Protein AF-0000000082828556 (afdb_homodimer)

Sequence (684 aa):
MKILHIANFGFNKQGAHFYCTDRKISAGLIENGHFVYDFSFRDMARMGTIFKTKKLGAKWANKEVLKVVNNIEPDLVLIGHGDLMSPDVLRQIKESYPNTKIAFWYVDPLYLENKLDFVKAFSPYLDAIFCTTGGEYLQKLKQPHLSVAYMPNVGHRNVETLQQFSNSKTDKTFIFCGVVYKEPEREKFLKDLAEALQQGHVNYQYYGCFEQPGVYGKAYYKVLSETKMGLNYSRRNDVTLYSSDRIVQLTGNGLLTFSPRIPGFEKLYTEQEVVYFDDQFDLAKKIQFFDQNPEQAEKIAKEGWEKTRKSFNAKRITQFMVEVTFKQPLSEDYEWSHEVYAMKILHIANFGFNKQGAHFYCTDRKISAGLIENGHFVYDFSFRDMARMGTIFKTKKLGAKWANKEVLKVVNNIEPDLVLIGHGDLMSPDVLRQIKESYPNTKIAFWYVDPLYLENKLDFVKAFSPYLDAIFCTTGGEYLQKLKQPHLSVAYMPNVGHRNVETLQQFSNSKTDKTFIFCGVVYKEPEREKFLKDLAEALQQGHVNYQYYGCFEQPGVYGKAYYKVLSETKMGLNYSRRNDVTLYSSDRIVQLTGNGLLTFSPRIPGFEKLYTEQEVVYFDDQFDLAKKIQFFDQNPEQAEKIAKEGWEKTRKSFNAKRITQFMVEVTFKQPLSEDYEWSHEVYA

pLDDT: mean 94.94, std 6.37, range [53.25, 98.94]

Organism: Acinetobacter baumannii (strain ATCC 19606 / DSM 30007 / JCM 6841 / CCUG 19606 / CIP 70.34 / NBRC 109757 / NCIMB 12457 / NCTC 12156 / 81) (NCBI:txid575584)

Solvent-accessible surface area (backbone atoms only — not comparable to full-atom values): 34681 Å² total; per-residue (Å²): 90,40,30,37,38,36,26,68,68,47,72,88,52,31,39,31,61,69,80,43,58,56,59,34,45,52,50,8,37,40,70,68,51,26,27,69,47,79,38,39,46,64,53,44,10,47,37,69,30,73,80,47,41,67,70,65,4,30,55,51,34,45,52,47,51,53,48,25,41,68,19,51,62,35,49,30,40,38,34,30,77,57,74,71,57,56,50,63,52,49,48,50,46,42,70,76,36,69,81,37,43,29,35,38,38,40,74,67,71,58,85,53,55,88,72,40,57,56,56,60,59,38,48,88,57,31,35,20,39,34,24,28,34,30,59,70,62,40,57,68,68,51,43,91,77,22,31,29,29,45,38,77,57,62,23,38,72,42,64,37,67,50,57,29,48,75,52,84,80,46,86,32,47,34,38,38,76,50,72,48,85,96,33,67,70,53,42,52,44,53,51,53,27,48,52,49,26,53,74,65,70,50,55,65,50,64,24,31,30,94,91,31,65,64,64,49,29,44,56,33,51,50,50,52,64,30,27,45,27,34,54,37,78,51,88,62,51,81,43,32,49,36,63,56,61,52,51,33,57,35,16,25,22,10,19,30,31,34,30,62,73,29,43,70,35,59,62,78,46,43,79,61,26,33,45,69,34,88,47,48,66,53,38,38,53,50,52,53,48,38,69,76,33,54,69,63,36,30,52,29,5,46,42,16,21,49,45,32,62,69,65,32,15,16,42,59,50,39,49,50,51,51,24,59,50,70,71,44,81,75,89,63,89,54,77,55,63,85,46,55,44,108,91,41,30,36,37,35,25,66,68,46,70,87,53,32,39,31,62,68,80,42,57,55,60,34,46,51,50,10,38,40,69,69,50,26,27,71,48,80,39,39,48,63,54,44,10,48,36,69,29,73,78,48,42,68,69,64,4,30,56,50,34,45,52,47,50,52,48,24,41,68,19,51,61,34,49,29,40,38,36,29,77,58,75,71,56,56,51,64,51,48,47,50,46,43,70,78,37,68,79,38,43,29,36,37,39,41,75,68,70,58,84,53,56,88,73,41,58,55,56,59,58,38,48,87,56,31,34,21,39,34,23,27,32,30,59,70,61,40,58,69,67,52,42,90,77,21,31,27,31,46,39,77,56,64,21,37,71,43,64,36,69,50,55,29,49,76,52,85,81,46,86,33,48,35,38,38,78,49,71,48,83,95,33,66,68,53,42,52,44,52,51,52,26,49,52,50,28,53,75,65,71,51,56,66,49,63,23,31,32,96,90,30,65,65,65,49,28,43,55,32,52,50,51,53,66,30,26,45,27,34,54,36,77,51,89,60,51,79,44,33,51,37,62,55,62,51,51,34,58,34,16,26,22,9,18,31,32,34,30,62,71,29,42,70,35,60,62,79,45,44,79,61,26,33,46,71,36,86,47,47,65,55,37,37,53,49,52,54,48,36,70,74,33,54,68,62,35,27,53,29,5,46,41,15,21,48,46,31,60,70,66,31,16,15,43,58,50,39,49,50,51,51,24,58,50,70,70,44,80,74,92,63,89,55,76,54,63,85,45,54,44,104

Structure (mmCIF, N/CA/C/O backbone):
data_AF-0000000082828556-model_v1
#
loop_
_entity.id
_entity.type
_entity.pdbx_description
1 polymer GtrOC2
#
loop_
_atom_site.group_PDB
_atom_site.id
_atom_site.type_symbol
_atom_site.label_atom_id
_atom_site.label_alt_id
_atom_site.label_comp_id
_atom_site.label_asym_id
_atom_site.label_entity_id
_atom_site.label_seq_id
_atom_site.pdbx_PDB_ins_code
_atom_site.Cartn_x
_atom_site.Cartn_y
_atom_site.Cartn_z
_atom_site.occupancy
_atom_site.B_iso_or_equiv
_atom_site.auth_seq_id
_atom_site.auth_comp_id
_atom_site.auth_asym_id
_atom_site.auth_atom_id
_atom_site.pdbx_PDB_model_num
ATOM 1 N N . MET A 1 1 ? 10.797 -1.215 -10.055 1 96.56 1 MET A N 1
ATOM 2 C CA . MET A 1 1 ? 11.781 -1.556 -9.031 1 96.56 1 MET A CA 1
ATOM 3 C C . MET A 1 1 ? 11.102 -2.098 -7.781 1 96.56 1 MET A C 1
ATOM 5 O O . MET A 1 1 ? 9.891 -1.919 -7.598 1 96.56 1 MET A O 1
ATOM 9 N N . LYS A 1 2 ? 11.82 -2.883 -7.035 1 98 2 LYS A N 1
ATOM 10 C CA . LYS A 1 2 ? 11.391 -3.293 -5.703 1 98 2 LYS A CA 1
ATOM 11 C C . LYS A 1 2 ? 11.93 -2.348 -4.633 1 98 2 LYS A C 1
ATOM 13 O O . LYS A 1 2 ? 13.125 -2.062 -4.602 1 98 2 LYS A O 1
ATOM 18 N N . ILE A 1 3 ? 11.047 -1.847 -3.762 1 98.81 3 ILE A N 1
ATOM 19 C CA . ILE A 1 3 ? 11.422 -0.885 -2.734 1 98.81 3 ILE A CA 1
ATOM 20 C C . ILE A 1 3 ? 11.023 -1.414 -1.358 1 98.81 3 ILE A C 1
ATOM 22 O O . ILE A 1 3 ? 9.883 -1.848 -1.16 1 98.81 3 ILE A O 1
ATOM 26 N N . LEU A 1 4 ? 11.992 -1.519 -0.477 1 98.62 4 LEU A N 1
ATOM 27 C CA . LEU A 1 4 ? 11.695 -1.706 0.94 1 98.62 4 LEU A CA 1
ATOM 28 C C . LEU A 1 4 ? 11.523 -0.364 1.642 1 98.62 4 LEU A C 1
ATOM 30 O O . LEU A 1 4 ? 12.477 0.419 1.733 1 98.62 4 LEU A O 1
ATOM 34 N N . HIS A 1 5 ? 10.367 -0.065 2.037 1 98.44 5 HIS A N 1
ATOM 35 C CA . HIS A 1 5 ? 10.078 1.179 2.74 1 98.44 5 HIS A CA 1
ATOM 36 C C . HIS A 1 5 ? 9.969 0.948 4.242 1 98.44 5 HIS A C 1
ATOM 38 O O . HIS A 1 5 ? 8.992 0.358 4.715 1 98.44 5 HIS A O 1
ATOM 44 N N . ILE A 1 6 ? 10.984 1.405 4.961 1 97.75 6 ILE A N 1
ATOM 45 C CA . ILE A 1 6 ? 11.047 1.283 6.414 1 97.75 6 ILE A CA 1
ATOM 46 C C . ILE A 1 6 ? 10.617 2.6 7.059 1 97.75 6 ILE A C 1
ATOM 48 O O . ILE A 1 6 ? 11.297 3.619 6.914 1 97.75 6 ILE A O 1
ATOM 52 N N . ALA A 1 7 ? 9.539 2.604 7.73 1 96.19 7 ALA A N 1
ATOM 53 C CA . ALA A 1 7 ? 9.023 3.824 8.344 1 96.19 7 ALA A CA 1
ATOM 54 C C . ALA A 1 7 ? 8.18 3.506 9.57 1 96.19 7 ALA A C 1
ATOM 56 O O . ALA A 1 7 ? 8.344 2.449 10.188 1 96.19 7 ALA A O 1
ATOM 57 N N . ASN A 1 8 ? 7.535 4.531 10.078 1 91.69 8 ASN A N 1
ATOM 58 C CA . ASN A 1 8 ? 6.629 4.375 11.211 1 91.69 8 ASN A CA 1
ATOM 59 C C . ASN A 1 8 ? 5.168 4.379 10.773 1 91.69 8 ASN A C 1
ATOM 61 O O . ASN A 1 8 ? 4.469 5.379 10.938 1 91.69 8 ASN A O 1
ATOM 65 N N . PHE A 1 9 ? 4.688 3.248 10.375 1 91.81 9 PHE A N 1
ATOM 66 C CA . PHE A 1 9 ? 3.35 3.146 9.805 1 91.81 9 PHE A CA 1
ATOM 67 C C . PHE A 1 9 ? 2.293 3.158 10.906 1 91.81 9 PHE A C 1
ATOM 69 O O . PHE A 1 9 ? 1.1 3.281 10.625 1 91.81 9 PHE A O 1
ATOM 76 N N . GLY A 1 10 ? 2.699 3.135 12.195 1 87.75 10 GLY A N 1
ATOM 77 C CA . GLY A 1 10 ? 1.851 3.396 13.344 1 87.75 10 GLY A CA 1
ATOM 78 C C . GLY A 1 10 ? 0.759 2.359 13.531 1 87.75 10 GLY A C 1
ATOM 79 O O . GLY A 1 10 ? -0.411 2.707 13.711 1 87.75 10 GLY A O 1
ATOM 80 N N . PHE A 1 11 ? 1.095 1.087 13.406 1 84.06 11 PHE A N 1
ATOM 81 C CA . PHE A 1 11 ? 0.109 0.04 13.648 1 84.06 11 PHE A CA 1
ATOM 82 C C . PHE A 1 11 ? -0.41 0.101 15.078 1 84.06 11 PHE A C 1
ATOM 84 O O . PHE A 1 11 ? -1.568 -0.228 15.344 1 84.06 11 PHE A O 1
ATOM 91 N N . ASN A 1 12 ? 0.388 0.654 15.969 1 85.38 12 ASN A N 1
ATOM 92 C CA . ASN A 1 12 ? 0.022 0.752 17.375 1 85.38 12 ASN A CA 1
ATOM 93 C C . ASN A 1 12 ? -0.944 1.907 17.625 1 85.38 12 ASN A C 1
ATOM 95 O O . ASN A 1 12 ? -1.469 2.057 18.734 1 85.38 12 ASN A O 1
ATOM 99 N N . LYS A 1 13 ? -1.22 2.672 16.641 1 91.25 13 LYS A N 1
ATOM 100 C CA . LYS A 1 13 ? -2.16 3.779 16.766 1 91.25 13 LYS A CA 1
ATOM 101 C C . LYS A 1 13 ? -3.506 3.438 16.141 1 91.25 13 LYS A C 1
ATOM 103 O O . LYS A 1 13 ? -4.43 4.254 16.156 1 91.25 13 LYS A O 1
ATOM 108 N N . GLN A 1 14 ? -3.6 2.293 15.578 1 93.75 14 GLN A N 1
ATOM 109 C CA . GLN A 1 14 ? -4.848 1.693 15.117 1 93.75 14 GLN A CA 1
ATOM 110 C C . GLN A 1 14 ? -5.551 2.598 14.109 1 93.75 14 GLN A C 1
ATOM 112 O O . GLN A 1 14 ? -6.77 2.775 14.172 1 93.75 14 GLN A O 1
ATOM 117 N N . GLY A 1 15 ? -4.73 3.242 13.297 1 94.19 15 GLY A N 1
ATOM 118 C CA . GLY A 1 15 ? -5.305 4.027 12.219 1 94.19 15 GLY A CA 1
ATOM 119 C C . GLY A 1 15 ? -5.695 5.43 12.641 1 94.19 15 GLY A C 1
ATOM 120 O O . GLY A 1 15 ? -6.25 6.191 11.844 1 94.19 15 GLY A O 1
ATOM 121 N N . ALA A 1 16 ? -5.348 5.891 13.836 1 95.12 16 ALA A N 1
ATOM 122 C CA . ALA A 1 16 ? -5.715 7.215 14.336 1 95.12 16 ALA A CA 1
ATOM 123 C C . ALA A 1 16 ? -5.023 8.312 13.531 1 95.12 16 ALA A C 1
ATOM 125 O O . ALA A 1 16 ? -5.504 9.445 13.477 1 95.12 16 ALA A O 1
ATOM 126 N N . HIS A 1 17 ? -3.908 7.984 12.891 1 94.25 17 HIS A N 1
ATOM 127 C CA . HIS A 1 17 ? -3.137 8.945 12.109 1 94.25 17 HIS A CA 1
ATOM 128 C C . HIS A 1 17 ? -2.977 8.477 10.664 1 94.25 17 HIS A C 1
ATOM 130 O O . HIS A 1 17 ? -1.897 8.609 10.078 1 94.25 17 HIS A O 1
ATOM 136 N N . PHE A 1 18 ? -4.023 7.934 10.109 1 93.81 18 PHE A N 1
ATOM 137 C CA . PHE A 1 18 ? -3.971 7.309 8.797 1 93.81 18 PHE A CA 1
ATOM 138 C C . PHE A 1 18 ? -3.523 8.305 7.738 1 93.81 18 PHE A C 1
ATOM 140 O O . PHE A 1 18 ? -3.068 7.918 6.66 1 93.81 18 PHE A O 1
ATOM 147 N N . TYR A 1 19 ? -3.596 9.625 8.047 1 94.38 19 TYR A N 1
ATOM 148 C CA . TYR A 1 19 ? -3.277 10.68 7.09 1 94.38 19 TYR A CA 1
ATOM 149 C C . TYR A 1 19 ? -1.808 11.07 7.176 1 94.38 19 TYR A C 1
ATOM 151 O O . TYR A 1 19 ? -1.392 12.07 6.59 1 94.38 19 TYR A O 1
ATOM 159 N N . CYS A 1 20 ? -1.01 10.297 7.84 1 91.19 20 CYS A N 1
ATOM 160 C CA . CYS A 1 20 ? 0.398 10.633 8.008 1 91.19 20 CYS A CA 1
ATOM 161 C C . CYS A 1 20 ? 1.184 10.375 6.73 1 91.19 20 CYS A C 1
ATOM 163 O O . CYS A 1 20 ? 0.678 9.727 5.809 1 91.19 20 CYS A O 1
ATOM 165 N N . THR A 1 21 ? 2.396 10.789 6.695 1 96.81 21 THR A N 1
ATOM 166 C CA . THR A 1 21 ? 3.25 10.883 5.516 1 96.81 21 THR A CA 1
ATOM 167 C C . THR A 1 21 ? 3.678 9.5 5.043 1 96.81 21 THR A C 1
ATOM 169 O O . THR A 1 21 ? 3.752 9.242 3.84 1 96.81 21 THR A O 1
ATOM 172 N N . ASP A 1 22 ? 3.871 8.555 5.906 1 96.62 22 ASP A N 1
ATOM 173 C CA . ASP A 1 22 ? 4.477 7.266 5.594 1 96.62 22 ASP A CA 1
ATOM 174 C C . ASP A 1 22 ? 3.668 6.52 4.535 1 96.62 22 ASP A C 1
ATOM 176 O O . ASP A 1 22 ? 4.203 6.152 3.484 1 96.62 22 ASP A O 1
ATOM 180 N N . ARG A 1 23 ? 2.381 6.395 4.762 1 96.56 23 ARG A N 1
ATOM 181 C CA . ARG A 1 23 ? 1.531 5.633 3.852 1 96.56 23 ARG A CA 1
ATOM 182 C C . ARG A 1 23 ? 1.362 6.359 2.521 1 96.56 23 ARG A C 1
ATOM 184 O O . ARG A 1 23 ? 1.234 5.723 1.473 1 96.56 23 ARG A O 1
ATOM 191 N N . LYS A 1 24 ? 1.392 7.719 2.566 1 98.38 24 LYS A N 1
ATOM 192 C CA . LYS A 1 24 ? 1.285 8.5 1.336 1 98.38 24 LYS A CA 1
ATOM 193 C C . LYS A 1 24 ? 2.498 8.273 0.438 1 98.38 24 LYS A C 1
ATOM 195 O O . LYS A 1 24 ? 2.359 8.148 -0.781 1 98.38 24 LYS A O 1
ATOM 200 N N . ILE A 1 25 ? 3.646 8.203 1.062 1 98.75 25 ILE A N 1
ATOM 201 C CA . ILE A 1 25 ? 4.863 7.949 0.299 1 98.75 25 ILE A CA 1
ATOM 202 C C . ILE A 1 25 ? 4.773 6.578 -0.369 1 98.75 25 ILE A C 1
ATOM 204 O O . ILE A 1 25 ? 5.039 6.445 -1.566 1 98.75 25 ILE A O 1
ATOM 208 N N . SER A 1 26 ? 4.355 5.555 0.366 1 98.56 26 SER A N 1
ATOM 209 C CA . SER A 1 26 ? 4.211 4.219 -0.206 1 98.56 26 SER A CA 1
ATOM 210 C C . SER A 1 26 ? 3.209 4.215 -1.354 1 98.56 26 SER A C 1
ATOM 212 O O . SER A 1 26 ? 3.453 3.602 -2.396 1 98.56 26 SER A O 1
ATOM 214 N N . ALA A 1 27 ? 2.092 4.887 -1.166 1 98.5 27 ALA A N 1
ATOM 215 C CA . ALA A 1 27 ? 1.074 4.953 -2.211 1 98.5 27 ALA A CA 1
ATOM 216 C C . ALA A 1 27 ? 1.624 5.617 -3.471 1 98.5 27 ALA A C 1
ATOM 218 O O . ALA A 1 27 ? 1.376 5.148 -4.586 1 98.5 27 ALA A O 1
ATOM 219 N N . GLY A 1 28 ? 2.361 6.742 -3.279 1 98.75 28 GLY A N 1
ATOM 220 C CA . GLY A 1 28 ? 2.973 7.402 -4.422 1 98.75 28 GLY A CA 1
ATOM 221 C C . GLY A 1 28 ? 3.947 6.516 -5.176 1 98.75 28 GLY A C 1
ATOM 222 O O . GLY A 1 28 ? 3.961 6.508 -6.406 1 98.75 28 GLY A O 1
ATOM 223 N N . LEU A 1 29 ? 4.77 5.754 -4.445 1 98.81 29 LEU A N 1
ATOM 224 C CA . LEU A 1 29 ? 5.723 4.836 -5.059 1 98.81 29 LEU A CA 1
ATOM 225 C C . LEU A 1 29 ? 5.004 3.758 -5.855 1 98.81 29 LEU A C 1
ATOM 227 O O . LEU A 1 29 ? 5.418 3.416 -6.965 1 98.81 29 LEU A O 1
ATOM 231 N N . ILE A 1 30 ? 3.908 3.225 -5.312 1 98.62 30 ILE A N 1
ATOM 232 C CA . ILE A 1 30 ? 3.111 2.209 -5.992 1 98.62 30 ILE A CA 1
ATOM 233 C C . ILE A 1 30 ? 2.514 2.789 -7.27 1 98.62 30 ILE A C 1
ATOM 235 O O . ILE A 1 30 ? 2.566 2.16 -8.328 1 98.62 30 ILE A O 1
ATOM 239 N N . GLU A 1 31 ? 1.987 3.977 -7.199 1 98.19 31 GLU A N 1
ATOM 240 C CA . GLU A 1 31 ? 1.386 4.637 -8.352 1 98.19 31 GLU A CA 1
ATOM 241 C C . GLU A 1 31 ? 2.426 4.906 -9.438 1 98.19 31 GLU A C 1
ATOM 243 O O . GLU A 1 31 ? 2.086 5.012 -10.617 1 98.19 31 GLU A O 1
ATOM 248 N N . ASN A 1 32 ? 3.672 5.055 -9.023 1 98.38 32 ASN A N 1
ATOM 249 C CA . ASN A 1 32 ? 4.758 5.27 -9.969 1 98.38 32 ASN A CA 1
ATOM 250 C C . ASN A 1 32 ? 5.25 3.953 -10.562 1 98.38 32 ASN A C 1
ATOM 252 O O . ASN A 1 32 ? 6.23 3.934 -11.312 1 98.38 32 ASN A O 1
ATOM 256 N N . GLY A 1 33 ? 4.652 2.855 -10.242 1 97.75 33 GLY A N 1
ATOM 257 C CA . GLY A 1 33 ? 4.953 1.592 -10.898 1 97.75 33 GLY A CA 1
ATOM 258 C C . GLY A 1 33 ? 5.938 0.739 -10.117 1 97.75 33 GLY A C 1
ATOM 259 O O . GLY A 1 33 ? 6.512 -0.208 -10.664 1 97.75 33 GLY A O 1
ATOM 260 N N . HIS A 1 34 ? 6.199 1.052 -8.812 1 98.62 34 HIS A N 1
ATOM 261 C CA . HIS A 1 34 ? 7.141 0.28 -8.008 1 98.62 34 HIS A CA 1
ATOM 262 C C . HIS A 1 34 ? 6.41 -0.694 -7.09 1 98.62 34 HIS A C 1
ATOM 264 O O . HIS A 1 34 ? 5.293 -0.418 -6.645 1 98.62 34 HIS A O 1
ATOM 270 N N . PHE A 1 35 ? 6.984 -1.853 -6.895 1 98.19 35 PHE A N 1
ATOM 271 C CA . PHE A 1 35 ? 6.559 -2.705 -5.789 1 98.19 35 PHE A CA 1
ATOM 272 C C . PHE A 1 35 ? 7.102 -2.184 -4.465 1 98.19 35 PHE A C 1
ATOM 274 O O . PHE A 1 35 ? 8.305 -1.952 -4.328 1 98.19 35 PHE A O 1
ATOM 281 N N . VAL A 1 36 ? 6.238 -1.999 -3.475 1 98.5 36 VAL A N 1
ATOM 282 C CA . VAL A 1 36 ? 6.656 -1.448 -2.189 1 98.5 36 VAL A CA 1
ATOM 283 C C . VAL A 1 36 ? 6.367 -2.453 -1.077 1 98.5 36 VAL A C 1
ATOM 285 O O . VAL A 1 36 ? 5.23 -2.908 -0.925 1 98.5 36 VAL A O 1
ATOM 288 N N . TYR A 1 37 ? 7.379 -2.875 -0.394 1 97.81 37 TYR A N 1
ATOM 289 C CA . TYR A 1 37 ? 7.254 -3.656 0.833 1 97.81 37 TYR A CA 1
ATOM 290 C C . TYR A 1 37 ? 7.395 -2.766 2.062 1 97.81 37 TYR A C 1
ATOM 292 O O . TYR A 1 37 ? 8.5 -2.322 2.391 1 97.81 37 TYR A O 1
ATOM 300 N N . ASP A 1 38 ? 6.305 -2.555 2.771 1 96.38 38 ASP A N 1
ATOM 301 C CA . ASP A 1 38 ? 6.297 -1.689 3.947 1 96.38 38 ASP A CA 1
ATOM 302 C C . ASP A 1 38 ? 6.758 -2.447 5.188 1 96.38 38 ASP A C 1
ATOM 304 O O . ASP A 1 38 ? 6.277 -3.549 5.465 1 96.38 38 ASP A O 1
ATOM 308 N N . PHE A 1 39 ? 7.684 -1.889 5.879 1 95.5 39 PHE A N 1
ATOM 309 C CA . PHE A 1 39 ? 8.164 -2.42 7.148 1 95.5 39 PHE A CA 1
ATOM 310 C C . PHE A 1 39 ? 8.062 -1.37 8.25 1 95.5 39 PHE A C 1
ATOM 312 O O . PHE A 1 39 ? 8.758 -0.356 8.219 1 95.5 39 PHE A O 1
ATOM 319 N N . SER A 1 40 ? 7.191 -1.578 9.195 1 92.81 40 SER A N 1
ATOM 320 C CA . SER A 1 40 ? 7.016 -0.653 10.312 1 92.81 40 SER A CA 1
ATOM 321 C C . SER A 1 40 ? 8.008 -0.942 11.43 1 92.81 40 SER A C 1
ATOM 323 O O . SER A 1 40 ? 7.719 -1.721 12.336 1 92.81 40 SER A O 1
ATOM 325 N N . PHE A 1 41 ? 9.055 -0.279 11.461 1 92.94 41 PHE A N 1
ATOM 326 C CA . PHE A 1 41 ? 10.195 -0.637 12.297 1 92.94 41 PHE A CA 1
ATOM 327 C C . PHE A 1 41 ? 9.812 -0.585 13.773 1 92.94 41 PHE A C 1
ATOM 329 O O . PHE A 1 41 ? 10.023 -1.552 14.508 1 92.94 41 PHE A O 1
ATOM 336 N N . ARG A 1 42 ? 9.242 0.561 14.219 1 89.88 42 ARG A N 1
ATOM 337 C CA . ARG A 1 42 ? 8.93 0.729 15.633 1 89.88 42 ARG A CA 1
ATOM 338 C C . ARG A 1 42 ? 7.906 -0.306 16.094 1 89.88 42 ARG A C 1
ATOM 340 O O . ARG A 1 42 ? 8.031 -0.863 17.188 1 89.88 42 ARG A O 1
ATOM 347 N N . ASP A 1 43 ? 6.945 -0.536 15.281 1 88.25 43 ASP A N 1
ATOM 348 C CA . ASP A 1 43 ? 5.934 -1.53 15.625 1 88.25 43 ASP A CA 1
ATOM 349 C C . ASP A 1 43 ? 6.539 -2.93 15.695 1 88.25 43 ASP A C 1
ATOM 351 O O . ASP A 1 43 ? 6.238 -3.701 16.609 1 88.25 43 ASP A O 1
ATOM 355 N N . MET A 1 44 ? 7.371 -3.273 14.703 1 86.81 44 MET A N 1
ATOM 356 C CA . MET A 1 44 ? 8.031 -4.578 14.688 1 86.81 44 MET A CA 1
ATOM 357 C C . MET A 1 44 ? 8.953 -4.734 15.891 1 86.81 44 MET A C 1
ATOM 359 O O . MET A 1 44 ? 9.008 -5.805 16.5 1 86.81 44 MET A O 1
ATOM 363 N N . ALA A 1 45 ? 9.633 -3.623 16.203 1 86.88 45 ALA A N 1
ATOM 364 C CA . ALA A 1 45 ? 10.516 -3.656 17.375 1 86.88 45 ALA A CA 1
ATOM 365 C C . ALA A 1 45 ? 9.719 -3.885 18.656 1 86.88 45 ALA A C 1
ATOM 367 O O . ALA A 1 45 ? 10.172 -4.598 19.562 1 86.88 45 ALA A O 1
ATOM 368 N N . ARG A 1 46 ? 8.609 -3.26 18.781 1 82.44 46 ARG A N 1
ATOM 369 C CA . ARG A 1 46 ? 7.762 -3.375 19.969 1 82.44 46 ARG A CA 1
ATOM 370 C C . ARG A 1 46 ? 7.148 -4.766 20.062 1 82.44 46 ARG A C 1
ATOM 372 O O . ARG A 1 46 ? 7.066 -5.344 21.156 1 82.44 46 ARG A O 1
ATOM 379 N N . MET A 1 47 ? 6.785 -5.352 18.969 1 75.62 47 MET A N 1
ATOM 380 C CA . MET A 1 47 ? 6.027 -6.602 18.938 1 75.62 47 MET A CA 1
ATOM 381 C C . MET A 1 47 ? 6.961 -7.805 18.875 1 75.62 47 MET A C 1
ATOM 383 O O . MET A 1 47 ? 6.559 -8.922 19.203 1 75.62 47 MET A O 1
ATOM 387 N N . GLY A 1 48 ? 8.148 -7.641 18.484 1 65.75 48 GLY A N 1
ATOM 388 C CA . GLY A 1 48 ? 9.039 -8.75 18.188 1 65.75 48 GLY A CA 1
ATOM 389 C C . GLY A 1 48 ? 9.609 -9.398 19.438 1 65.75 48 GLY A C 1
ATOM 390 O O . GLY A 1 48 ? 10.109 -10.523 19.391 1 65.75 48 GLY A O 1
ATOM 391 N N . THR A 1 49 ? 9.57 -8.727 20.531 1 62.41 49 THR A N 1
ATOM 392 C CA . THR A 1 49 ? 10.195 -9.344 21.703 1 62.41 49 THR A CA 1
ATOM 393 C C . THR A 1 49 ? 9.188 -9.516 22.828 1 62.41 49 THR A C 1
ATOM 395 O O . THR A 1 49 ? 8.242 -8.734 22.938 1 62.41 49 THR A O 1
ATOM 398 N N . ILE A 1 50 ? 9.445 -10.539 23.438 1 56.41 50 ILE A N 1
ATOM 399 C CA . ILE A 1 50 ? 8.594 -10.914 24.562 1 56.41 50 ILE A CA 1
ATOM 400 C C . ILE A 1 50 ? 8.664 -9.828 25.641 1 56.41 50 ILE A C 1
ATOM 402 O O . ILE A 1 50 ? 7.641 -9.461 26.219 1 56.41 50 ILE A O 1
ATOM 406 N N . PHE A 1 51 ? 9.734 -9.398 25.859 1 53.25 51 PHE A N 1
ATOM 407 C CA . PHE A 1 51 ? 9.883 -8.5 27 1 53.25 51 PHE A CA 1
ATOM 408 C C . PHE A 1 51 ? 9.656 -7.051 26.578 1 53.25 51 PHE A C 1
ATOM 410 O O . PHE A 1 51 ? 9.602 -6.156 27.422 1 53.25 51 PHE A O 1
ATOM 417 N N . LYS A 1 52 ? 9.312 -6.93 25.406 1 59.69 52 LYS A N 1
ATOM 418 C CA . LYS A 1 52 ? 8.883 -5.691 24.766 1 59.69 52 LYS A CA 1
ATOM 419 C C . LYS A 1 52 ? 9.758 -4.516 25.188 1 59.69 52 LYS A C 1
ATOM 421 O O . LYS A 1 52 ? 9.258 -3.41 25.422 1 59.69 52 LYS A O 1
ATOM 426 N N . THR A 1 53 ? 11.109 -4.809 25.516 1 64.19 53 THR A N 1
ATOM 427 C CA . THR A 1 53 ? 12 -3.682 25.781 1 64.19 53 THR A CA 1
ATOM 428 C C . THR A 1 53 ? 12.492 -3.064 24.484 1 64.19 53 THR A C 1
ATOM 430 O O . THR A 1 53 ? 12.688 -3.77 23.484 1 64.19 53 THR A O 1
ATOM 433 N N . LYS A 1 54 ? 12.703 -1.88 24.453 1 68.69 54 LYS A N 1
ATOM 434 C CA . LYS A 1 54 ? 13.055 -1.091 23.281 1 68.69 54 LYS A CA 1
ATOM 435 C C . LYS A 1 54 ? 14.352 -1.595 22.641 1 68.69 54 LYS A C 1
ATOM 437 O O . LYS A 1 54 ? 14.422 -1.77 21.422 1 68.69 54 LYS A O 1
ATOM 442 N N . LYS A 1 55 ? 15.375 -1.819 23.547 1 74.44 55 LYS A N 1
ATOM 443 C CA . LYS A 1 55 ? 16.688 -2.217 23.031 1 74.44 55 LYS A CA 1
ATOM 444 C C . LYS A 1 55 ? 16.609 -3.588 22.359 1 74.44 55 LYS A C 1
ATOM 446 O O . LYS A 1 55 ? 17.109 -3.766 21.25 1 74.44 55 LYS A O 1
ATOM 451 N N . LEU A 1 56 ? 16.016 -4.602 23.016 1 77.25 56 LEU A N 1
ATOM 452 C CA . LEU A 1 56 ? 15.891 -5.945 22.469 1 77.25 56 LEU A CA 1
ATOM 453 C C . LEU A 1 56 ? 14.992 -5.949 21.234 1 77.25 56 LEU A C 1
ATOM 455 O O . LEU A 1 56 ? 15.273 -6.648 20.25 1 77.25 56 LEU A O 1
ATOM 459 N N . GLY A 1 57 ? 14.07 -5.129 21.281 1 84.38 57 GLY A N 1
ATOM 460 C CA . GLY A 1 57 ? 13.164 -5.012 20.156 1 84.38 57 GLY A CA 1
ATOM 461 C C . GLY A 1 57 ? 13.812 -4.426 18.922 1 84.38 57 GLY A C 1
ATOM 462 O O . GLY A 1 57 ? 13.594 -4.91 17.812 1 84.38 57 GLY A O 1
ATOM 463 N N . ALA A 1 58 ? 14.641 -3.5 19.188 1 87.88 58 ALA A N 1
ATOM 464 C CA . ALA A 1 58 ? 15.336 -2.859 18.078 1 87.88 58 ALA A CA 1
ATOM 465 C C . ALA A 1 58 ? 16.328 -3.818 17.422 1 87.88 58 ALA A C 1
ATOM 467 O O . ALA A 1 58 ? 16.438 -3.867 16.203 1 87.88 58 ALA A O 1
ATOM 468 N N . LYS A 1 59 ? 17.078 -4.551 18.219 1 89.5 59 LYS A N 1
ATOM 469 C CA . LYS A 1 59 ? 18.016 -5.531 17.688 1 89.5 59 LYS A CA 1
ATOM 470 C C . LYS A 1 59 ? 17.297 -6.57 16.828 1 89.5 59 LYS A C 1
ATOM 472 O O . LYS A 1 59 ? 17.781 -6.914 15.742 1 89.5 59 LYS A O 1
ATOM 477 N N . TRP A 1 60 ? 16.266 -7.02 17.312 1 89.81 60 TRP A N 1
ATOM 478 C CA . TRP A 1 60 ? 15.469 -7.988 16.562 1 89.81 60 TRP A CA 1
ATOM 479 C C . TRP A 1 60 ? 14.977 -7.391 15.25 1 89.81 60 TRP A C 1
ATOM 481 O O . TRP A 1 60 ? 15.109 -8.008 14.195 1 89.81 60 TRP A O 1
ATOM 491 N N . ALA A 1 61 ? 14.391 -6.25 15.352 1 91.94 61 ALA A N 1
ATOM 492 C CA . ALA A 1 61 ? 13.859 -5.582 14.164 1 91.94 61 ALA A CA 1
ATOM 493 C C . ALA A 1 61 ? 14.961 -5.355 13.125 1 91.94 61 ALA A C 1
ATOM 495 O O . ALA A 1 61 ? 14.719 -5.484 11.922 1 91.94 61 ALA A O 1
ATOM 496 N N . ASN A 1 62 ? 16.141 -4.996 13.617 1 94.75 62 ASN A N 1
ATOM 497 C CA . ASN A 1 62 ? 17.281 -4.824 12.719 1 94.75 62 ASN A CA 1
ATOM 498 C C . ASN A 1 62 ? 17.594 -6.113 11.961 1 94.75 62 ASN A C 1
ATOM 500 O O . ASN A 1 62 ? 17.844 -6.086 10.758 1 94.75 62 ASN A O 1
ATOM 504 N N . LYS A 1 63 ? 17.562 -7.195 12.633 1 94.81 63 LYS A N 1
ATOM 505 C CA . LYS A 1 63 ? 17.797 -8.484 12 1 94.81 63 LYS A CA 1
ATOM 506 C C . LYS A 1 63 ? 16.703 -8.812 10.984 1 94.81 63 LYS A C 1
ATOM 508 O O . LYS A 1 63 ? 16.969 -9.367 9.922 1 94.81 63 LYS A O 1
ATOM 513 N N . GLU A 1 64 ? 15.492 -8.469 11.367 1 94.44 64 GLU A N 1
ATOM 514 C CA . GLU A 1 64 ? 14.359 -8.719 10.477 1 94.44 64 GLU A CA 1
ATOM 515 C C . GLU A 1 64 ? 14.5 -7.93 9.18 1 94.44 64 GLU A C 1
ATOM 517 O O . GLU A 1 64 ? 14.164 -8.43 8.102 1 94.44 64 GLU A O 1
ATOM 522 N N . VAL A 1 65 ? 14.977 -6.734 9.281 1 96.69 65 VAL A N 1
ATOM 523 C CA . VAL A 1 65 ? 15.195 -5.914 8.094 1 96.69 65 VAL A CA 1
ATOM 524 C C . VAL A 1 65 ? 16.172 -6.617 7.145 1 96.69 65 VAL A C 1
ATOM 526 O O . VAL A 1 65 ? 15.922 -6.691 5.938 1 96.69 65 VAL A O 1
ATOM 529 N N . LEU A 1 66 ? 17.219 -7.164 7.688 1 97.81 66 LEU A N 1
ATOM 530 C CA . LEU A 1 66 ? 18.219 -7.832 6.859 1 97.81 66 LEU A CA 1
ATOM 531 C C . LEU A 1 66 ? 17.625 -9.062 6.18 1 97.81 66 LEU A C 1
ATOM 533 O O . LEU A 1 66 ? 17.938 -9.344 5.023 1 97.81 66 LEU A O 1
ATOM 537 N N . LYS A 1 67 ? 16.797 -9.789 6.902 1 97.19 67 LYS A N 1
ATOM 538 C CA . LYS A 1 67 ? 16.125 -10.938 6.301 1 97.19 67 LYS A CA 1
ATOM 539 C C . LYS A 1 67 ? 15.227 -10.508 5.137 1 97.19 67 LYS A C 1
ATOM 541 O O . LYS A 1 67 ? 15.203 -11.164 4.094 1 97.19 67 LYS A O 1
ATOM 546 N N . VAL A 1 68 ? 14.484 -9.422 5.352 1 97.56 68 VAL A N 1
ATOM 547 C CA . VAL A 1 68 ? 13.617 -8.898 4.301 1 97.56 68 VAL A CA 1
ATOM 548 C C . VAL A 1 68 ? 14.453 -8.516 3.084 1 97.56 68 VAL A C 1
ATOM 550 O O . VAL A 1 68 ? 14.109 -8.859 1.949 1 97.56 68 VAL A O 1
ATOM 553 N N . VAL A 1 69 ? 15.547 -7.816 3.309 1 98.12 69 VAL A N 1
ATOM 554 C CA . VAL A 1 69 ? 16.438 -7.402 2.229 1 98.12 69 VAL A CA 1
ATOM 555 C C . VAL A 1 69 ? 16.953 -8.633 1.491 1 98.12 69 VAL A C 1
ATOM 557 O O . VAL A 1 69 ? 17.016 -8.648 0.26 1 98.12 69 VAL A O 1
ATOM 560 N N . ASN A 1 70 ? 17.266 -9.656 2.217 1 97.31 70 ASN A N 1
ATOM 561 C CA . ASN A 1 70 ? 17.797 -10.875 1.618 1 97.31 70 ASN A CA 1
ATOM 562 C C . ASN A 1 70 ? 16.734 -11.602 0.786 1 97.31 70 ASN A C 1
ATOM 564 O O . ASN A 1 70 ? 17.062 -12.266 -0.196 1 97.31 70 ASN A O 1
ATOM 568 N N . ASN A 1 71 ? 15.531 -11.469 1.169 1 97.25 71 ASN A N 1
ATOM 569 C CA . ASN A 1 71 ? 14.445 -12.148 0.463 1 97.25 71 ASN A CA 1
ATOM 570 C C . ASN A 1 71 ? 13.992 -11.352 -0.757 1 97.25 71 ASN A C 1
ATOM 572 O O . ASN A 1 71 ? 13.609 -11.938 -1.773 1 97.25 71 ASN A O 1
ATOM 576 N N . ILE A 1 72 ? 14.07 -10.055 -0.648 1 96.69 72 ILE A N 1
ATOM 577 C CA . ILE A 1 72 ? 13.445 -9.203 -1.661 1 96.69 72 ILE A CA 1
ATOM 578 C C . ILE A 1 72 ? 14.516 -8.648 -2.598 1 96.69 72 ILE A C 1
ATOM 580 O O . ILE A 1 72 ? 14.258 -8.422 -3.781 1 96.69 72 ILE A O 1
ATOM 584 N N . GLU A 1 73 ? 15.734 -8.5 -2.137 1 97 73 GLU A N 1
ATOM 585 C CA . GLU A 1 73 ? 16.797 -7.793 -2.85 1 97 73 GLU A CA 1
ATOM 586 C C . GLU A 1 73 ? 16.281 -6.488 -3.457 1 97 73 GLU A C 1
ATOM 588 O O . GLU A 1 73 ? 16.281 -6.328 -4.68 1 97 73 GLU A O 1
ATOM 593 N N . PRO A 1 74 ? 15.891 -5.578 -2.578 1 98.31 74 PRO A N 1
ATOM 594 C CA . PRO A 1 74 ? 15.312 -4.328 -3.078 1 98.31 74 PRO A CA 1
ATOM 595 C C . PRO A 1 74 ? 16.312 -3.482 -3.857 1 98.31 74 PRO A C 1
ATOM 597 O O . PRO A 1 74 ? 17.516 -3.512 -3.561 1 98.31 74 PRO A O 1
ATOM 600 N N . ASP A 1 75 ? 15.781 -2.742 -4.887 1 98.56 75 ASP A N 1
ATOM 601 C CA . ASP A 1 75 ? 16.578 -1.745 -5.594 1 98.56 75 ASP A CA 1
ATOM 602 C C . ASP A 1 75 ? 16.797 -0.507 -4.73 1 98.56 75 ASP A C 1
ATOM 604 O O . ASP A 1 75 ? 17.812 0.178 -4.871 1 98.56 75 ASP A O 1
ATOM 608 N N . LEU A 1 76 ? 15.898 -0.226 -3.861 1 98.88 76 LEU A N 1
ATOM 609 C CA . LEU A 1 76 ? 15.922 0.941 -2.986 1 98.88 76 LEU A CA 1
ATOM 610 C C . LEU A 1 76 ? 15.422 0.586 -1.592 1 98.88 76 LEU A C 1
ATOM 612 O O . LEU A 1 76 ? 14.367 -0.042 -1.447 1 98.88 76 LEU A O 1
ATOM 616 N N . VAL A 1 77 ? 16.172 0.86 -0.608 1 98.75 77 VAL A N 1
ATOM 617 C CA . VAL A 1 77 ? 15.719 0.907 0.776 1 98.75 77 VAL A CA 1
ATOM 618 C C . VAL A 1 77 ? 15.438 2.354 1.18 1 98.75 77 VAL A C 1
ATOM 620 O O . VAL A 1 77 ? 16.359 3.172 1.247 1 98.75 77 VAL A O 1
ATOM 623 N N . LEU A 1 78 ? 14.195 2.672 1.36 1 98.81 78 LEU A N 1
ATOM 624 C CA . LEU A 1 78 ? 13.773 4.008 1.759 1 98.81 78 LEU A CA 1
ATOM 625 C C . LEU A 1 78 ? 13.398 4.043 3.238 1 98.81 78 LEU A C 1
ATOM 627 O O . LEU A 1 78 ? 12.523 3.293 3.68 1 98.81 78 LEU A O 1
ATOM 631 N N . ILE A 1 79 ? 14.047 4.914 3.996 1 98.25 79 ILE A N 1
ATOM 632 C CA . ILE A 1 79 ? 13.883 4.938 5.445 1 98.25 79 ILE A CA 1
ATOM 633 C C . ILE A 1 79 ? 13.25 6.258 5.875 1 98.25 79 ILE A C 1
ATOM 635 O O . ILE A 1 79 ? 13.711 7.332 5.473 1 98.25 79 ILE A O 1
ATOM 639 N N . GLY A 1 80 ? 12.18 6.145 6.621 1 96.5 80 GLY A N 1
ATOM 640 C CA . GLY A 1 80 ? 11.555 7.316 7.219 1 96.5 80 GLY A CA 1
ATOM 641 C C . GLY A 1 80 ? 11.641 7.328 8.734 1 96.5 80 GLY A C 1
ATOM 642 O O . GLY A 1 80 ? 11.172 6.402 9.398 1 96.5 80 GLY A O 1
ATOM 643 N N . HIS A 1 81 ? 12.117 8.383 9.461 1 87.81 81 HIS A N 1
ATOM 644 C CA . HIS A 1 81 ? 12.227 8.594 10.898 1 87.81 81 HIS A CA 1
ATOM 645 C C . HIS A 1 81 ? 12.812 7.363 11.594 1 87.81 81 HIS A C 1
ATOM 647 O O . HIS A 1 81 ? 12.289 6.914 12.609 1 87.81 81 HIS A O 1
ATOM 653 N N . GLY A 1 82 ? 13.867 6.758 11.211 1 80.06 82 GLY A N 1
ATOM 654 C CA . GLY A 1 82 ? 14.43 5.48 11.633 1 80.06 82 GLY A CA 1
ATOM 655 C C . GLY A 1 82 ? 15.391 5.605 12.797 1 80.06 82 GLY A C 1
ATOM 656 O O . GLY A 1 82 ? 16.453 4.98 12.805 1 80.06 82 GLY A O 1
ATOM 657 N N . ASP A 1 83 ? 14.992 6.352 13.867 1 83.19 83 ASP A N 1
ATOM 658 C CA . ASP A 1 83 ? 15.93 6.66 14.945 1 83.19 83 ASP A CA 1
ATOM 659 C C . ASP A 1 83 ? 16.281 5.41 15.742 1 83.19 83 ASP A C 1
ATOM 661 O O . ASP A 1 83 ? 17.312 5.359 16.406 1 83.19 83 ASP A O 1
ATOM 665 N N . LEU A 1 84 ? 15.484 4.406 15.656 1 86.62 84 LEU A N 1
ATOM 666 C CA . LEU A 1 84 ? 15.734 3.18 16.406 1 86.62 84 LEU A CA 1
ATOM 667 C C . LEU A 1 84 ? 16.562 2.201 15.578 1 86.62 84 LEU A C 1
ATOM 669 O O . LEU A 1 84 ? 17.094 1.223 16.109 1 86.62 84 LEU A O 1
ATOM 673 N N . MET A 1 85 ? 16.656 2.4 14.328 1 92.5 85 MET A N 1
ATOM 674 C CA . MET A 1 85 ? 17.406 1.513 13.453 1 92.5 85 MET A CA 1
ATOM 675 C C . MET A 1 85 ? 18.906 1.706 13.641 1 92.5 85 MET A C 1
ATOM 677 O O . MET A 1 85 ? 19.375 2.83 13.836 1 92.5 85 MET A O 1
ATOM 681 N N . SER A 1 86 ? 19.672 0.664 13.602 1 94.69 86 SER A N 1
ATOM 682 C CA . SER A 1 86 ? 21.125 0.721 13.719 1 94.69 86 SER A CA 1
ATOM 683 C C . SER A 1 86 ? 21.781 1.046 12.383 1 94.69 86 SER A C 1
ATOM 685 O O . SER A 1 86 ? 21.438 0.449 11.359 1 94.69 86 SER A O 1
ATOM 687 N N . PRO A 1 87 ? 22.719 1.974 12.422 1 96.19 87 PRO A N 1
ATOM 688 C CA . PRO A 1 87 ? 23.469 2.23 11.188 1 96.19 87 PRO A CA 1
ATOM 689 C C . PRO A 1 87 ? 24.188 0.994 10.672 1 96.19 87 PRO A C 1
ATOM 691 O O . PRO A 1 87 ? 24.469 0.89 9.477 1 96.19 87 PRO A O 1
ATOM 694 N N . ASP A 1 88 ? 24.422 0.073 11.562 1 96.94 88 ASP A N 1
ATOM 695 C CA . ASP A 1 88 ? 25.109 -1.151 11.172 1 96.94 88 ASP A CA 1
ATOM 696 C C . ASP A 1 88 ? 24.297 -1.941 10.156 1 96.94 88 ASP A C 1
ATOM 698 O O . ASP A 1 88 ? 24.859 -2.611 9.289 1 96.94 88 ASP A O 1
ATOM 702 N N . VAL A 1 89 ? 23.031 -1.85 10.273 1 97.12 89 VAL A N 1
ATOM 703 C CA . VAL A 1 89 ? 22.141 -2.529 9.328 1 97.12 89 VAL A CA 1
ATOM 704 C C . VAL A 1 89 ? 22.344 -1.953 7.93 1 97.12 89 VAL A C 1
ATOM 706 O O . VAL A 1 89 ? 22.406 -2.697 6.949 1 97.12 89 VAL A O 1
ATOM 709 N N . LEU A 1 90 ? 22.453 -0.675 7.84 1 97.81 90 LEU A N 1
ATOM 710 C CA . LEU A 1 90 ? 22.672 -0.012 6.559 1 97.81 90 LEU A CA 1
ATOM 711 C C . LEU A 1 90 ? 24.016 -0.406 5.973 1 97.81 90 LEU A C 1
ATOM 713 O O . LEU A 1 90 ? 24.125 -0.659 4.77 1 97.81 90 LEU A O 1
ATOM 717 N N . ARG A 1 91 ? 25.031 -0.431 6.836 1 98 91 ARG A N 1
ATOM 718 C CA . ARG A 1 91 ? 26.344 -0.877 6.398 1 98 91 ARG A CA 1
ATOM 719 C C . ARG A 1 91 ? 26.281 -2.283 5.809 1 98 91 ARG A C 1
ATOM 721 O O . ARG A 1 91 ? 26.828 -2.535 4.734 1 98 91 ARG A O 1
ATOM 728 N N . GLN A 1 92 ? 25.625 -3.17 6.535 1 98.31 92 GLN A N 1
ATOM 729 C CA . GLN A 1 92 ? 25.516 -4.559 6.098 1 98.31 92 GLN A CA 1
ATOM 730 C C . GLN A 1 92 ? 24.766 -4.66 4.77 1 98.31 92 GLN A C 1
ATOM 732 O O . GLN A 1 92 ? 25.125 -5.469 3.912 1 98.31 92 GLN A O 1
ATOM 737 N N . ILE A 1 93 ? 23.719 -3.863 4.59 1 98.31 93 ILE A N 1
ATOM 738 C CA . ILE A 1 93 ? 22.984 -3.854 3.338 1 98.31 93 ILE A CA 1
ATOM 739 C C . ILE A 1 93 ? 23.891 -3.43 2.195 1 98.31 93 ILE A C 1
ATOM 741 O O . ILE A 1 93 ? 23.938 -4.082 1.148 1 98.31 93 ILE A O 1
ATOM 745 N N . LYS A 1 94 ? 24.688 -2.373 2.434 1 97.5 94 LYS A N 1
ATOM 746 C CA . LYS A 1 94 ? 25.594 -1.88 1.399 1 97.5 94 LYS A CA 1
ATOM 747 C C . LYS A 1 94 ? 26.672 -2.916 1.066 1 97.5 94 LYS A C 1
ATOM 749 O O . LYS A 1 94 ? 27.062 -3.051 -0.091 1 97.5 94 LYS A O 1
ATOM 754 N N . GLU A 1 95 ? 27.109 -3.615 2.02 1 97.81 95 GLU A N 1
ATOM 755 C CA . GLU A 1 95 ? 28.141 -4.629 1.825 1 97.81 95 GLU A CA 1
ATOM 756 C C . GLU A 1 95 ? 27.594 -5.828 1.052 1 97.81 95 GLU A C 1
ATOM 758 O O . GLU A 1 95 ? 28.25 -6.328 0.132 1 97.81 95 GLU A O 1
ATOM 763 N N . SER A 1 96 ? 26.453 -6.262 1.424 1 97.5 96 SER A N 1
ATOM 764 C CA . SER A 1 96 ? 25.875 -7.469 0.841 1 97.5 96 SER A CA 1
ATOM 765 C C . SER A 1 96 ? 25.234 -7.18 -0.515 1 97.5 96 SER A C 1
ATOM 767 O O . SER A 1 96 ? 25.203 -8.047 -1.391 1 97.5 96 SER A O 1
ATOM 769 N N . TYR A 1 97 ? 24.688 -5.988 -0.66 1 97.62 97 TYR A N 1
ATOM 770 C CA . TYR A 1 97 ? 24 -5.586 -1.879 1 97.62 97 TYR A CA 1
ATOM 771 C C . TYR A 1 97 ? 24.438 -4.199 -2.324 1 97.62 97 TYR A C 1
ATOM 773 O O . TYR A 1 97 ? 23.688 -3.232 -2.23 1 97.62 97 TYR A O 1
ATOM 781 N N . PRO A 1 98 ? 25.562 -4.094 -2.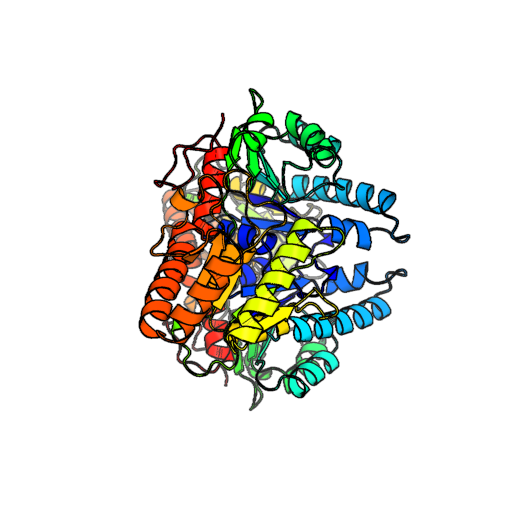947 1 96.62 98 PRO A N 1
ATOM 782 C CA . PRO A 1 98 ? 26.172 -2.799 -3.266 1 96.62 98 PRO A CA 1
ATOM 783 C C . PRO A 1 98 ? 25.359 -1.998 -4.281 1 96.62 98 PRO A C 1
ATOM 785 O O . PRO A 1 98 ? 25.5 -0.774 -4.359 1 96.62 98 PRO A O 1
ATOM 788 N N . ASN A 1 99 ? 24.5 -2.664 -5 1 96.5 99 ASN A N 1
ATOM 789 C CA . ASN A 1 99 ? 23.719 -1.96 -6.008 1 96.5 99 ASN A CA 1
ATOM 790 C C . ASN A 1 99 ? 22.422 -1.397 -5.422 1 96.5 99 ASN A C 1
ATOM 792 O O . ASN A 1 99 ? 21.75 -0.591 -6.062 1 96.5 99 ASN A O 1
ATOM 796 N N . THR A 1 100 ? 22.016 -1.861 -4.262 1 98.25 100 THR A N 1
ATOM 797 C CA . THR A 1 100 ? 20.844 -1.318 -3.58 1 98.25 100 THR A CA 1
ATOM 798 C C . THR A 1 100 ? 21.109 0.11 -3.111 1 98.25 100 THR A C 1
ATOM 800 O O . THR A 1 100 ? 22.094 0.372 -2.42 1 98.25 100 THR A O 1
ATOM 803 N N . LYS A 1 101 ? 20.312 1.062 -3.553 1 98.75 101 LYS A N 1
ATOM 804 C CA . LYS A 1 101 ? 20.406 2.424 -3.037 1 98.75 101 LYS A CA 1
ATOM 805 C C . LYS A 1 101 ? 19.688 2.557 -1.699 1 98.75 101 LYS A C 1
ATOM 807 O O . LYS A 1 101 ? 18.734 1.826 -1.43 1 98.75 101 LYS A O 1
ATOM 812 N N . ILE A 1 102 ? 20.172 3.398 -0.866 1 98.62 102 ILE A N 1
ATOM 813 C CA . ILE A 1 102 ? 19.547 3.688 0.419 1 98.62 102 ILE A CA 1
ATOM 814 C C . ILE A 1 102 ? 19.25 5.184 0.53 1 98.62 102 ILE A C 1
ATOM 816 O O . ILE A 1 102 ? 20.156 6.008 0.357 1 98.62 102 ILE A O 1
ATOM 820 N N . ALA A 1 103 ? 18.062 5.559 0.709 1 98.62 103 ALA A N 1
ATOM 821 C CA . ALA A 1 103 ? 17.656 6.953 0.894 1 98.62 103 ALA A CA 1
ATOM 822 C C . ALA A 1 103 ? 16.906 7.137 2.205 1 98.62 103 ALA A C 1
ATOM 824 O O . ALA A 1 103 ? 16.406 6.172 2.783 1 98.62 103 ALA A O 1
ATOM 825 N N . PHE A 1 104 ? 16.906 8.32 2.674 1 98.06 104 PHE A N 1
ATOM 826 C CA . PHE A 1 104 ? 16.312 8.68 3.957 1 98.06 104 PHE A CA 1
ATOM 827 C C . PHE A 1 104 ? 15.438 9.922 3.822 1 98.06 104 PHE A C 1
ATOM 829 O O . PHE A 1 104 ? 15.805 10.875 3.135 1 98.06 104 PHE A O 1
ATOM 836 N N . TRP A 1 105 ? 14.234 9.836 4.379 1 98.31 105 TRP A N 1
ATOM 837 C CA . TRP A 1 105 ? 13.406 11.039 4.426 1 98.31 105 TRP A CA 1
ATOM 838 C C . TRP A 1 105 ? 13.062 11.406 5.863 1 98.31 105 TRP A C 1
ATOM 840 O O . TRP A 1 105 ? 12.953 10.539 6.727 1 98.31 105 TRP A O 1
ATOM 850 N N . TYR A 1 106 ? 12.93 12.68 6.145 1 97.19 106 TYR A N 1
ATOM 851 C CA . TYR A 1 106 ? 12.789 13.219 7.492 1 97.19 106 TYR A CA 1
ATOM 852 C C . TYR A 1 106 ? 11.922 14.477 7.488 1 97.19 106 TYR A C 1
ATOM 854 O O . TYR A 1 106 ? 12.219 15.438 6.777 1 97.19 106 TYR A O 1
ATOM 862 N N . VAL A 1 107 ? 10.836 14.438 8.312 1 96.5 107 VAL A N 1
ATOM 863 C CA . VAL A 1 107 ? 9.891 15.547 8.227 1 96.5 107 VAL A CA 1
ATOM 864 C C . VAL A 1 107 ? 9.945 16.375 9.5 1 96.5 107 VAL A C 1
ATOM 866 O O . VAL A 1 107 ? 9.32 17.438 9.586 1 96.5 107 VAL A O 1
ATOM 869 N N . ASP A 1 108 ? 10.727 15.945 10.531 1 94.31 108 ASP A N 1
ATOM 870 C CA . ASP A 1 108 ? 10.906 16.766 11.719 1 94.31 108 ASP A CA 1
ATOM 871 C C . ASP A 1 108 ? 11.891 17.906 11.453 1 94.31 108 ASP A C 1
ATOM 873 O O . ASP A 1 108 ? 12.648 17.875 10.484 1 94.31 108 ASP A O 1
ATOM 877 N N . PRO A 1 109 ? 11.828 18.891 12.289 1 95 109 PRO A N 1
ATOM 878 C CA . PRO A 1 109 ? 12.641 20.078 12.023 1 95 109 PRO A CA 1
ATOM 879 C C . PRO A 1 109 ? 14.141 19.797 12.117 1 95 109 PRO A C 1
ATOM 881 O O . PRO A 1 109 ? 14.586 19.109 13.031 1 95 109 PRO A O 1
ATOM 884 N N . LEU A 1 110 ? 14.891 20.422 11.227 1 96.69 110 LEU A N 1
ATOM 885 C CA . LEU A 1 110 ? 16.328 20.234 11.203 1 96.69 110 LEU A CA 1
ATOM 886 C C . LEU A 1 110 ? 17.031 21.234 12.141 1 96.69 110 LEU A C 1
ATOM 888 O O . LEU A 1 110 ? 18.203 21.078 12.445 1 96.69 110 LEU A O 1
ATOM 892 N N . TYR A 1 111 ? 16.25 22.234 12.594 1 95 111 TYR A N 1
ATOM 893 C CA . TYR A 1 111 ? 16.891 23.219 13.469 1 95 111 TYR A CA 1
ATOM 894 C C . TYR A 1 111 ? 17.062 22.656 14.875 1 95 111 TYR A C 1
ATOM 896 O O . TYR A 1 111 ? 17.766 23.234 15.695 1 95 111 TYR A O 1
ATOM 904 N N . LEU A 1 112 ? 16.375 21.547 15.164 1 92.69 112 LEU A N 1
ATOM 905 C CA . LEU A 1 112 ? 16.688 20.797 16.375 1 92.69 112 LEU A CA 1
ATOM 906 C C . LEU A 1 112 ? 17.891 19.891 16.172 1 92.69 112 LEU A C 1
ATOM 908 O O . LEU A 1 112 ? 17.75 18.656 16.188 1 92.69 112 LEU A O 1
ATOM 912 N N . GLU A 1 113 ? 19.016 20.391 16.125 1 90.5 113 GLU A N 1
ATOM 913 C CA . GLU A 1 113 ? 20.234 19.734 15.68 1 90.5 113 GLU A CA 1
ATOM 914 C C . GLU A 1 113 ? 20.625 18.609 16.641 1 90.5 113 GLU A C 1
ATOM 916 O O . GLU A 1 113 ? 21.219 17.609 16.219 1 90.5 113 GLU A O 1
ATOM 921 N N . ASN A 1 114 ? 20.281 18.734 17.859 1 89 114 ASN A N 1
ATOM 922 C CA . ASN A 1 114 ? 20.625 17.734 18.875 1 89 114 ASN A CA 1
ATOM 923 C C . ASN A 1 114 ? 19.906 16.406 18.609 1 89 114 ASN A C 1
ATOM 925 O O . ASN A 1 114 ? 20.297 15.367 19.125 1 89 114 ASN A O 1
ATOM 929 N N . LYS A 1 115 ? 18.906 16.469 17.75 1 89.56 115 LYS A N 1
ATOM 930 C CA . LYS A 1 115 ? 18.125 15.273 17.484 1 89.56 115 LYS A CA 1
ATOM 931 C C . LYS A 1 115 ? 18.562 14.617 16.172 1 89.56 115 LYS A C 1
ATOM 933 O O . LYS A 1 115 ? 17.969 13.633 15.742 1 89.56 115 LYS A O 1
ATOM 938 N N . LEU A 1 116 ? 19.672 15.133 15.609 1 92.81 116 LEU A N 1
ATOM 939 C CA . LEU A 1 116 ? 20.016 14.688 14.258 1 92.81 116 LEU A CA 1
ATOM 940 C C . LEU A 1 116 ? 21.188 13.719 14.289 1 92.81 116 LEU A C 1
ATOM 942 O O . LEU A 1 116 ? 21.781 13.43 13.25 1 92.81 116 LEU A O 1
ATOM 946 N N . ASP A 1 117 ? 21.578 13.211 15.492 1 91.94 117 ASP A N 1
ATOM 947 C CA . ASP A 1 117 ? 22.719 12.312 15.609 1 91.94 117 ASP A CA 1
ATOM 948 C C . ASP A 1 117 ? 22.5 11.047 14.781 1 91.94 117 ASP A C 1
ATOM 950 O O . ASP A 1 117 ? 23.438 10.547 14.156 1 91.94 117 ASP A O 1
ATOM 954 N N . PHE A 1 118 ? 21.312 10.594 14.797 1 92.38 118 PHE A N 1
ATOM 955 C CA . PHE A 1 118 ? 21.047 9.359 14.062 1 92.38 118 PHE A CA 1
ATOM 956 C C . PHE A 1 118 ? 21.156 9.602 12.562 1 92.38 118 PHE A C 1
ATOM 958 O O . PHE A 1 118 ? 21.594 8.727 11.812 1 92.38 118 PHE A O 1
ATOM 965 N N . VAL A 1 119 ? 20.766 10.773 12.141 1 93.25 119 VAL A N 1
ATOM 966 C CA . VAL A 1 119 ? 20.875 11.117 10.727 1 93.25 119 VAL A CA 1
ATOM 967 C C . VAL A 1 119 ? 22.344 11.133 10.297 1 93.25 119 VAL A C 1
ATOM 969 O O . VAL A 1 119 ? 22.688 10.609 9.234 1 93.25 119 VAL A O 1
ATOM 972 N N . LYS A 1 120 ? 23.141 11.695 11.125 1 92.38 120 LYS A N 1
ATOM 973 C CA . LYS A 1 120 ? 24.578 11.719 10.867 1 92.38 120 LYS A CA 1
ATOM 974 C C . LYS A 1 120 ? 25.156 10.312 10.82 1 92.38 120 LYS A C 1
ATOM 976 O O . LYS A 1 120 ? 26 10.008 9.977 1 92.38 120 LYS A O 1
ATOM 981 N N . ALA A 1 121 ? 24.656 9.508 11.727 1 94.62 121 ALA A N 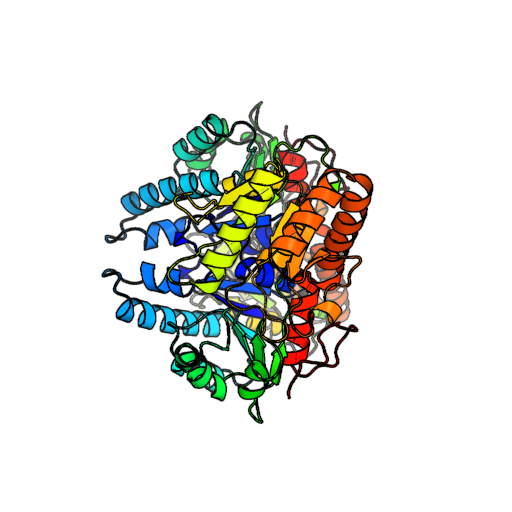1
ATOM 982 C CA . ALA A 1 121 ? 25.141 8.125 11.797 1 94.62 121 ALA A CA 1
ATOM 983 C C . ALA A 1 121 ? 24.75 7.344 10.555 1 94.62 121 ALA A C 1
ATOM 985 O O . ALA A 1 121 ? 25.469 6.434 10.133 1 94.62 121 ALA A O 1
ATOM 986 N N . PHE A 1 122 ? 23.578 7.672 9.922 1 96.25 122 PHE A N 1
ATOM 987 C CA . PHE A 1 122 ? 23.094 7 8.727 1 96.25 122 PHE A CA 1
ATOM 988 C C . PHE A 1 122 ? 23.828 7.5 7.488 1 96.25 122 PHE A C 1
ATOM 990 O O . PHE A 1 122 ? 23.984 6.77 6.508 1 96.25 122 PHE A O 1
ATOM 997 N N . SER A 1 123 ? 24.375 8.703 7.52 1 95.75 123 SER A N 1
ATOM 998 C CA . SER A 1 123 ? 24.781 9.484 6.359 1 95.75 123 SER A CA 1
ATOM 999 C C . SER A 1 123 ? 25.859 8.758 5.551 1 95.75 123 SER A C 1
ATOM 1001 O O . SER A 1 123 ? 25.828 8.781 4.32 1 95.75 123 SER A O 1
ATOM 1003 N N . PRO A 1 124 ? 26.797 8.016 6.172 1 96 124 PRO A N 1
ATOM 1004 C CA . PRO A 1 124 ? 27.828 7.355 5.383 1 96 124 PRO A CA 1
ATOM 1005 C C . PRO A 1 124 ? 27.266 6.285 4.449 1 96 124 PRO A C 1
ATOM 1007 O O . PRO A 1 124 ? 27.938 5.898 3.479 1 96 124 PRO A O 1
ATOM 1010 N N . TYR A 1 125 ? 26.094 5.848 4.746 1 97 125 TYR A N 1
ATOM 1011 C CA . TYR A 1 125 ? 25.562 4.703 4.016 1 97 125 TYR A CA 1
ATOM 1012 C C . TYR A 1 125 ? 24.422 5.133 3.086 1 97 125 TYR A C 1
ATOM 1014 O O . TYR A 1 125 ? 23.891 4.316 2.334 1 97 125 TYR A O 1
ATOM 1022 N N . LEU A 1 126 ? 24.031 6.383 3.127 1 97.56 126 LEU A N 1
ATOM 1023 C CA . LEU A 1 126 ? 22.891 6.875 2.357 1 97.56 126 LEU A CA 1
ATOM 1024 C C . LEU A 1 126 ? 23.344 7.383 0.991 1 97.56 126 LEU A C 1
ATOM 1026 O O . LEU A 1 126 ? 24.453 7.879 0.846 1 97.56 126 LEU A O 1
ATOM 1030 N N . ASP A 1 127 ? 22.469 7.23 0.023 1 98.06 127 ASP A N 1
ATOM 1031 C CA . ASP A 1 127 ? 22.656 7.836 -1.291 1 98.06 127 ASP A CA 1
ATOM 1032 C C . ASP A 1 127 ? 21.922 9.172 -1.394 1 98.06 127 ASP A C 1
ATOM 1034 O O . ASP A 1 127 ? 22.312 10.039 -2.186 1 98.06 127 ASP A O 1
ATOM 1038 N N . ALA A 1 128 ? 20.891 9.352 -0.599 1 98.38 128 ALA A N 1
ATOM 1039 C CA . ALA A 1 128 ? 20.125 10.602 -0.637 1 98.38 128 ALA A CA 1
ATOM 1040 C C . ALA A 1 128 ? 19.391 10.836 0.68 1 98.38 128 ALA A C 1
ATOM 1042 O O . ALA A 1 128 ? 19.047 9.883 1.387 1 98.38 128 ALA A O 1
ATOM 1043 N N . ILE A 1 129 ? 19.203 12.078 1.013 1 98.19 129 ILE A N 1
ATOM 1044 C CA . ILE A 1 129 ? 18.375 12.523 2.131 1 98.19 129 ILE A CA 1
ATOM 1045 C C . ILE A 1 129 ? 17.328 13.516 1.638 1 98.19 129 ILE A C 1
ATOM 1047 O O . ILE A 1 129 ? 17.641 14.422 0.857 1 98.19 129 ILE A O 1
ATOM 1051 N N . PHE A 1 130 ? 16.141 13.328 2.049 1 98.56 130 PHE A N 1
ATOM 1052 C CA . PHE A 1 130 ? 15.031 14.227 1.728 1 98.56 130 PHE A CA 1
ATOM 1053 C C . PHE A 1 130 ? 14.406 14.797 2.996 1 98.56 130 PHE A C 1
ATOM 1055 O O . PHE A 1 130 ? 14 14.039 3.883 1 98.56 130 PHE A O 1
ATOM 1062 N N . CYS A 1 131 ? 14.266 16.094 3.113 1 98.25 131 CYS A N 1
ATOM 1063 C CA . CYS A 1 131 ? 13.727 16.719 4.316 1 98.25 131 CYS A CA 1
ATOM 1064 C C . CYS A 1 131 ? 12.688 17.766 3.965 1 98.25 131 CYS A C 1
ATOM 1066 O O . CYS A 1 131 ? 12.734 18.375 2.887 1 98.25 131 CYS A O 1
ATOM 1068 N N . THR A 1 132 ? 11.781 18.047 4.918 1 98.19 132 THR A N 1
ATOM 1069 C CA . THR A 1 132 ? 10.789 19.094 4.719 1 98.19 132 THR A CA 1
ATOM 1070 C C . THR A 1 132 ? 11.312 20.438 5.199 1 98.19 132 THR A C 1
ATOM 1072 O O . THR A 1 132 ? 10.547 21.406 5.312 1 98.19 132 THR A O 1
ATOM 1075 N N . THR A 1 133 ? 12.523 20.516 5.574 1 98.12 133 THR A N 1
ATOM 1076 C CA . THR A 1 133 ? 13.234 21.75 5.879 1 98.12 133 THR A CA 1
ATOM 1077 C C . THR A 1 133 ? 14.227 22.078 4.77 1 98.12 133 THR A C 1
ATOM 1079 O O . THR A 1 133 ? 14.984 21.219 4.324 1 98.12 133 THR A O 1
ATOM 1082 N N . GLY A 1 134 ? 14.18 23.344 4.293 1 97.56 134 GLY A N 1
ATOM 1083 C CA . GLY A 1 134 ? 15.102 23.781 3.252 1 97.56 134 GLY A CA 1
ATOM 1084 C C . GLY A 1 134 ? 16.156 24.75 3.752 1 97.56 134 GLY A C 1
ATOM 1085 O O . GLY A 1 134 ? 16.359 24.875 4.961 1 97.56 134 GLY A O 1
ATOM 1086 N N . GLY A 1 135 ? 16.891 25.281 2.822 1 97.06 135 GLY A N 1
ATOM 1087 C CA . GLY A 1 135 ? 17.844 26.344 3.117 1 97.06 135 GLY A CA 1
ATOM 1088 C C . GLY A 1 135 ? 19.078 25.859 3.842 1 97.06 135 GLY A C 1
ATOM 1089 O O . GLY A 1 135 ? 19.594 24.781 3.537 1 97.06 135 GLY A O 1
ATOM 1090 N N . GLU A 1 136 ? 19.5 26.656 4.785 1 96.38 136 GLU A N 1
ATOM 1091 C CA . GLU A 1 136 ? 20.797 26.469 5.418 1 96.38 136 GLU A CA 1
ATOM 1092 C C . GLU A 1 136 ? 20.844 25.156 6.215 1 96.38 136 GLU A C 1
ATOM 1094 O O . GLU A 1 136 ? 21.859 24.469 6.227 1 96.38 136 GLU A O 1
ATOM 1099 N N . TYR A 1 137 ? 19.766 24.891 6.93 1 97.06 137 TYR A N 1
ATOM 1100 C CA . TYR A 1 137 ? 19.75 23.688 7.754 1 97.06 137 TYR A CA 1
ATOM 1101 C C . TYR A 1 137 ? 19.859 22.422 6.891 1 97.06 137 TYR A C 1
ATOM 1103 O O . TYR A 1 137 ? 20.516 21.453 7.281 1 97.06 137 TYR A O 1
ATOM 1111 N N . LEU A 1 138 ? 19.234 22.422 5.746 1 97.31 138 LEU A N 1
ATOM 1112 C CA . LEU A 1 138 ? 19.328 21.312 4.805 1 97.31 138 LEU A CA 1
ATOM 1113 C C . LEU A 1 138 ? 20.75 21.203 4.238 1 97.31 138 LEU A C 1
ATOM 1115 O O . LEU A 1 138 ? 21.297 20.109 4.164 1 97.31 138 LEU A O 1
ATOM 1119 N N . GLN A 1 139 ? 21.312 22.312 3.859 1 95.75 139 GLN A N 1
ATOM 1120 C CA . GLN A 1 139 ? 22.641 22.375 3.258 1 95.75 139 GLN A CA 1
ATOM 1121 C C . GLN A 1 139 ? 23.688 21.766 4.188 1 95.75 139 GLN A C 1
ATOM 1123 O O . GLN A 1 139 ? 24.672 21.188 3.73 1 95.75 139 GLN A O 1
ATOM 1128 N N . LYS A 1 140 ? 23.469 21.875 5.438 1 94.81 140 LYS A N 1
ATOM 1129 C CA . LYS A 1 140 ? 24.406 21.391 6.43 1 94.81 140 LYS A CA 1
ATOM 1130 C C . LYS A 1 140 ? 24.531 19.875 6.371 1 94.81 140 LYS A C 1
ATOM 1132 O O . LYS A 1 140 ? 25.516 19.312 6.844 1 94.81 140 LYS A O 1
ATOM 1137 N N . LEU A 1 141 ? 23.562 19.203 5.801 1 95.5 141 LEU A N 1
ATOM 1138 C CA . LEU A 1 141 ? 23.578 17.75 5.746 1 95.5 141 LEU A CA 1
ATOM 1139 C C . LEU A 1 141 ? 24.375 17.25 4.543 1 95.5 141 LEU A C 1
ATOM 1141 O O . LEU A 1 141 ? 24.625 16.047 4.41 1 95.5 141 LEU A O 1
ATOM 1145 N N . LYS A 1 142 ? 24.766 18.141 3.719 1 94.06 142 LYS A N 1
ATOM 1146 C CA . LYS A 1 142 ? 25.438 17.781 2.467 1 94.06 142 LYS A CA 1
ATOM 1147 C C . LYS A 1 142 ? 26.766 17.078 2.73 1 94.06 142 LYS A C 1
ATOM 1149 O O . LYS A 1 142 ? 27.516 17.484 3.609 1 94.06 142 LYS A O 1
ATOM 1154 N N . GLN A 1 143 ? 26.969 16.047 2.08 1 93.06 143 GLN A N 1
ATOM 1155 C CA . GLN A 1 143 ? 28.234 15.336 1.981 1 93.06 143 GLN A CA 1
ATOM 1156 C C . GLN A 1 143 ? 28.547 14.969 0.534 1 93.06 143 GLN A C 1
ATOM 1158 O O . GLN A 1 143 ? 27.656 14.875 -0.299 1 93.06 143 GLN A O 1
ATOM 1163 N N . PRO A 1 144 ? 29.812 14.742 0.143 1 91.44 144 PRO A N 1
ATOM 1164 C CA . PRO A 1 144 ? 30.203 14.516 -1.248 1 91.44 144 PRO A CA 1
ATOM 1165 C C . PRO A 1 144 ? 29.469 13.344 -1.889 1 91.44 144 PRO A C 1
ATOM 1167 O O . PRO A 1 144 ? 29.094 13.406 -3.066 1 91.44 144 PRO A O 1
ATOM 1170 N N . HIS A 1 145 ? 29.203 12.328 -1.17 1 91.69 145 HIS A N 1
ATOM 1171 C CA . HIS A 1 145 ? 28.625 11.133 -1.774 1 91.69 145 HIS A CA 1
ATOM 1172 C C . HIS A 1 145 ? 27.109 11.148 -1.678 1 91.69 145 HIS A C 1
ATOM 1174 O O . HIS A 1 145 ? 26.438 10.258 -2.209 1 91.69 145 HIS A O 1
ATOM 1180 N N . LEU A 1 146 ? 26.609 12.172 -1.035 1 93.12 146 LEU A N 1
ATOM 1181 C CA . LEU A 1 146 ? 25.219 12.18 -0.576 1 93.12 146 LEU A CA 1
ATOM 1182 C C . LEU A 1 146 ? 24.438 13.305 -1.231 1 93.12 146 LEU A C 1
ATOM 1184 O O . LEU A 1 146 ? 24.859 14.461 -1.196 1 93.12 146 LEU A O 1
ATOM 1188 N N . SER A 1 147 ? 23.328 12.977 -1.972 1 95.5 147 SER A N 1
ATOM 1189 C CA . SER A 1 147 ? 22.406 14.008 -2.424 1 95.5 147 SER A CA 1
ATOM 1190 C C . SER A 1 147 ? 21.438 14.414 -1.31 1 95.5 147 SER A C 1
ATOM 1192 O O . SER A 1 147 ? 20.844 13.562 -0.657 1 95.5 147 SER A O 1
ATOM 1194 N N . VAL A 1 148 ? 21.375 15.68 -1.053 1 97.75 148 VAL A N 1
ATOM 1195 C CA . VAL A 1 148 ? 20.469 16.219 -0.042 1 97.75 148 VAL A CA 1
ATOM 1196 C C . VAL A 1 148 ? 19.438 17.125 -0.701 1 97.75 148 VAL A C 1
ATOM 1198 O O . VAL A 1 148 ? 19.797 18.062 -1.421 1 97.75 148 VAL A O 1
ATOM 1201 N N . ALA A 1 149 ? 18.156 16.828 -0.455 1 98.56 149 ALA A N 1
ATOM 1202 C CA . ALA A 1 149 ? 17.141 17.578 -1.181 1 98.56 149 ALA A CA 1
ATOM 1203 C C . ALA A 1 149 ? 15.953 17.906 -0.276 1 98.56 149 ALA A C 1
ATOM 1205 O O . ALA A 1 149 ? 15.656 17.156 0.666 1 98.56 149 ALA A O 1
ATOM 1206 N N . TYR A 1 150 ? 15.328 19.016 -0.57 1 98.56 150 TYR A N 1
ATOM 1207 C CA . TYR A 1 150 ? 14.039 19.359 0.022 1 98.56 150 TYR A CA 1
ATOM 1208 C C . TYR A 1 150 ? 12.922 18.516 -0.578 1 98.56 150 TYR A C 1
ATOM 1210 O O . TYR A 1 150 ? 12.938 18.203 -1.771 1 98.56 150 TYR A O 1
ATOM 1218 N N . MET A 1 151 ? 12.008 18.109 0.234 1 98.06 151 MET A N 1
ATOM 1219 C CA . MET A 1 151 ? 10.75 17.516 -0.215 1 98.06 151 MET A CA 1
ATOM 1220 C C . MET A 1 151 ? 9.562 18.203 0.448 1 98.06 151 MET A C 1
ATOM 1222 O O . MET A 1 151 ? 9.531 18.344 1.671 1 98.06 151 MET A O 1
ATOM 1226 N N . PRO A 1 152 ? 8.602 18.641 -0.343 1 98.25 152 PRO A N 1
ATOM 1227 C CA . PRO A 1 152 ? 7.402 19.234 0.269 1 98.25 152 PRO A CA 1
ATOM 1228 C C . PRO A 1 152 ? 6.629 18.234 1.122 1 98.25 152 PRO A C 1
ATOM 1230 O O . PRO A 1 152 ? 6.844 17.016 1.008 1 98.25 152 PRO A O 1
ATOM 1233 N N . ASN A 1 153 ? 5.82 18.766 2.068 1 98.56 153 ASN A N 1
ATOM 1234 C CA . ASN A 1 153 ? 4.859 17.875 2.719 1 98.56 153 ASN A CA 1
ATOM 1235 C C . ASN A 1 153 ? 3.996 17.141 1.7 1 98.56 153 ASN A C 1
ATOM 1237 O O . ASN A 1 153 ? 3.582 17.719 0.695 1 98.56 153 ASN A O 1
ATOM 1241 N N . VAL A 1 154 ? 3.752 15.898 1.963 1 98.69 154 VAL A N 1
ATOM 1242 C CA . VAL A 1 154 ? 3.191 15.008 0.951 1 98.69 154 VAL A CA 1
ATOM 1243 C C . VAL A 1 154 ? 1.677 14.914 1.123 1 98.69 154 VAL A C 1
ATOM 1245 O O . VAL A 1 154 ? 1.19 14.492 2.172 1 98.69 154 VAL A O 1
ATOM 1248 N N . GLY A 1 155 ? 0.958 15.398 0.137 1 98.44 155 GLY A N 1
ATOM 1249 C CA . GLY A 1 155 ? -0.468 15.125 0.04 1 98.44 155 GLY A CA 1
ATOM 1250 C C . GLY A 1 155 ? -0.787 13.914 -0.821 1 98.44 155 GLY A C 1
ATOM 1251 O O . GLY A 1 155 ? 0.07 13.43 -1.563 1 98.44 155 GLY A O 1
ATOM 1252 N N . HIS A 1 156 ? -1.947 13.367 -0.705 1 98.38 156 HIS A N 1
ATOM 1253 C CA . HIS A 1 156 ? -2.424 12.266 -1.53 1 98.38 156 HIS A CA 1
ATOM 1254 C C . HIS A 1 156 ? -3.936 12.328 -1.718 1 98.38 156 HIS A C 1
ATOM 1256 O O . HIS A 1 156 ? -4.684 12.438 -0.742 1 98.38 156 HIS A O 1
ATOM 1262 N N . ARG A 1 157 ? -4.34 12.195 -2.916 1 97.12 157 ARG A N 1
ATOM 1263 C CA . ARG A 1 157 ? -5.746 12.391 -3.264 1 97.12 157 ARG A CA 1
ATOM 1264 C C . ARG A 1 157 ? -6.629 11.344 -2.59 1 97.12 157 ARG A C 1
ATOM 1266 O O . ARG A 1 157 ? -7.812 11.586 -2.346 1 97.12 157 ARG A O 1
ATOM 1273 N N . ASN A 1 158 ? -6.082 10.125 -2.281 1 97.88 158 ASN A N 1
ATOM 1274 C CA . ASN A 1 158 ? -6.852 9.078 -1.618 1 97.88 158 ASN A CA 1
ATOM 1275 C C . ASN A 1 158 ? -7.008 9.352 -0.125 1 97.88 158 ASN A C 1
ATOM 1277 O O . ASN A 1 158 ? -7.797 8.695 0.554 1 97.88 158 ASN A O 1
ATOM 1281 N N . VAL A 1 159 ? -6.258 10.289 0.41 1 98.19 159 VAL A N 1
ATOM 1282 C CA . VAL A 1 159 ? -6.262 10.586 1.839 1 98.19 159 VAL A CA 1
ATOM 1283 C C . VAL A 1 159 ? -6.988 11.906 2.094 1 98.19 159 VAL A C 1
ATOM 1285 O O . VAL A 1 159 ? -7.977 11.945 2.836 1 98.19 159 VAL A O 1
ATOM 1288 N N . GLU A 1 160 ? -6.5 13.023 1.528 1 98.19 160 GLU A N 1
ATOM 1289 C CA . GLU A 1 160 ? -7.211 14.297 1.572 1 98.19 160 GLU A CA 1
ATOM 1290 C C . GLU A 1 160 ? -8.336 14.336 0.543 1 98.19 160 GLU A C 1
ATOM 1292 O O . GLU A 1 160 ? -8.125 14.742 -0.602 1 98.19 160 GLU A O 1
ATOM 1297 N N . THR A 1 161 ? -9.531 13.992 0.953 1 96.81 161 THR A N 1
ATOM 1298 C CA . THR A 1 161 ? -10.57 13.703 -0.026 1 96.81 161 THR A CA 1
ATOM 1299 C C . THR A 1 161 ? -11.641 14.789 -0.014 1 96.81 161 THR A C 1
ATOM 1301 O O . THR A 1 161 ? -12.555 14.789 -0.847 1 96.81 161 THR A O 1
ATOM 1304 N N . LEU A 1 162 ? -11.609 15.727 0.917 1 97 162 LEU A N 1
ATOM 1305 C CA . LEU A 1 162 ? -12.688 16.688 1.066 1 97 162 LEU A CA 1
ATOM 1306 C C . LEU A 1 162 ? -12.531 17.844 0.083 1 97 162 LEU A C 1
ATOM 1308 O O . LEU A 1 162 ? -11.445 18.047 -0.476 1 97 162 LEU A O 1
ATOM 1312 N N . GLN A 1 163 ? -13.562 18.453 -0.25 1 96.75 163 GLN A N 1
ATOM 1313 C CA . GLN A 1 163 ? -13.664 19.703 -0.988 1 96.75 163 GLN A CA 1
ATOM 1314 C C . GLN A 1 163 ? -14.469 20.734 -0.203 1 96.75 163 GLN A C 1
ATOM 1316 O O . GLN A 1 163 ? -15.5 21.219 -0.668 1 96.75 163 GLN A O 1
ATOM 1321 N N . GLN A 1 164 ? -13.883 21.125 0.836 1 95.75 164 GLN A N 1
ATOM 1322 C CA . GLN A 1 164 ? -14.602 21.938 1.817 1 95.75 164 GLN A CA 1
ATOM 1323 C C . GLN A 1 164 ? -15.016 23.281 1.23 1 95.75 164 GLN A C 1
ATOM 1325 O O . GLN A 1 164 ? -16 23.875 1.663 1 95.75 164 GLN A O 1
ATOM 1330 N N . PHE A 1 165 ? -14.305 23.75 0.254 1 95.44 165 PHE A N 1
ATOM 1331 C CA . PHE A 1 165 ? -14.625 25.031 -0.372 1 95.44 165 PHE A CA 1
ATOM 1332 C C . PHE A 1 165 ? -16 24.984 -1.033 1 95.44 165 PHE A C 1
ATOM 1334 O O . PHE A 1 165 ? -16.594 26.016 -1.322 1 95.44 165 PHE A O 1
ATOM 1341 N N . SER A 1 166 ? -16.469 23.781 -1.262 1 92.12 166 SER A N 1
ATOM 1342 C CA . SER A 1 166 ? -17.75 23.641 -1.922 1 92.12 166 SER A CA 1
ATOM 1343 C C . SER A 1 166 ? -18.859 23.328 -0.917 1 92.12 166 SER A C 1
ATOM 1345 O O . SER A 1 166 ? -20.016 23.156 -1.294 1 92.12 166 SER A O 1
ATOM 1347 N N . ASN A 1 167 ? -18.484 23.234 0.31 1 89.94 167 ASN A N 1
ATOM 1348 C CA . ASN A 1 167 ? -19.469 22.891 1.34 1 89.94 167 ASN A CA 1
ATOM 1349 C C . ASN A 1 167 ? -20.047 24.141 1.994 1 89.94 167 ASN A C 1
ATOM 1351 O O . ASN A 1 167 ? -19.359 24.812 2.77 1 89.94 167 ASN A O 1
ATOM 1355 N N . SER A 1 168 ? -21.328 24.391 1.839 1 82.75 168 SER A N 1
ATOM 1356 C CA . SER A 1 168 ? -21.969 25.594 2.377 1 82.75 168 SER A CA 1
ATOM 1357 C C . SER A 1 168 ? -22.516 25.344 3.785 1 82.75 168 SER A C 1
ATOM 1359 O O . SER A 1 168 ? -22.844 26.281 4.5 1 82.75 168 SER A O 1
ATOM 1361 N N . LYS A 1 169 ? -22.547 24.109 4.129 1 79.25 169 LYS A N 1
ATOM 1362 C CA . LYS A 1 169 ? -23.125 23.75 5.418 1 79.25 169 LYS A CA 1
ATOM 1363 C C . LYS A 1 169 ? -22.062 23.609 6.492 1 79.25 169 LYS A C 1
ATOM 1365 O O . LYS A 1 169 ? -21.578 22.5 6.742 1 79.25 169 LYS A O 1
ATOM 1370 N N . THR A 1 170 ? -21.281 24.641 6.68 1 84.56 170 THR A N 1
ATOM 1371 C CA . THR A 1 170 ? -20.234 24.516 7.688 1 84.56 170 THR A CA 1
ATOM 1372 C C . THR A 1 170 ? -20.594 25.328 8.93 1 84.56 170 THR A C 1
ATOM 1374 O O . THR A 1 170 ? -21.094 26.438 8.836 1 84.56 170 THR A O 1
ATOM 1377 N N . ASP A 1 171 ? -20.359 24.719 10.148 1 85.25 171 ASP A N 1
ATOM 1378 C CA . ASP A 1 171 ? -20.734 25.328 11.422 1 85.25 171 ASP A CA 1
ATOM 1379 C C . ASP A 1 171 ? -19.562 26.062 12.055 1 85.25 171 ASP A C 1
ATOM 1381 O O . ASP A 1 171 ? -19.75 26.859 12.984 1 85.25 171 ASP A O 1
ATOM 1385 N N . LYS A 1 172 ? -18.375 25.75 11.625 1 91.75 172 LYS A N 1
ATOM 1386 C CA . LYS A 1 172 ? -17.188 26.391 12.188 1 91.75 172 LYS A CA 1
ATOM 1387 C C . LYS A 1 172 ? -16.5 27.266 11.148 1 91.75 172 LYS A C 1
ATOM 1389 O O . LYS A 1 172 ? -16.422 26.891 9.969 1 91.75 172 LYS A O 1
ATOM 1394 N N . THR A 1 173 ? -16.109 28.375 11.641 1 95.94 173 THR A N 1
ATOM 1395 C CA . THR A 1 173 ? -15.469 29.312 10.727 1 95.94 173 THR A CA 1
ATOM 1396 C C . THR A 1 173 ? -13.969 29.031 10.633 1 95.94 173 THR A C 1
ATOM 1398 O O . THR A 1 173 ? -13.422 28.938 9.531 1 95.94 173 THR A O 1
ATOM 1401 N N . PHE A 1 174 ? -13.398 28.859 11.781 1 97.88 174 PHE A N 1
ATOM 1402 C CA . PHE A 1 174 ? -11.938 28.828 11.82 1 97.88 174 PHE A CA 1
ATOM 1403 C C . PHE A 1 174 ? -11.445 27.812 12.859 1 97.88 174 PHE A C 1
ATOM 1405 O O . PHE A 1 174 ? -11.992 27.75 13.961 1 97.88 174 PHE A O 1
ATOM 1412 N N . ILE A 1 175 ? -10.367 27.016 12.445 1 98 175 ILE A N 1
ATOM 1413 C CA . ILE A 1 175 ? -9.82 26.062 13.414 1 98 175 ILE A CA 1
ATOM 1414 C C . ILE A 1 175 ? -8.297 26.141 13.406 1 98 175 ILE A C 1
ATOM 1416 O O . ILE A 1 175 ? -7.699 26.562 12.414 1 98 175 ILE A O 1
ATOM 1420 N N . PHE A 1 176 ? -7.715 25.781 14.484 1 98 176 PHE A N 1
ATOM 1421 C CA . PHE A 1 176 ? -6.309 25.406 14.609 1 98 176 PHE A CA 1
ATOM 1422 C C . PHE A 1 176 ? -6.168 24.062 15.32 1 98 176 PHE A C 1
ATOM 1424 O O . PHE A 1 176 ? -6.715 23.875 16.406 1 98 176 PHE A O 1
ATOM 1431 N N . CYS A 1 177 ? -5.496 23.109 14.695 1 96.44 177 CYS A N 1
ATOM 1432 C CA . CYS A 1 177 ? -5.203 21.812 15.281 1 96.44 177 CYS A CA 1
ATOM 1433 C C . CYS A 1 177 ? -3.709 21.656 15.547 1 96.44 177 CYS A C 1
ATOM 1435 O O . CYS A 1 177 ? -2.92 21.5 14.617 1 96.44 177 CYS A O 1
ATOM 1437 N N . GLY A 1 178 ? -3.283 21.719 16.766 1 94.19 178 GLY A N 1
ATOM 1438 C CA . GLY A 1 178 ? -1.877 21.594 17.109 1 94.19 178 GLY A CA 1
ATOM 1439 C C . GLY A 1 178 ? -1.623 21.672 18.594 1 94.19 178 GLY A C 1
ATOM 1440 O O . GLY A 1 178 ? -2.469 22.156 19.359 1 94.19 178 GLY A O 1
ATOM 1441 N N . VAL A 1 179 ? -0.517 21.203 19.016 1 90.56 179 VAL A N 1
ATOM 1442 C CA . VAL A 1 179 ? -0.143 21.203 20.422 1 90.56 179 VAL A CA 1
ATOM 1443 C C . VAL A 1 179 ? 0.707 22.422 20.734 1 90.56 179 VAL A C 1
ATOM 1445 O O . VAL A 1 179 ? 1.366 2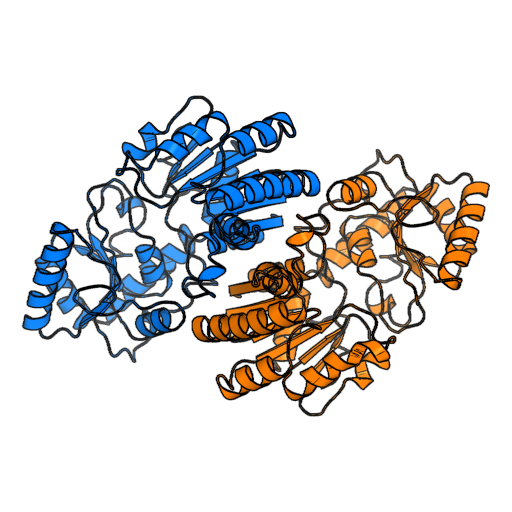2.984 19.859 1 90.56 179 VAL A O 1
ATOM 1448 N N . VAL A 1 180 ? 0.617 22.922 22 1 89.38 180 VAL A N 1
ATOM 1449 C CA . VAL A 1 180 ? 1.364 24.109 22.422 1 89.38 180 VAL A CA 1
ATOM 1450 C C . VAL A 1 180 ? 2.262 23.75 23.609 1 89.38 180 VAL A C 1
ATOM 1452 O O . VAL A 1 180 ? 2.896 24.625 24.203 1 89.38 180 VAL A O 1
ATOM 1455 N N . TYR A 1 181 ? 2.631 22.578 23.797 1 78.25 181 TYR A N 1
ATOM 1456 C CA . TYR A 1 181 ? 3.393 22.188 24.984 1 78.25 181 TYR A CA 1
ATOM 1457 C C . TYR A 1 181 ? 4.77 22.844 24.984 1 78.25 181 TYR A C 1
ATOM 1459 O O . TYR A 1 181 ? 5.578 22.594 24.078 1 78.25 181 TYR A O 1
ATOM 1467 N N . LYS A 1 182 ? 5.125 23.688 25.984 1 83.44 182 LYS A N 1
ATOM 1468 C CA . LYS A 1 182 ? 6.398 24.359 26.266 1 83.44 182 LYS A CA 1
ATOM 1469 C C . LYS A 1 182 ? 6.84 25.203 25.078 1 83.44 182 LYS A C 1
ATOM 1471 O O . LYS A 1 182 ? 8.016 25.203 24.703 1 83.44 182 LYS A O 1
ATOM 1476 N N . GLU A 1 183 ? 5.906 25.828 24.438 1 89.81 183 GLU A N 1
ATOM 1477 C CA . GLU A 1 183 ? 6.145 26.734 23.328 1 89.81 183 GLU A CA 1
ATOM 1478 C C . GLU A 1 183 ? 5.551 28.125 23.609 1 89.81 183 GLU A C 1
ATOM 1480 O O . GLU A 1 183 ? 4.488 28.469 23.078 1 89.81 183 GLU A O 1
ATOM 1485 N N . PRO A 1 184 ? 6.289 28.922 24.266 1 90.75 184 PRO A N 1
ATOM 1486 C CA . PRO A 1 184 ? 5.715 30.188 24.734 1 90.75 184 PRO A CA 1
ATOM 1487 C C . PRO A 1 184 ? 5.309 31.109 23.594 1 90.75 184 PRO A C 1
ATOM 1489 O O . PRO A 1 184 ? 4.293 31.797 23.688 1 90.75 184 PRO A O 1
ATOM 1492 N N . GLU A 1 185 ? 6.145 31.203 22.594 1 90.75 185 GLU A N 1
ATOM 1493 C CA . GLU A 1 185 ? 5.832 32.094 21.469 1 90.75 185 GLU A CA 1
ATOM 1494 C C . GLU A 1 185 ? 4.539 31.672 20.781 1 90.75 185 GLU A C 1
ATOM 1496 O O . GLU A 1 185 ? 3.676 32.5 20.5 1 90.75 185 GLU A O 1
ATOM 1501 N N . ARG A 1 186 ? 4.418 30.375 20.484 1 93.31 186 ARG A N 1
ATOM 1502 C CA . ARG A 1 186 ? 3.209 29.859 19.859 1 93.31 186 ARG A CA 1
ATOM 1503 C C . ARG A 1 186 ? 2 30.031 20.766 1 93.31 186 ARG A C 1
ATOM 1505 O O . ARG A 1 186 ? 0.907 30.359 20.312 1 93.31 186 ARG A O 1
ATOM 1512 N N . GLU A 1 187 ? 2.217 29.844 22 1 95.19 187 GLU A N 1
ATOM 1513 C CA . GLU A 1 187 ? 1.143 30.016 22.969 1 95.19 187 GLU A CA 1
ATOM 1514 C C . GLU A 1 187 ? 0.615 31.438 22.969 1 95.19 187 GLU A C 1
ATOM 1516 O O . GLU A 1 187 ? -0.597 31.656 22.922 1 95.19 187 GLU A O 1
ATOM 1521 N N . LYS A 1 188 ? 1.488 32.375 23.125 1 95.62 188 LYS A N 1
ATOM 1522 C CA . LYS A 1 188 ? 1.097 33.781 23.125 1 95.62 188 LYS A CA 1
ATOM 1523 C C . LYS A 1 188 ? 0.368 34.156 21.844 1 95.62 188 LYS A C 1
ATOM 1525 O O . LYS A 1 188 ? -0.656 34.844 21.875 1 95.62 188 LYS A O 1
ATOM 1530 N N . PHE A 1 189 ? 0.934 33.75 20.766 1 96.81 189 PHE A N 1
ATOM 1531 C CA . PHE A 1 189 ? 0.339 34 19.453 1 96.81 189 PHE A CA 1
ATOM 1532 C C . PHE A 1 189 ? -1.106 33.531 19.406 1 96.81 189 PHE A C 1
ATOM 1534 O O . PHE A 1 189 ? -2.006 34.281 19.031 1 96.81 189 PHE A O 1
ATOM 1541 N N . LEU A 1 190 ? -1.373 32.312 19.781 1 97.25 190 LEU A N 1
ATOM 1542 C CA . LEU A 1 190 ? -2.691 31.688 19.688 1 97.25 190 LEU A CA 1
ATOM 1543 C C . LEU A 1 190 ? -3.658 32.312 20.688 1 97.25 190 LEU A C 1
ATOM 1545 O O . LEU A 1 190 ? -4.852 32.438 20.406 1 97.25 190 LEU A O 1
ATOM 1549 N N . LYS A 1 191 ? -3.168 32.688 21.844 1 96.69 191 LYS A N 1
ATOM 1550 C CA . LYS A 1 191 ? -4.016 33.375 22.828 1 96.69 191 LYS A CA 1
ATOM 1551 C C . LYS A 1 191 ? -4.461 34.75 22.328 1 96.69 191 LYS A C 1
ATOM 1553 O O . LYS A 1 191 ? -5.637 35.094 22.438 1 96.69 191 LYS A O 1
ATOM 1558 N N . ASP A 1 192 ? -3.467 35.469 21.828 1 97.62 192 ASP A N 1
ATOM 1559 C CA . ASP A 1 192 ? -3.785 36.781 21.266 1 97.62 192 ASP A CA 1
ATOM 1560 C C . ASP A 1 192 ? -4.785 36.656 20.109 1 97.62 192 ASP A C 1
ATOM 1562 O O . ASP A 1 192 ? -5.703 37.469 20 1 97.62 192 ASP A O 1
ATOM 1566 N N . LEU A 1 193 ? -4.551 35.688 19.281 1 98 193 LEU A N 1
ATOM 1567 C CA . LEU A 1 193 ? -5.461 35.438 18.172 1 98 193 LEU A CA 1
ATOM 1568 C C . LEU A 1 193 ? -6.863 35.125 18.672 1 98 193 LEU A C 1
ATOM 1570 O O . LEU A 1 193 ? -7.848 35.656 18.156 1 98 193 LEU A O 1
ATOM 1574 N N . ALA A 1 194 ? -6.961 34.281 19.641 1 96.88 194 ALA A N 1
ATOM 1575 C CA . ALA A 1 194 ? -8.25 33.906 20.203 1 96.88 194 ALA A CA 1
ATOM 1576 C C . ALA A 1 194 ? -9 35.125 20.719 1 96.88 194 ALA A C 1
ATOM 1578 O O . ALA A 1 194 ? -10.211 35.25 20.516 1 96.88 194 ALA A O 1
ATOM 1579 N N . GLU A 1 195 ? -8.344 35.969 21.406 1 97.31 195 GLU A N 1
ATOM 1580 C CA . GLU A 1 195 ? -8.938 37.188 21.938 1 97.31 195 GLU A CA 1
ATOM 1581 C C . GLU A 1 195 ? -9.469 38.062 20.812 1 97.31 195 GLU A C 1
ATOM 1583 O O . GLU A 1 195 ? -10.578 38.594 20.906 1 97.31 195 GLU A O 1
ATOM 1588 N N . ALA A 1 196 ? -8.625 38.219 19.828 1 97.12 196 ALA A N 1
ATOM 1589 C CA . ALA A 1 196 ? -9.031 39.031 18.703 1 97.12 196 ALA A CA 1
ATOM 1590 C C . ALA A 1 196 ? -10.25 38.438 18 1 97.12 196 ALA A C 1
ATOM 1592 O O . ALA A 1 196 ? -11.148 39.188 17.578 1 97.12 196 ALA A O 1
ATOM 1593 N N . LEU A 1 197 ? -10.281 37.156 17.797 1 96.88 197 LEU A N 1
ATOM 1594 C CA . LEU A 1 197 ? -11.391 36.469 17.125 1 96.88 197 LEU A CA 1
ATOM 1595 C C . LEU A 1 197 ? -12.672 36.562 17.953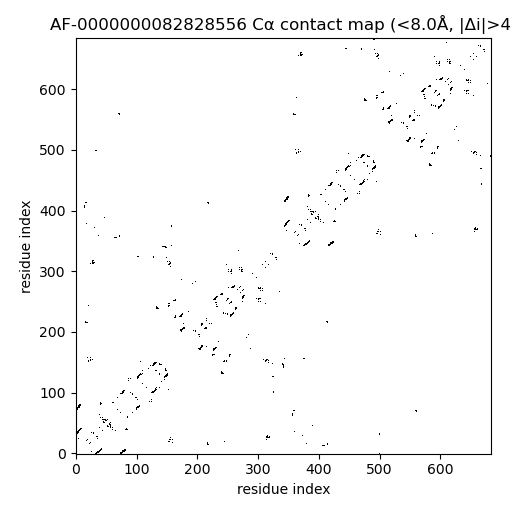 1 96.88 197 LEU A C 1
ATOM 1597 O O . LEU A 1 197 ? -13.758 36.75 17.406 1 96.88 197 LEU A O 1
ATOM 1601 N N . GLN A 1 198 ? -12.508 36.469 19.266 1 95.69 198 GLN A N 1
ATOM 1602 C CA . GLN A 1 198 ? -13.656 36.625 20.156 1 95.69 198 GLN A CA 1
ATOM 1603 C C . GLN A 1 198 ? -14.25 38.031 20.047 1 95.69 198 GLN A C 1
ATOM 1605 O O . GLN A 1 198 ? -15.469 38.188 20 1 95.69 198 GLN A O 1
ATOM 1610 N N . GLN A 1 199 ? -13.422 38.938 20.047 1 95.12 199 GLN A N 1
ATOM 1611 C CA . GLN A 1 199 ? -13.859 40.312 19.922 1 95.12 199 GLN A CA 1
ATOM 1612 C C . GLN A 1 199 ? -14.594 40.562 18.594 1 95.12 199 GLN A C 1
ATOM 1614 O O . GLN A 1 199 ? -15.523 41.344 18.531 1 95.12 199 GLN A O 1
ATOM 1619 N N . GLY A 1 200 ? -14.086 39.875 17.641 1 92.38 200 GLY A N 1
ATOM 1620 C CA . GLY A 1 200 ? -14.703 39.969 16.328 1 92.38 200 GLY A CA 1
ATOM 1621 C C . GLY A 1 200 ? -15.891 39.031 16.141 1 92.38 200 GLY A C 1
ATOM 1622 O O . GLY A 1 200 ? -16.453 38.969 15.047 1 92.38 200 GLY A O 1
ATOM 1623 N N . HIS A 1 201 ? -16.281 38.312 17.125 1 93.5 201 HIS A N 1
ATOM 1624 C CA . HIS A 1 201 ? -17.406 37.375 17.125 1 93.5 201 HIS A CA 1
ATOM 1625 C C . HIS A 1 201 ? -17.25 36.312 16.047 1 93.5 201 HIS A C 1
ATOM 1627 O O . HIS A 1 201 ? -18.203 36 15.32 1 93.5 201 HIS A O 1
ATOM 1633 N N . VAL A 1 202 ? -16.016 35.875 15.844 1 94.38 202 VAL A N 1
ATOM 1634 C CA . VAL A 1 202 ? -15.727 34.781 14.906 1 94.38 202 VAL A CA 1
ATOM 1635 C C . VAL A 1 202 ? -15.844 33.438 15.625 1 94.38 202 VAL A C 1
ATOM 1637 O O . VAL A 1 202 ? -15.305 33.281 16.719 1 94.38 202 VAL A O 1
ATOM 1640 N N . ASN A 1 203 ? -16.609 32.562 15.047 1 95.19 203 ASN A N 1
ATOM 1641 C CA . ASN A 1 203 ? -16.719 31.188 15.586 1 95.19 203 ASN A CA 1
ATOM 1642 C C . ASN A 1 203 ? -15.453 30.391 15.305 1 95.19 203 ASN A C 1
ATOM 1644 O O . ASN A 1 203 ? -15.219 29.953 14.18 1 95.19 203 ASN A O 1
ATOM 1648 N N . TYR A 1 204 ? -14.609 30.203 16.328 1 95.75 204 TYR A N 1
ATOM 1649 C CA . TYR A 1 204 ? -13.359 29.469 16.156 1 95.75 204 TYR A CA 1
ATOM 1650 C C . TYR A 1 204 ? -13.234 28.344 17.156 1 95.75 204 TYR A C 1
ATOM 1652 O O . TYR A 1 204 ? -13.953 28.328 18.172 1 95.75 204 TYR A O 1
ATOM 1660 N N . GLN A 1 205 ? -12.375 27.344 16.844 1 96.5 205 GLN A N 1
ATOM 1661 C CA . GLN A 1 205 ? -12.086 26.266 17.781 1 96.5 205 GLN A CA 1
ATOM 1662 C C . GLN A 1 205 ? -10.633 25.812 17.656 1 96.5 205 GLN A C 1
ATOM 1664 O O . GLN A 1 205 ? -10.086 25.719 16.562 1 96.5 205 GLN A O 1
ATOM 1669 N N . TYR A 1 206 ? -9.992 25.656 18.812 1 96.88 206 TYR A N 1
ATOM 1670 C CA . TYR A 1 206 ? -8.672 25.047 18.875 1 96.88 206 TYR A CA 1
ATOM 1671 C C . TYR A 1 206 ? -8.773 23.578 19.281 1 96.88 206 TYR A C 1
ATOM 1673 O O . TYR A 1 206 ? -9.602 23.219 20.109 1 96.88 206 TYR A O 1
ATOM 1681 N N . TYR A 1 207 ? -8 22.766 18.688 1 97.25 207 TYR A N 1
ATOM 1682 C CA . TYR A 1 207 ? -7.891 21.359 19.047 1 97.25 207 TYR A CA 1
ATOM 1683 C C . TYR A 1 207 ? -6.453 21 19.406 1 97.25 207 TYR A C 1
ATOM 1685 O O . TYR A 1 207 ? -5.523 21.328 18.672 1 97.25 207 TYR A O 1
ATOM 1693 N N . GLY A 1 208 ? -6.266 20.297 20.609 1 95.12 208 GLY A N 1
ATOM 1694 C CA . GLY A 1 208 ? -4.949 19.812 21 1 95.12 208 GLY A CA 1
ATOM 1695 C C . GLY A 1 208 ? -4.207 20.797 21.891 1 95.12 208 GLY A C 1
ATOM 1696 O O . GLY A 1 208 ? -3.057 20.547 22.266 1 95.12 208 GLY A O 1
ATOM 1697 N N . CYS A 1 209 ? -4.82 21.953 22.156 1 93.19 209 CYS A N 1
ATOM 1698 C CA . CYS A 1 209 ? -4.18 22.938 23.031 1 93.19 209 CYS A CA 1
ATOM 1699 C C . CYS A 1 209 ? -5.207 23.672 23.891 1 93.19 209 CYS A C 1
ATOM 1701 O O . CYS A 1 209 ? -6.41 23.562 23.641 1 93.19 209 CYS A O 1
ATOM 1703 N N . PHE A 1 210 ? -4.758 24.391 24.938 1 92.94 210 PHE A N 1
ATOM 1704 C CA . PHE A 1 210 ? -5.578 25.141 25.875 1 92.94 210 PHE A CA 1
ATOM 1705 C C . PHE A 1 210 ? -6.688 24.281 26.453 1 92.94 210 PHE A C 1
ATOM 1707 O O . PHE A 1 210 ? -7.859 24.656 26.438 1 92.94 210 PHE A O 1
ATOM 1714 N N . GLU A 1 211 ? -6.426 23.109 26.875 1 89.62 211 GLU A N 1
ATOM 1715 C CA . GLU A 1 211 ? -7.281 22.156 27.594 1 89.62 211 GLU A CA 1
ATOM 1716 C C . GLU A 1 211 ? -8.289 21.5 26.641 1 89.62 211 GLU A C 1
ATOM 1718 O O . GLU A 1 211 ? -9.219 20.828 27.094 1 89.62 211 GLU A O 1
ATOM 1723 N N . GLN A 1 212 ? -8.164 21.844 25.406 1 93.12 212 GLN A N 1
ATOM 1724 C CA . GLN A 1 212 ? -8.984 21.141 24.422 1 93.12 212 GLN A CA 1
ATOM 1725 C C . GLN A 1 212 ? -8.281 19.891 23.922 1 93.12 212 GLN A C 1
ATOM 1727 O O . GLN A 1 212 ? -7.082 19.906 23.656 1 93.12 212 GLN A O 1
ATOM 1732 N N . PRO A 1 213 ? -8.977 18.828 23.891 1 94.81 213 PRO A N 1
ATOM 1733 C CA . PRO A 1 213 ? -8.367 17.594 23.406 1 94.81 213 PRO A CA 1
ATOM 1734 C C . PRO A 1 213 ? -8.023 17.641 21.922 1 94.81 213 PRO A C 1
ATOM 1736 O O . PRO A 1 213 ? -8.672 18.359 21.156 1 94.81 213 PRO A O 1
ATOM 1739 N N . GLY A 1 214 ? -7.023 16.859 21.562 1 95.31 214 GLY A N 1
ATOM 1740 C CA . GLY A 1 214 ? -6.738 16.672 20.156 1 95.31 214 GLY A CA 1
ATOM 1741 C C . GLY A 1 214 ? -7.766 15.812 19.438 1 95.31 214 GLY A C 1
ATOM 1742 O O . GLY A 1 214 ? -8.539 15.109 20.094 1 95.31 214 GLY A O 1
ATOM 1743 N N . VAL A 1 215 ? -7.793 15.977 18.172 1 95.88 215 VAL A N 1
ATOM 1744 C CA . VAL A 1 215 ? -8.664 15.141 17.344 1 95.88 215 VAL A CA 1
ATOM 1745 C C . VAL A 1 215 ? -7.82 14.336 16.344 1 95.88 215 VAL A C 1
ATOM 1747 O O . VAL A 1 215 ? -6.828 14.836 15.82 1 95.88 215 VAL A O 1
ATOM 1750 N N . TYR A 1 216 ? -8.172 13.102 16.172 1 95.81 216 TYR A N 1
ATOM 1751 C CA . TYR A 1 216 ? -7.441 12.188 15.305 1 95.81 216 TYR A CA 1
ATOM 1752 C C . TYR A 1 216 ? -8.398 11.305 14.508 1 95.81 216 TYR A C 1
ATOM 1754 O O . TYR A 1 216 ? -9.586 11.211 14.844 1 95.81 216 TYR A O 1
ATOM 1762 N N . GLY A 1 217 ? -7.863 10.719 13.453 1 95.38 217 GLY A N 1
ATOM 1763 C CA . GLY A 1 217 ? -8.641 9.773 12.664 1 95.38 217 GLY A CA 1
ATOM 1764 C C . GLY A 1 217 ? -9.93 10.367 12.125 1 95.38 217 GLY A C 1
ATOM 1765 O O . GLY A 1 217 ? -9.914 11.445 11.516 1 95.38 217 GLY A O 1
ATOM 1766 N N . LYS A 1 218 ? -11.039 9.656 12.312 1 95.5 218 LYS A N 1
ATOM 1767 C CA . LYS A 1 218 ? -12.336 10.086 11.805 1 95.5 218 LYS A CA 1
ATOM 1768 C C . LYS A 1 218 ? -12.773 11.398 12.453 1 95.5 218 LYS A C 1
ATOM 1770 O O . LYS A 1 218 ? -13.422 12.227 11.805 1 95.5 218 LYS A O 1
ATOM 1775 N N . ALA A 1 219 ? -12.422 11.555 13.703 1 96.62 219 ALA A N 1
ATOM 1776 C CA . ALA A 1 219 ? -12.805 12.781 14.398 1 96.62 219 ALA A CA 1
ATOM 1777 C C . ALA A 1 219 ? -12.125 14 13.773 1 96.62 219 ALA A C 1
ATOM 1779 O O . ALA A 1 219 ? -12.734 15.07 13.656 1 96.62 219 ALA A O 1
ATOM 1780 N N . TYR A 1 220 ? -10.914 13.852 13.445 1 97.31 220 TYR A N 1
ATOM 1781 C CA . TYR A 1 220 ? -10.188 14.922 12.781 1 97.31 220 TYR A CA 1
ATOM 1782 C C . TYR A 1 220 ? -10.844 15.297 11.461 1 97.31 220 TYR A C 1
ATOM 1784 O O . TYR A 1 220 ? -11.055 16.469 11.172 1 97.31 220 TYR A O 1
ATOM 1792 N N . TYR A 1 221 ? -11.203 14.344 10.664 1 96.44 221 TYR A N 1
ATOM 1793 C CA . TYR A 1 221 ? -11.812 14.609 9.367 1 96.44 221 TYR A CA 1
ATOM 1794 C C . TYR A 1 221 ? -13.219 15.172 9.523 1 96.44 221 TYR A C 1
ATOM 1796 O O . TYR A 1 221 ? -13.672 15.961 8.688 1 96.44 221 TYR A O 1
ATOM 1804 N N . LYS A 1 222 ? -13.883 14.75 10.602 1 95.62 222 LYS A N 1
ATOM 1805 C CA . LYS A 1 222 ? -15.164 15.383 10.906 1 95.62 222 LYS A CA 1
ATOM 1806 C C . LYS A 1 222 ? -14.984 16.875 11.156 1 95.62 222 LYS A C 1
ATOM 1808 O O . LYS A 1 222 ? -15.742 17.703 10.625 1 95.62 222 LYS A O 1
ATOM 1813 N N . VAL A 1 223 ? -13.961 17.172 11.914 1 96.5 223 VAL A N 1
ATOM 1814 C CA . VAL A 1 223 ? -13.672 18.562 12.203 1 96.5 223 VAL A CA 1
ATOM 1815 C C . VAL A 1 223 ? -13.375 19.312 10.898 1 96.5 223 VAL A C 1
ATOM 1817 O O . VAL A 1 223 ? -13.914 20.391 10.656 1 96.5 223 VAL A O 1
ATOM 1820 N N . LEU A 1 224 ? -12.555 18.734 10.047 1 97.12 224 LEU A N 1
ATOM 1821 C CA . LEU A 1 224 ? -12.211 19.344 8.773 1 97.12 224 LEU A CA 1
ATOM 1822 C C . LEU A 1 224 ? -13.453 19.531 7.91 1 97.12 224 LEU A C 1
ATOM 1824 O O . LEU A 1 224 ? -13.602 20.562 7.246 1 97.12 224 LEU A O 1
ATOM 1828 N N . SER A 1 225 ? -14.336 18.594 7.973 1 96.12 225 SER A N 1
ATOM 1829 C CA . SER A 1 225 ? -15.523 18.625 7.121 1 96.12 225 SER A CA 1
ATOM 1830 C C . SER A 1 225 ? -16.531 19.656 7.613 1 96.12 225 SER A C 1
ATOM 1832 O O . SER A 1 225 ? -17.453 20.031 6.887 1 96.12 225 SER A O 1
ATOM 1834 N N . GLU A 1 226 ? -16.312 20.172 8.805 1 95.62 226 GLU A N 1
ATOM 1835 C CA . GLU A 1 226 ? -17.25 21.109 9.398 1 95.62 226 GLU A CA 1
ATOM 1836 C C . GLU A 1 226 ? -16.641 22.5 9.523 1 95.62 226 GLU A C 1
ATOM 1838 O O . GLU A 1 226 ? -17.172 23.375 10.211 1 95.62 226 GLU A O 1
ATOM 1843 N N . THR A 1 227 ? -15.523 22.688 8.898 1 96.56 227 THR A N 1
ATOM 1844 C CA . THR A 1 227 ? -14.805 23.938 9.078 1 96.56 227 THR A CA 1
ATOM 1845 C C . THR A 1 227 ? -14.508 24.594 7.73 1 96.56 227 THR A C 1
ATOM 1847 O O . THR A 1 227 ? -14.227 23.891 6.75 1 96.56 227 THR A O 1
ATOM 1850 N N . LYS A 1 228 ? -14.484 25.938 7.727 1 96.56 228 LYS A N 1
ATOM 1851 C CA . LYS A 1 228 ? -14.227 26.672 6.488 1 96.56 228 LYS A CA 1
ATOM 1852 C C . LYS A 1 228 ? -12.75 27 6.34 1 96.56 228 LYS A C 1
ATOM 1854 O O . LYS A 1 228 ? -12.195 26.922 5.242 1 96.56 228 LYS A O 1
ATOM 1859 N N . MET A 1 229 ? -12.172 27.406 7.387 1 98.31 229 MET A N 1
ATOM 1860 C CA . MET A 1 229 ? -10.828 27.969 7.352 1 98.31 229 MET A CA 1
ATOM 1861 C C . MET A 1 229 ? -9.938 27.312 8.398 1 98.31 229 MET A C 1
ATOM 1863 O O . MET A 1 229 ? -10.414 26.891 9.445 1 98.31 229 MET A O 1
ATOM 1867 N N . GLY A 1 230 ? -8.695 27.141 8.086 1 98.62 230 GLY A N 1
ATOM 1868 C CA . GLY A 1 230 ? -7.746 26.562 9.031 1 98.62 230 GLY A CA 1
ATOM 1869 C C . GLY A 1 230 ? -6.41 27.297 9.039 1 98.62 230 GLY A C 1
ATOM 1870 O O . GLY A 1 230 ? -6.066 27.984 8.086 1 98.62 230 GLY A O 1
ATOM 1871 N N . LEU A 1 231 ? -5.652 27.094 10.117 1 98.75 231 LEU A N 1
ATOM 1872 C CA . LEU A 1 231 ? -4.379 27.781 10.32 1 98.75 231 LEU A CA 1
ATOM 1873 C C . LEU A 1 231 ? -3.215 26.797 10.219 1 98.75 231 LEU A C 1
ATOM 1875 O O . LEU A 1 231 ? -3.184 25.797 10.93 1 98.75 231 LEU A O 1
ATOM 1879 N N . ASN A 1 232 ? -2.352 27.047 9.328 1 98.38 232 ASN A N 1
ATOM 1880 C CA . ASN A 1 232 ? -1.034 26.422 9.289 1 98.38 232 ASN A CA 1
ATOM 1881 C C . ASN A 1 232 ? -0.005 27.25 10.062 1 98.38 232 ASN A C 1
ATOM 1883 O O . ASN A 1 232 ? 0.482 28.266 9.57 1 98.38 232 ASN A O 1
ATOM 1887 N N . TYR A 1 233 ? 0.339 26.797 11.266 1 97.19 233 TYR A N 1
ATOM 1888 C CA . TYR A 1 233 ? 1.268 27.531 12.117 1 97.19 233 TYR A CA 1
ATOM 1889 C C . TYR A 1 233 ? 2.191 26.578 12.867 1 97.19 233 TYR A C 1
ATOM 1891 O O . TYR A 1 233 ? 1.739 25.797 13.703 1 97.19 233 TYR A O 1
ATOM 1899 N N . SER A 1 234 ? 3.451 26.625 12.531 1 94.25 234 SER A N 1
ATOM 1900 C CA . SER A 1 234 ? 4.445 25.75 13.141 1 94.25 234 SER A CA 1
ATOM 1901 C C . SER A 1 234 ? 5.043 26.375 14.398 1 94.25 234 SER A C 1
ATOM 1903 O O . SER A 1 234 ? 4.668 27.484 14.781 1 94.25 234 SER A O 1
ATOM 1905 N N . ARG A 1 235 ? 5.922 25.594 15.078 1 91.5 235 ARG A N 1
ATOM 1906 C CA . ARG A 1 235 ? 6.625 26.109 16.25 1 91.5 235 ARG A CA 1
ATOM 1907 C C . ARG A 1 235 ? 7.562 27.25 15.859 1 91.5 235 ARG A C 1
ATOM 1909 O O . ARG A 1 235 ? 7.648 28.25 16.578 1 91.5 235 ARG A O 1
ATOM 1916 N N . ARG A 1 236 ? 8.242 26.984 14.789 1 92.69 236 ARG A N 1
ATOM 1917 C CA . ARG A 1 236 ? 9.031 28.047 14.156 1 92.69 236 ARG A CA 1
ATOM 1918 C C . ARG A 1 236 ? 8.562 28.297 12.734 1 92.69 236 ARG A C 1
ATOM 1920 O O . ARG A 1 236 ? 8.258 27.359 11.992 1 92.69 236 ARG A O 1
ATOM 1927 N N . ASN A 1 237 ? 8.523 29.641 12.414 1 95.44 237 ASN A N 1
ATOM 1928 C CA . ASN A 1 237 ? 8.039 29.984 11.078 1 95.44 237 ASN A CA 1
ATOM 1929 C C . ASN A 1 237 ? 9.055 30.844 10.32 1 95.44 237 ASN A C 1
ATOM 1931 O O . ASN A 1 237 ? 8.703 31.5 9.344 1 95.44 237 ASN A O 1
ATOM 1935 N N . ASP A 1 238 ? 10.273 30.875 10.859 1 96 238 ASP A N 1
ATOM 1936 C CA . ASP A 1 238 ? 11.344 31.656 10.258 1 96 238 ASP A CA 1
ATOM 1937 C C . ASP A 1 238 ? 12.359 30.766 9.555 1 96 238 ASP A C 1
ATOM 1939 O O . ASP A 1 238 ? 13.453 31.219 9.203 1 96 238 ASP A O 1
ATOM 1943 N N . VAL A 1 239 ? 12.07 29.5 9.469 1 97.38 239 VAL A N 1
ATOM 1944 C CA . VAL A 1 239 ? 12.977 28.531 8.859 1 97.38 239 VAL A CA 1
ATOM 1945 C C . VAL A 1 239 ? 12.555 28.281 7.41 1 97.38 239 VAL A C 1
ATOM 1947 O O . VAL A 1 239 ? 11.391 27.984 7.137 1 97.38 239 VAL A O 1
ATOM 1950 N N . THR A 1 240 ? 13.539 28.328 6.527 1 98.06 240 THR A N 1
ATOM 1951 C CA . THR A 1 240 ? 13.289 28.266 5.09 1 98.06 240 THR A CA 1
ATOM 1952 C C . THR A 1 240 ? 12.508 27 4.734 1 98.06 240 THR A C 1
ATOM 1954 O O . THR A 1 240 ? 12.953 25.891 5.02 1 98.06 240 THR A O 1
ATOM 1957 N N . LEU A 1 241 ? 11.312 27.109 4.125 1 98.06 241 LEU A N 1
ATOM 1958 C CA . LEU A 1 241 ? 10.461 26.109 3.49 1 98.06 241 LEU A CA 1
ATOM 1959 C C . LEU A 1 241 ? 9.938 25.109 4.52 1 98.06 241 LEU A C 1
ATOM 1961 O O . LEU A 1 241 ? 9.336 24.094 4.156 1 98.06 241 LEU A O 1
ATOM 1965 N N . TYR A 1 242 ? 10.125 25.406 5.781 1 97.88 242 TYR A N 1
ATOM 1966 C CA . TYR A 1 242 ? 9.68 24.453 6.789 1 97.88 242 TYR A CA 1
ATOM 1967 C C . TYR A 1 242 ? 8.234 24.734 7.199 1 97.88 242 TYR A C 1
ATOM 1969 O O . TYR A 1 242 ? 7.891 25.859 7.551 1 97.88 242 TYR A O 1
ATOM 1977 N N . SER A 1 243 ? 7.445 23.719 7.133 1 96.44 243 SER A N 1
ATOM 1978 C CA . SER A 1 243 ? 6.066 23.734 7.617 1 96.44 243 SER A CA 1
ATOM 1979 C C . SER A 1 243 ? 5.633 22.375 8.125 1 96.44 243 SER A C 1
ATOM 1981 O O . SER A 1 243 ? 6.195 21.344 7.719 1 96.44 243 SER A O 1
ATOM 1983 N N . SER A 1 244 ? 4.715 22.375 9.039 1 94.88 244 SER A N 1
ATOM 1984 C CA . SER A 1 244 ? 4.023 21.141 9.406 1 94.88 244 SER A CA 1
ATOM 1985 C C . SER A 1 244 ? 3.287 20.547 8.219 1 94.88 244 SER A C 1
ATOM 1987 O O . SER A 1 244 ? 3.031 21.234 7.227 1 94.88 244 SER A O 1
ATOM 1989 N N . ASP A 1 245 ? 3.002 19.188 8.359 1 96.94 245 ASP A N 1
ATOM 1990 C CA . ASP A 1 245 ? 2.211 18.547 7.312 1 96.94 245 ASP A CA 1
ATOM 1991 C C . ASP A 1 245 ? 0.767 19.047 7.336 1 96.94 245 ASP A C 1
ATOM 1993 O O . ASP A 1 245 ? -0.008 18.766 6.422 1 96.94 245 ASP A O 1
ATOM 1997 N N . ARG A 1 246 ? 0.447 19.984 8.289 1 96.75 246 ARG A N 1
ATOM 1998 C CA . ARG A 1 246 ? -0.862 20.609 8.375 1 96.75 246 ARG A CA 1
ATOM 1999 C C . ARG A 1 246 ? -1.208 21.344 7.082 1 96.75 246 ARG A C 1
ATOM 2001 O O . ARG A 1 246 ? -2.375 21.391 6.684 1 96.75 246 ARG A O 1
ATOM 2008 N N . ILE A 1 247 ? -0.184 21.859 6.402 1 98.31 247 ILE A N 1
ATOM 2009 C CA . ILE A 1 247 ? -0.398 22.641 5.191 1 98.31 247 ILE A CA 1
ATOM 2010 C C . ILE A 1 247 ? -1.108 21.797 4.141 1 98.31 247 ILE A C 1
ATOM 2012 O O . ILE A 1 247 ? -2.072 22.234 3.518 1 98.31 247 ILE A O 1
ATOM 2016 N N . VAL A 1 248 ? -0.706 20.484 3.99 1 98.5 248 VAL A N 1
ATOM 2017 C CA . VAL A 1 248 ? -1.31 19.656 2.961 1 98.5 248 VAL A CA 1
ATOM 2018 C C . VAL A 1 248 ? -2.617 19.062 3.48 1 98.5 248 VAL A C 1
ATOM 2020 O O . VAL A 1 248 ? -3.527 18.766 2.701 1 98.5 248 VAL A O 1
ATOM 2023 N N . GLN A 1 249 ? -2.732 18.922 4.812 1 98.31 249 GLN A N 1
ATOM 2024 C CA . GLN A 1 249 ? -3.99 18.438 5.379 1 98.31 249 GLN A CA 1
ATOM 2025 C C . GLN A 1 249 ? -5.098 19.484 5.203 1 98.31 249 GLN A C 1
ATOM 2027 O O . GLN A 1 249 ? -6.234 19.125 4.871 1 98.31 249 GLN A O 1
ATOM 2032 N N . LEU A 1 250 ? -4.762 20.734 5.379 1 98.69 250 LEU A N 1
ATOM 2033 C CA . LEU A 1 250 ? -5.742 21.797 5.242 1 98.69 250 LEU A CA 1
ATOM 2034 C C . LEU A 1 250 ? -6.031 22.094 3.773 1 98.69 250 LEU A C 1
ATOM 2036 O O . LEU A 1 250 ? -7.172 21.969 3.326 1 98.69 250 LEU A O 1
ATOM 2040 N N . THR A 1 251 ? -4.98 22.406 2.977 1 98.81 251 THR A N 1
ATOM 2041 C CA . THR A 1 251 ? -5.18 22.734 1.572 1 98.81 251 THR A CA 1
ATOM 2042 C C . THR A 1 251 ? -5.719 21.531 0.798 1 98.81 251 THR A C 1
ATOM 2044 O O . THR A 1 251 ? -6.617 21.672 -0.032 1 98.81 251 THR A O 1
ATOM 2047 N N . GLY A 1 252 ? -5.191 20.359 1.107 1 98.62 252 GLY A N 1
ATOM 2048 C CA . GLY A 1 252 ? -5.605 19.156 0.403 1 98.62 252 GLY A CA 1
ATOM 2049 C C . GLY A 1 252 ? -7.051 18.781 0.661 1 98.62 252 GLY A C 1
ATOM 2050 O O . GLY A 1 252 ? -7.633 17.984 -0.081 1 98.62 252 GLY A O 1
ATOM 2051 N N . ASN A 1 253 ? -7.617 19.297 1.721 1 98.62 253 ASN A N 1
ATOM 2052 C CA . ASN A 1 253 ? -9.016 19.031 2.027 1 98.62 253 ASN A CA 1
ATOM 2053 C C . ASN A 1 253 ? -9.898 20.234 1.705 1 98.62 253 ASN A C 1
ATOM 2055 O O . ASN A 1 253 ? -11.094 20.234 1.989 1 98.62 253 ASN A O 1
ATOM 2059 N N . GLY A 1 254 ? -9.359 21.266 1.17 1 98.56 254 GLY A N 1
ATOM 2060 C CA . GLY A 1 254 ? -10.125 22.344 0.571 1 98.56 254 GLY A CA 1
ATOM 2061 C C . GLY A 1 254 ? -10.461 23.453 1.556 1 98.56 254 GLY A C 1
ATOM 2062 O O . GLY A 1 254 ? -11.383 24.234 1.319 1 98.56 254 GLY A O 1
ATOM 2063 N N . LEU A 1 255 ? -9.828 23.484 2.699 1 98.62 255 LEU A N 1
ATOM 2064 C CA . LEU A 1 255 ? -10.031 24.609 3.611 1 98.62 255 LEU A CA 1
ATOM 2065 C C . LEU A 1 255 ? -9.25 25.828 3.15 1 98.62 255 LEU A C 1
ATOM 2067 O O . LEU A 1 255 ? -8.133 25.703 2.639 1 98.62 255 LEU A O 1
ATOM 2071 N N . LEU A 1 256 ? -9.844 27.031 3.27 1 98.75 256 LEU A N 1
ATOM 2072 C CA . LEU A 1 256 ? -9.008 28.219 3.178 1 98.75 256 LEU A CA 1
ATOM 2073 C C . LEU A 1 256 ? -7.902 28.188 4.23 1 98.75 256 LEU A C 1
ATOM 2075 O O . LEU A 1 256 ? -8.188 28.141 5.43 1 98.75 256 LEU A O 1
ATOM 2079 N N . THR A 1 257 ? -6.699 28.219 3.805 1 98.88 257 THR A N 1
ATOM 2080 C CA . THR A 1 257 ? -5.578 27.984 4.707 1 98.88 257 THR A CA 1
ATOM 2081 C C . THR A 1 257 ? -4.773 29.266 4.91 1 98.88 257 THR A C 1
ATOM 2083 O O . THR A 1 257 ? -4.379 29.922 3.941 1 98.88 257 THR A O 1
ATOM 2086 N N . PHE A 1 258 ? -4.598 29.625 6.148 1 98.88 258 PHE A N 1
ATOM 2087 C CA . PHE A 1 258 ? -3.762 30.766 6.5 1 98.88 258 PHE A CA 1
ATOM 2088 C C . PHE A 1 258 ? -2.346 30.312 6.84 1 98.88 258 PHE A C 1
ATOM 2090 O O . PHE A 1 258 ? -2.158 29.312 7.551 1 98.88 258 PHE A O 1
ATOM 2097 N N . SER A 1 259 ? -1.394 30.953 6.375 1 98.62 259 SER A N 1
ATOM 2098 C CA . SER A 1 259 ? 0.008 30.656 6.633 1 98.62 259 SER A CA 1
ATOM 2099 C C . SER A 1 259 ? 0.801 31.906 6.961 1 98.62 259 SER A C 1
ATOM 2101 O O . SER A 1 259 ? 0.586 32.969 6.352 1 98.62 259 SER A O 1
ATOM 2103 N N . PRO A 1 260 ? 1.689 31.766 7.965 1 97.81 260 PRO A N 1
ATOM 2104 C CA . PRO A 1 260 ? 2.656 32.844 8.078 1 97.81 260 PRO A CA 1
ATOM 2105 C C . PRO A 1 260 ? 3.592 32.938 6.879 1 97.81 260 PRO A C 1
ATOM 2107 O O . PRO A 1 260 ? 3.613 32.062 6.035 1 97.81 260 PRO A O 1
ATOM 2110 N N . ARG A 1 261 ? 4.242 34.062 6.801 1 96.88 261 ARG A N 1
ATOM 2111 C CA . ARG A 1 261 ? 5.23 34.219 5.738 1 96.88 261 ARG A CA 1
ATOM 2112 C C . ARG A 1 261 ? 6.504 33.438 6.062 1 96.88 261 ARG A C 1
ATOM 2114 O O . ARG A 1 261 ? 7.457 34 6.602 1 96.88 261 ARG A O 1
ATOM 2121 N N . ILE A 1 262 ? 6.551 32.219 5.695 1 97.44 262 ILE A N 1
ATOM 2122 C CA . ILE A 1 262 ? 7.719 31.375 5.848 1 97.44 262 ILE A CA 1
ATOM 2123 C C . ILE A 1 262 ? 8.711 31.641 4.719 1 97.44 262 ILE A C 1
ATOM 2125 O O . ILE A 1 262 ? 8.32 31.734 3.551 1 97.44 262 ILE A O 1
ATOM 2129 N N . PRO A 1 263 ? 9.992 31.812 5.09 1 98 263 PRO A N 1
ATOM 2130 C CA . PRO A 1 263 ? 10.961 32.125 4.031 1 98 263 PRO A CA 1
ATOM 2131 C C . PRO A 1 263 ? 10.938 31.094 2.9 1 98 263 PRO A C 1
ATOM 2133 O O . PRO A 1 263 ? 11.109 29.891 3.143 1 98 263 PRO A O 1
ATOM 2136 N N . GLY A 1 264 ? 10.711 31.562 1.652 1 97.25 264 GLY A N 1
ATOM 2137 C CA . GLY A 1 264 ? 10.766 30.734 0.456 1 97.25 264 GLY A CA 1
ATOM 2138 C C . GLY A 1 264 ? 9.461 30.016 0.169 1 97.25 264 GLY A C 1
ATOM 2139 O O . GLY A 1 264 ? 9.32 29.375 -0.873 1 97.25 264 GLY A O 1
ATOM 2140 N N . PHE A 1 265 ? 8.469 30.125 1.007 1 97.5 265 PHE A N 1
ATOM 2141 C CA . PHE A 1 265 ? 7.258 29.328 0.92 1 97.5 265 PHE A CA 1
ATOM 2142 C C . PHE A 1 265 ? 6.402 29.766 -0.261 1 97.5 265 PHE A C 1
ATOM 2144 O O . PHE A 1 265 ? 5.582 29 -0.763 1 97.5 265 PHE A O 1
ATOM 2151 N N . GLU A 1 266 ? 6.586 30.969 -0.759 1 97.19 266 GLU A N 1
ATOM 2152 C CA . GLU A 1 266 ? 5.836 31.5 -1.896 1 97.19 266 GLU A CA 1
ATOM 2153 C C . GLU A 1 266 ? 6.172 30.734 -3.176 1 97.19 266 GLU A C 1
ATOM 2155 O O . GLU A 1 266 ? 5.398 30.766 -4.137 1 97.19 266 GLU A O 1
ATOM 2160 N N . LYS A 1 267 ? 7.324 30.078 -3.16 1 96.56 267 LYS A N 1
ATOM 2161 C CA . LYS A 1 267 ? 7.684 29.234 -4.297 1 96.56 267 LYS A CA 1
ATOM 2162 C C . LYS A 1 267 ? 6.793 28 -4.363 1 96.56 267 LYS A C 1
ATOM 2164 O O . LYS A 1 267 ? 6.645 27.391 -5.43 1 96.56 267 LYS A O 1
ATOM 2169 N N . LEU A 1 268 ? 6.25 27.641 -3.246 1 98.06 268 LEU A N 1
ATOM 2170 C CA . LEU A 1 268 ? 5.375 26.469 -3.184 1 98.06 268 LEU A CA 1
ATOM 2171 C C . LEU A 1 268 ? 3.914 26.875 -3.352 1 98.06 268 LEU A C 1
ATOM 2173 O O . LEU A 1 268 ? 3.215 26.344 -4.219 1 98.06 268 LEU A O 1
ATOM 2177 N N . TYR A 1 269 ? 3.494 27.812 -2.494 1 98.5 269 TYR A N 1
ATOM 2178 C CA . TYR A 1 269 ? 2.141 28.359 -2.541 1 98.5 269 TYR A CA 1
ATOM 2179 C C . TYR A 1 269 ? 2.16 29.859 -2.764 1 98.5 269 TYR A C 1
ATOM 2181 O O . TYR A 1 269 ? 2.758 30.609 -1.98 1 98.5 269 TYR A O 1
ATOM 2189 N N . THR A 1 270 ? 1.451 30.266 -3.805 1 98.31 270 THR A N 1
ATOM 2190 C CA . THR A 1 270 ? 1.349 31.703 -4.035 1 98.31 270 THR A CA 1
ATOM 2191 C C . THR A 1 270 ? 0.235 32.312 -3.188 1 98.31 270 THR A C 1
ATOM 2193 O O . THR A 1 270 ? -0.485 31.594 -2.492 1 98.31 270 THR A O 1
ATOM 2196 N N . GLU A 1 271 ? 0.065 33.625 -3.305 1 97.62 271 GLU A N 1
ATOM 2197 C CA . GLU A 1 271 ? -0.974 34.344 -2.576 1 97.62 271 GLU A CA 1
ATOM 2198 C C . GLU A 1 271 ? -2.363 34 -3.096 1 97.62 271 GLU A C 1
ATOM 2200 O O . GLU A 1 271 ? -3.369 34.281 -2.445 1 97.62 271 GLU A O 1
ATOM 2205 N N . GLN A 1 272 ? -2.414 33.344 -4.211 1 98.31 272 GLN A N 1
ATOM 2206 C CA . GLN A 1 272 ? -3.695 32.906 -4.762 1 98.31 272 GLN A CA 1
ATOM 2207 C C . GLN A 1 272 ? -4.121 31.562 -4.172 1 98.31 272 GLN A C 1
ATOM 2209 O O . GLN A 1 272 ? -5.277 31.156 -4.316 1 98.31 272 GLN A O 1
ATOM 2214 N N . GLU A 1 273 ? -3.172 30.906 -3.445 1 98.81 273 GLU A N 1
ATOM 2215 C CA . GLU A 1 273 ? -3.402 29.516 -3.053 1 98.81 273 GLU A CA 1
ATOM 2216 C C . GLU A 1 273 ? -3.504 29.375 -1.536 1 98.81 273 GLU A C 1
ATOM 2218 O O . GLU A 1 273 ? -4.043 28.391 -1.03 1 98.81 273 GLU A O 1
ATOM 2223 N N . VAL A 1 274 ? -2.904 30.266 -0.796 1 98.81 274 VAL A N 1
ATOM 2224 C CA . VAL A 1 274 ? -3.02 30.375 0.653 1 98.81 274 VAL A CA 1
ATOM 2225 C C . VAL A 1 274 ? -3.08 31.859 1.044 1 98.81 274 VAL A C 1
ATOM 2227 O O . VAL A 1 274 ? -2.746 32.719 0.242 1 98.81 274 VAL A O 1
ATOM 2230 N N . VAL A 1 275 ? -3.592 32.125 2.236 1 98.88 275 VAL A N 1
ATOM 2231 C CA . VAL A 1 275 ? -3.639 33.5 2.727 1 98.88 275 VAL A CA 1
ATOM 2232 C C . VAL A 1 275 ? -2.475 33.75 3.684 1 98.88 275 VAL A C 1
ATOM 2234 O O . VAL A 1 275 ? -2.461 33.219 4.801 1 98.88 275 VAL A O 1
ATOM 2237 N N . TYR A 1 276 ? -1.555 34.531 3.242 1 98.75 276 TYR A N 1
ATOM 2238 C CA . TYR A 1 276 ? -0.428 34.875 4.098 1 98.75 276 TYR A CA 1
ATOM 2239 C C . TYR A 1 276 ? -0.805 36 5.066 1 98.75 276 TYR A C 1
ATOM 2241 O O . TYR A 1 276 ? -1.584 36.875 4.719 1 98.75 276 TYR A O 1
ATOM 2249 N N . PHE A 1 277 ? -0.299 35.906 6.25 1 98.62 277 PHE A N 1
ATOM 2250 C CA . PHE A 1 277 ? -0.526 36.938 7.242 1 98.62 277 PHE A CA 1
ATOM 2251 C C . PHE A 1 277 ? 0.783 37.344 7.91 1 98.62 277 PHE A C 1
ATOM 2253 O O . PHE A 1 277 ? 1.763 36.594 7.875 1 98.62 277 PHE A O 1
ATOM 2260 N N . ASP A 1 278 ? 0.796 38.469 8.555 1 96.56 278 ASP A N 1
ATOM 2261 C CA . ASP A 1 278 ? 2.02 39.031 9.117 1 96.56 278 ASP A CA 1
ATOM 2262 C C . ASP A 1 278 ? 2.107 38.781 10.617 1 96.56 278 ASP A C 1
ATOM 2264 O O . ASP A 1 278 ? 3.191 38.531 11.148 1 96.56 278 ASP A O 1
ATOM 2268 N N . ASP A 1 279 ? 1.042 38.938 11.336 1 96.06 279 ASP A N 1
ATOM 2269 C CA . ASP A 1 279 ? 0.942 38.656 12.766 1 96.06 279 ASP A CA 1
ATOM 2270 C C . ASP A 1 279 ? -0.479 38.25 13.148 1 96.06 279 ASP A C 1
ATOM 2272 O O . ASP A 1 279 ? -1.343 38.094 12.281 1 96.06 279 ASP A O 1
ATOM 2276 N N . GLN A 1 280 ? -0.688 37.969 14.375 1 96.06 280 GLN A N 1
ATOM 2277 C CA . GLN A 1 280 ? -1.959 37.438 14.836 1 96.06 280 GLN A CA 1
ATOM 2278 C C . GLN A 1 280 ? -3.098 38.438 14.617 1 96.06 280 GLN A C 1
ATOM 2280 O O . GLN A 1 280 ? -4.242 38.031 14.391 1 96.06 280 GLN A O 1
ATOM 2285 N N . PHE A 1 281 ? -2.914 39.719 14.68 1 96.25 281 PHE A N 1
ATOM 2286 C CA . PHE A 1 281 ? -3.957 40.719 14.477 1 96.25 281 PHE A CA 1
ATOM 2287 C C . PHE A 1 281 ? -4.32 40.812 13 1 96.25 281 PHE A C 1
ATOM 2289 O O . PHE A 1 281 ? -5.5 40.938 12.656 1 96.25 281 PHE A O 1
ATOM 2296 N N . ASP A 1 282 ? -3.246 40.844 12.203 1 98.12 282 ASP A N 1
ATOM 2297 C CA . ASP A 1 282 ? -3.484 40.75 10.766 1 98.12 282 ASP A CA 1
ATOM 2298 C C . ASP A 1 282 ? -4.281 39.5 10.398 1 98.12 282 ASP A C 1
ATOM 2300 O O . ASP A 1 282 ? -5.219 39.594 9.594 1 98.12 282 ASP A O 1
ATOM 2304 N N . LEU A 1 283 ? -3.91 38.438 10.945 1 98.62 283 LEU A N 1
ATOM 2305 C CA . LEU A 1 283 ? -4.609 37.156 10.719 1 98.62 283 LEU A CA 1
ATOM 2306 C C . LEU A 1 283 ? -6.074 37.281 11.125 1 98.62 283 LEU A C 1
ATOM 2308 O O . LEU A 1 283 ? -6.961 36.875 10.367 1 98.62 283 LEU A O 1
ATOM 2312 N N . ALA A 1 284 ? -6.379 37.812 12.281 1 98.25 284 ALA A N 1
ATOM 2313 C CA . ALA A 1 284 ? -7.754 37.938 12.758 1 98.25 284 ALA A CA 1
ATOM 2314 C C . ALA A 1 284 ? -8.586 38.781 11.789 1 98.25 284 ALA A C 1
ATOM 2316 O O . ALA A 1 284 ? -9.734 38.438 11.492 1 98.25 284 ALA A O 1
ATOM 2317 N N . LYS A 1 285 ? -7.992 39.875 11.375 1 98 285 LYS A N 1
ATOM 2318 C CA . LYS A 1 285 ? -8.68 40.75 10.422 1 98 285 LYS A CA 1
ATOM 2319 C C . LYS A 1 285 ? -9.008 39.969 9.133 1 98 285 LYS A C 1
ATOM 2321 O O . LYS A 1 285 ? -10.109 40.125 8.586 1 98 285 LYS A O 1
ATOM 2326 N N . LYS A 1 286 ? -8.102 39.281 8.68 1 98.5 286 LYS A N 1
ATOM 2327 C CA . LYS A 1 286 ? -8.281 38.531 7.43 1 98.5 286 LYS A CA 1
ATOM 2328 C C . LYS A 1 286 ? -9.305 37.406 7.598 1 98.5 286 LYS A C 1
ATOM 2330 O O . LYS A 1 286 ? -10.102 37.156 6.695 1 98.5 286 LYS A O 1
ATOM 2335 N N . ILE A 1 287 ? -9.242 36.719 8.719 1 98.44 287 ILE A N 1
ATOM 2336 C CA . ILE A 1 287 ? -10.25 35.688 8.992 1 98.44 287 ILE A CA 1
ATOM 2337 C C . ILE A 1 287 ? -11.641 36.312 8.953 1 98.44 287 ILE A C 1
ATOM 2339 O O . ILE A 1 287 ? -12.555 35.781 8.336 1 98.44 287 ILE A O 1
ATOM 2343 N N . GLN A 1 288 ? -11.789 37.469 9.594 1 97.06 288 GLN A N 1
ATOM 2344 C CA . GLN A 1 288 ? -13.07 38.156 9.594 1 97.06 288 GLN A CA 1
ATOM 2345 C C . GLN A 1 288 ? -13.484 38.562 8.18 1 97.06 288 GLN A C 1
ATOM 2347 O O . GLN A 1 288 ? -14.648 38.406 7.809 1 97.06 288 GLN A O 1
ATOM 2352 N N . PHE A 1 289 ? -12.562 39.062 7.473 1 97.69 289 PHE A N 1
ATOM 2353 C CA . PHE A 1 289 ? -12.828 39.469 6.098 1 97.69 289 PHE A CA 1
ATOM 2354 C C . PHE A 1 289 ? -13.367 38.281 5.281 1 97.69 289 PHE A C 1
ATOM 2356 O O . PHE A 1 289 ? -14.398 38.406 4.625 1 97.69 289 PHE A O 1
ATOM 2363 N N . PHE A 1 290 ? -12.695 37.188 5.273 1 97.38 290 PHE A N 1
ATOM 2364 C CA . PHE A 1 290 ? -13.086 36.031 4.438 1 97.38 290 PHE A CA 1
ATOM 2365 C C . PHE A 1 290 ? -14.352 35.375 4.965 1 97.38 290 PHE A C 1
ATOM 2367 O O . PHE A 1 290 ? -15.102 34.781 4.203 1 97.38 290 PHE A O 1
ATOM 2374 N N . ASP A 1 291 ? -14.539 35.5 6.297 1 95.19 291 ASP A N 1
ATOM 2375 C CA . ASP A 1 291 ? -15.812 35.031 6.852 1 95.19 291 ASP A CA 1
ATOM 2376 C C . ASP A 1 291 ? -16.984 35.812 6.25 1 95.19 291 ASP A C 1
ATOM 2378 O O . ASP A 1 291 ? -18.062 35.25 6.039 1 95.19 291 ASP A O 1
ATOM 2382 N N . GLN A 1 292 ? -16.812 37.062 5.93 1 94.56 292 GLN A N 1
ATOM 2383 C CA . GLN A 1 292 ? -17.844 37.969 5.391 1 94.56 292 GLN A CA 1
ATOM 2384 C C . GLN A 1 292 ? -17.844 37.938 3.865 1 94.56 292 GLN A C 1
ATOM 2386 O O . GLN A 1 292 ? -18.781 38.438 3.232 1 94.56 292 GLN A O 1
ATOM 2391 N N . ASN A 1 293 ? -16.859 37.375 3.266 1 95.69 293 ASN A N 1
ATOM 2392 C CA . ASN A 1 293 ? -16.734 37.281 1.815 1 95.69 293 ASN A CA 1
ATOM 2393 C C . ASN A 1 293 ? -16.5 35.844 1.37 1 95.69 293 ASN A C 1
ATOM 2395 O O . ASN A 1 293 ? -15.438 35.531 0.82 1 95.69 293 ASN A O 1
ATOM 2399 N N . PRO A 1 294 ? -17.484 35 1.499 1 94.31 294 PRO A N 1
ATOM 2400 C CA . PRO A 1 294 ? -17.328 33.562 1.274 1 94.31 294 PRO A CA 1
ATOM 2401 C C . PRO A 1 294 ? -16.922 33.219 -0.159 1 94.31 294 PRO A C 1
ATOM 2403 O O . PRO A 1 294 ? -16.219 32.219 -0.393 1 94.31 294 PRO A O 1
ATOM 2406 N N . GLU A 1 295 ? -17.297 34.031 -1.119 1 96.12 295 GLU A N 1
ATOM 2407 C CA . GLU A 1 295 ? -16.922 33.75 -2.506 1 96.12 295 GLU A CA 1
ATOM 2408 C C . GLU A 1 295 ? -15.422 33.875 -2.717 1 96.12 295 GLU A C 1
ATOM 2410 O O . GLU A 1 295 ? -14.812 33.094 -3.428 1 96.12 295 GLU A O 1
ATOM 2415 N N . GLN A 1 296 ? -14.883 34.969 -2.117 1 97.25 296 GLN A N 1
ATOM 2416 C CA . GLN A 1 296 ? -13.438 35.156 -2.201 1 97.25 296 GLN A CA 1
ATOM 2417 C C . GLN A 1 296 ? -12.695 34.031 -1.464 1 97.25 296 GLN A C 1
ATOM 2419 O O . GLN A 1 296 ? -11.656 33.562 -1.928 1 97.25 296 GLN A O 1
ATOM 2424 N N . ALA A 1 297 ? -13.258 33.625 -0.362 1 97.25 297 ALA A N 1
ATOM 2425 C CA . ALA A 1 297 ? -12.68 32.531 0.399 1 97.25 297 ALA A CA 1
ATOM 2426 C C . ALA A 1 297 ? -12.664 31.25 -0.422 1 97.25 297 ALA A C 1
ATOM 2428 O O . ALA A 1 297 ? -11.656 30.531 -0.46 1 97.25 297 ALA A O 1
ATOM 2429 N N . GLU A 1 298 ? -13.766 30.984 -1.056 1 97.44 298 GLU A N 1
ATOM 2430 C CA . GLU A 1 298 ? -13.906 29.781 -1.867 1 97.44 298 GLU A CA 1
ATOM 2431 C C . GLU A 1 298 ? -12.883 29.766 -3.004 1 97.44 298 GLU A C 1
ATOM 2433 O O . GLU A 1 298 ? -12.297 28.719 -3.299 1 97.44 298 GLU A O 1
ATOM 2438 N N . LYS A 1 299 ? -12.68 30.875 -3.598 1 98.19 299 LYS A N 1
ATOM 2439 C CA . LYS A 1 299 ? -11.75 30.969 -4.723 1 98.19 299 LYS A CA 1
ATOM 2440 C C . LYS A 1 299 ? -10.336 30.578 -4.297 1 98.19 299 LYS A C 1
ATOM 2442 O O . LYS A 1 299 ? -9.695 29.75 -4.938 1 98.19 299 LYS A O 1
ATOM 2447 N N . ILE A 1 300 ? -9.836 31.141 -3.242 1 98.75 300 ILE A N 1
ATOM 2448 C CA . ILE A 1 300 ? -8.477 30.891 -2.781 1 98.75 300 ILE A CA 1
ATOM 2449 C C . ILE A 1 300 ? -8.375 29.453 -2.279 1 98.75 300 ILE A C 1
ATOM 2451 O O . ILE A 1 300 ? -7.395 28.75 -2.566 1 98.75 300 ILE A O 1
ATOM 2455 N N . ALA A 1 301 ? -9.391 28.984 -1.543 1 98.75 301 ALA A N 1
ATOM 2456 C CA . ALA A 1 301 ? -9.391 27.625 -1.028 1 98.75 301 ALA A CA 1
ATOM 2457 C C . ALA A 1 301 ? -9.305 26.609 -2.166 1 98.75 301 ALA A C 1
ATOM 2459 O O . ALA A 1 301 ? -8.562 25.625 -2.078 1 98.75 301 ALA A O 1
ATOM 2460 N N . LYS A 1 302 ? -10.055 26.859 -3.191 1 98.75 302 LYS A N 1
ATOM 2461 C CA . LYS A 1 302 ? -10.062 25.953 -4.34 1 98.75 302 LYS A CA 1
ATOM 2462 C C . LYS A 1 302 ? -8.703 25.938 -5.031 1 98.75 302 LYS A C 1
ATOM 2464 O O . LYS A 1 302 ? -8.219 24.875 -5.43 1 98.75 302 LYS A O 1
ATOM 2469 N N . GLU A 1 303 ? -8.094 27.094 -5.184 1 98.81 303 GLU A N 1
ATOM 2470 C CA . GLU A 1 303 ? -6.773 27.172 -5.797 1 98.81 303 GLU A CA 1
ATOM 2471 C C . GLU A 1 303 ? -5.73 26.438 -4.953 1 98.81 303 GLU A C 1
ATOM 2473 O O . GLU A 1 303 ? -4.848 25.766 -5.492 1 98.81 303 GLU A O 1
ATOM 2478 N N . GLY A 1 304 ? -5.785 26.641 -3.637 1 98.81 304 GLY A N 1
ATOM 2479 C CA . GLY A 1 304 ? -4.891 25.906 -2.756 1 98.81 304 GLY A CA 1
ATOM 2480 C C . GLY A 1 304 ? -5.066 24.391 -2.852 1 98.81 304 GLY A C 1
ATOM 2481 O O . GLY A 1 304 ? -4.086 23.656 -2.861 1 98.81 304 GLY A O 1
ATOM 2482 N N . TRP A 1 305 ? -6.328 23.984 -2.926 1 98.75 305 TRP A N 1
ATOM 2483 C CA . TRP A 1 305 ? -6.68 22.578 -3.084 1 98.75 305 TRP A CA 1
ATOM 2484 C C . TRP A 1 305 ? -6.098 22.016 -4.375 1 98.75 305 TRP A C 1
ATOM 2486 O O . TRP A 1 305 ? -5.449 20.969 -4.367 1 98.75 305 TRP A O 1
ATOM 2496 N N . GLU A 1 306 ? -6.227 22.719 -5.445 1 98.69 306 GLU A N 1
ATOM 2497 C CA . GLU A 1 306 ? -5.715 22.297 -6.746 1 98.69 306 GLU A CA 1
ATOM 2498 C C . GLU A 1 306 ? -4.191 22.234 -6.746 1 98.69 306 GLU A C 1
ATOM 2500 O O . GLU A 1 306 ? -3.602 21.297 -7.285 1 98.69 306 GLU A O 1
ATOM 2505 N N . LYS A 1 307 ? -3.6 23.25 -6.16 1 98.69 307 LYS A N 1
ATOM 2506 C CA . LYS A 1 307 ? -2.143 23.297 -6.09 1 98.69 307 LYS A CA 1
ATOM 2507 C C . LYS A 1 307 ? -1.588 22.094 -5.352 1 98.69 307 LYS A C 1
ATOM 2509 O O . LYS A 1 307 ? -0.656 21.438 -5.828 1 98.69 307 LYS A O 1
ATOM 2514 N N . THR A 1 308 ? -2.143 21.812 -4.195 1 98.62 308 THR A N 1
ATOM 2515 C CA . THR A 1 308 ? -1.687 20.672 -3.41 1 98.62 308 THR A CA 1
ATOM 2516 C C . THR A 1 308 ? -1.868 19.375 -4.191 1 98.62 308 THR A C 1
ATOM 2518 O O . THR A 1 308 ? -0.963 18.547 -4.238 1 98.62 308 THR A O 1
ATOM 2521 N N . ARG A 1 309 ? -2.945 19.219 -4.832 1 98.06 309 ARG A N 1
ATOM 2522 C CA . ARG A 1 309 ? -3.258 18 -5.574 1 98.06 309 ARG A CA 1
ATOM 2523 C C . ARG A 1 309 ? -2.357 17.859 -6.797 1 98.06 309 ARG A C 1
ATOM 2525 O O . ARG A 1 309 ? -1.946 16.75 -7.145 1 98.06 309 ARG A O 1
ATOM 2532 N N . LYS A 1 310 ? -2.053 18.906 -7.367 1 98.19 310 LYS A N 1
ATOM 2533 C CA . LYS A 1 310 ? -1.278 18.891 -8.602 1 98.19 310 LYS A CA 1
ATOM 2534 C C . LYS A 1 310 ? 0.219 18.828 -8.312 1 98.19 310 LYS A C 1
ATOM 2536 O O . LYS A 1 310 ? 0.947 18.047 -8.922 1 98.19 310 LYS A O 1
ATOM 2541 N N . SER A 1 311 ? 0.668 19.609 -7.398 1 98.38 311 SER A N 1
ATOM 2542 C CA . SER A 1 311 ? 2.102 19.844 -7.254 1 98.38 311 SER A CA 1
ATOM 2543 C C . SER A 1 311 ? 2.68 19.016 -6.105 1 98.38 311 SER A C 1
ATOM 2545 O O . SER A 1 311 ? 3.826 18.562 -6.168 1 98.38 311 SER A O 1
ATOM 2547 N N . PHE A 1 312 ? 1.929 18.844 -5.059 1 98.62 312 PHE A N 1
ATOM 2548 C CA . PHE A 1 312 ? 2.506 18.266 -3.848 1 98.62 312 PHE A CA 1
ATOM 2549 C C . PHE A 1 312 ? 1.868 16.922 -3.529 1 98.62 312 PHE A C 1
ATOM 2551 O O . PHE A 1 312 ? 1.641 16.594 -2.361 1 98.62 312 PHE A O 1
ATOM 2558 N N . ASN A 1 313 ? 1.53 16.234 -4.559 1 98.5 313 ASN A N 1
ATOM 2559 C CA . ASN A 1 313 ? 0.968 14.898 -4.398 1 98.5 313 ASN A CA 1
ATOM 2560 C C . ASN A 1 313 ? 2.061 13.836 -4.281 1 98.5 313 ASN A C 1
ATOM 2562 O O . ASN A 1 313 ? 3.168 14.031 -4.789 1 98.5 313 ASN A O 1
ATOM 2566 N N . ALA A 1 314 ? 1.724 12.742 -3.697 1 98.69 314 ALA A N 1
ATOM 2567 C CA . ALA A 1 314 ? 2.643 11.664 -3.363 1 98.69 314 ALA A CA 1
ATOM 2568 C C . ALA A 1 314 ? 3.322 11.117 -4.613 1 98.69 314 ALA A C 1
ATOM 2570 O O . ALA A 1 314 ? 4.527 10.859 -4.609 1 98.69 314 ALA A O 1
ATOM 2571 N N . LYS A 1 315 ? 2.572 10.875 -5.668 1 98.62 315 LYS A N 1
ATOM 2572 C CA . LYS A 1 315 ? 3.131 10.32 -6.898 1 98.62 315 LYS A CA 1
ATOM 2573 C C . LYS A 1 315 ? 4.254 11.203 -7.434 1 98.62 315 LYS A C 1
ATOM 2575 O O . LYS A 1 315 ? 5.348 10.719 -7.727 1 98.62 315 LYS A O 1
ATOM 2580 N N . ARG A 1 316 ? 4.004 12.523 -7.512 1 98.75 316 ARG A N 1
ATOM 2581 C CA . ARG A 1 316 ? 4.965 13.484 -8.047 1 98.75 316 ARG A CA 1
ATOM 2582 C C . ARG A 1 316 ? 6.191 13.586 -7.141 1 98.75 316 ARG A C 1
ATOM 2584 O O . ARG A 1 316 ? 7.328 13.562 -7.621 1 98.75 316 ARG A O 1
ATOM 2591 N N . ILE A 1 317 ? 6.004 13.688 -5.895 1 98.81 317 ILE A N 1
ATOM 2592 C CA . ILE A 1 317 ? 7.09 13.891 -4.941 1 98.81 317 ILE A CA 1
ATOM 2593 C C . ILE A 1 317 ? 7.961 12.633 -4.883 1 98.81 317 ILE A C 1
ATOM 2595 O O . ILE A 1 317 ? 9.188 12.727 -4.852 1 98.81 317 ILE A O 1
ATOM 2599 N N . THR A 1 318 ? 7.344 11.438 -4.848 1 98.88 318 THR A N 1
ATOM 2600 C CA . THR A 1 318 ? 8.141 10.219 -4.754 1 98.88 318 THR A CA 1
ATOM 2601 C C . THR A 1 318 ? 8.883 9.953 -6.059 1 98.88 318 THR A C 1
ATOM 2603 O O . THR A 1 318 ? 9.977 9.391 -6.051 1 98.88 318 THR A O 1
ATOM 2606 N N . GLN A 1 319 ? 8.305 10.367 -7.195 1 98.81 319 GLN A N 1
ATOM 2607 C CA . GLN A 1 319 ? 9.055 10.312 -8.445 1 98.81 319 GLN A CA 1
ATOM 2608 C C . GLN A 1 319 ? 10.328 11.164 -8.367 1 98.81 319 GLN A C 1
ATOM 2610 O O . GLN A 1 319 ? 11.406 10.711 -8.758 1 98.81 319 GLN A O 1
ATOM 2615 N N . PHE A 1 320 ? 10.172 12.359 -7.844 1 98.81 320 PHE A N 1
ATOM 2616 C CA . PHE A 1 320 ? 11.312 13.234 -7.613 1 98.81 320 PHE A CA 1
ATOM 2617 C C . PHE A 1 320 ? 12.344 12.562 -6.723 1 98.81 320 PHE A C 1
ATOM 2619 O O . PHE A 1 320 ? 13.539 12.586 -7.02 1 98.81 320 PHE A O 1
ATOM 2626 N N . MET A 1 321 ? 11.914 11.961 -5.617 1 98.81 321 MET A N 1
ATOM 2627 C CA . MET A 1 321 ? 12.812 11.289 -4.68 1 98.81 321 MET A CA 1
ATOM 2628 C C . MET A 1 321 ? 13.617 10.195 -5.379 1 98.81 321 MET A C 1
ATOM 2630 O O . MET A 1 321 ? 14.82 10.078 -5.172 1 98.81 321 MET A O 1
ATOM 2634 N N . VAL A 1 322 ? 12.922 9.383 -6.16 1 98.81 322 VAL A N 1
ATOM 2635 C CA . VAL A 1 322 ? 13.57 8.289 -6.883 1 98.81 322 VAL A CA 1
ATOM 2636 C C . VAL A 1 322 ? 14.594 8.859 -7.867 1 98.81 322 VAL A C 1
ATOM 2638 O O . VAL A 1 322 ? 15.727 8.383 -7.922 1 98.81 322 VAL A O 1
ATOM 2641 N N . GLU A 1 323 ? 14.211 9.875 -8.625 1 98.75 323 GLU A N 1
ATOM 2642 C CA . GLU A 1 323 ? 15.094 10.469 -9.617 1 98.75 323 GLU A CA 1
ATOM 2643 C C . GLU A 1 323 ? 16.359 11.023 -8.977 1 98.75 323 GLU A C 1
ATOM 2645 O O . GLU A 1 323 ? 17.469 10.789 -9.461 1 98.75 323 GLU A O 1
ATOM 2650 N N . VAL A 1 324 ? 16.188 11.727 -7.879 1 98.44 324 VAL A N 1
ATOM 2651 C CA . VAL A 1 324 ? 17.328 12.305 -7.18 1 98.44 324 VAL A CA 1
ATOM 2652 C C . VAL A 1 324 ? 18.219 11.188 -6.629 1 98.44 324 VAL A C 1
ATOM 2654 O O . VAL A 1 324 ? 19.438 11.242 -6.746 1 98.44 324 VAL A O 1
ATOM 2657 N N . THR A 1 325 ? 17.641 10.148 -6.004 1 98.5 325 THR A N 1
ATOM 2658 C CA . THR A 1 325 ? 18.375 9.047 -5.391 1 98.5 325 THR A CA 1
ATOM 2659 C C . THR A 1 325 ? 19.219 8.32 -6.43 1 98.5 325 THR A C 1
ATOM 2661 O O . THR A 1 325 ? 20.375 7.973 -6.164 1 98.5 325 THR A O 1
ATOM 2664 N N . PHE A 1 326 ? 18.703 8.125 -7.559 1 98.06 326 PHE A N 1
ATOM 2665 C CA . PHE A 1 326 ? 19.375 7.352 -8.594 1 98.06 326 PHE A CA 1
ATOM 2666 C C . PHE A 1 326 ? 20.109 8.273 -9.57 1 98.06 326 PHE A C 1
ATOM 2668 O O . PHE A 1 326 ? 20.562 7.828 -10.633 1 98.06 326 PHE A O 1
ATOM 2675 N N . LYS A 1 327 ? 20.172 9.586 -9.336 1 96.62 327 LYS A N 1
ATOM 2676 C CA . LYS A 1 327 ? 20.875 10.578 -10.133 1 96.62 327 LYS A CA 1
ATOM 2677 C C . LYS A 1 327 ? 20.375 10.578 -11.578 1 96.62 327 LYS A C 1
ATOM 2679 O O . LYS A 1 327 ? 21.188 10.562 -12.516 1 96.62 327 LYS A O 1
ATOM 2684 N N . GLN A 1 328 ? 19.141 10.516 -11.703 1 97.38 328 GLN A N 1
ATOM 2685 C CA . GLN A 1 328 ? 18.484 10.609 -13 1 97.38 328 GLN A CA 1
ATOM 2686 C C . GLN A 1 328 ? 18.062 12.047 -13.297 1 97.38 328 GLN A C 1
ATOM 2688 O O . GLN A 1 328 ? 17.891 12.852 -12.383 1 97.38 328 GLN A O 1
ATOM 2693 N N . PRO A 1 329 ? 17.953 12.344 -14.633 1 97.38 329 PRO A N 1
ATOM 2694 C CA . PRO A 1 329 ? 17.375 13.648 -14.938 1 97.38 329 PRO A CA 1
ATOM 2695 C C . PRO A 1 329 ? 15.961 13.812 -14.383 1 97.38 329 PRO A C 1
ATOM 2697 O O . PRO A 1 329 ? 15.18 12.859 -14.406 1 97.38 329 PRO A O 1
ATOM 2700 N N . LEU A 1 330 ? 15.664 14.984 -13.906 1 97.56 330 LEU A N 1
ATOM 2701 C CA . LEU A 1 330 ? 14.32 15.25 -13.406 1 97.56 330 LEU A CA 1
ATOM 2702 C C . LEU A 1 330 ? 13.305 15.234 -14.547 1 97.56 330 LEU A C 1
ATOM 2704 O O . LEU A 1 330 ? 13.539 15.828 -15.602 1 97.56 330 LEU A O 1
ATOM 2708 N N . SER A 1 331 ? 12.219 14.594 -14.328 1 97.5 331 SER A N 1
ATOM 2709 C CA . SER A 1 331 ? 11.234 14.391 -15.391 1 97.5 331 SER A CA 1
ATOM 2710 C C . SER A 1 331 ? 10.258 15.562 -15.469 1 97.5 331 SER A C 1
ATOM 2712 O O . SER A 1 331 ? 9.539 15.711 -16.453 1 97.5 331 SER A O 1
ATOM 2714 N N . GLU A 1 332 ? 10.148 16.406 -14.422 1 96.94 332 GLU A N 1
ATOM 2715 C CA . GLU A 1 332 ? 9.25 17.562 -14.359 1 96.94 332 GLU A CA 1
ATOM 2716 C C . GLU A 1 332 ? 9.953 18.781 -13.781 1 96.94 332 GLU A C 1
ATOM 2718 O O . GLU A 1 332 ? 11.039 18.656 -13.203 1 96.94 332 GLU A O 1
ATOM 2723 N N . ASP A 1 333 ? 9.281 19.859 -14.039 1 96.88 333 ASP A N 1
ATOM 2724 C CA . ASP A 1 333 ? 9.758 21.094 -13.406 1 96.88 333 ASP A CA 1
ATOM 2725 C C . ASP A 1 333 ? 9.25 21.203 -11.969 1 96.88 333 ASP A C 1
ATOM 2727 O O . ASP A 1 333 ? 8.312 21.953 -11.695 1 96.88 333 ASP A O 1
ATOM 2731 N N . TYR A 1 334 ? 9.914 20.531 -11.125 1 98.19 334 TYR A N 1
ATOM 2732 C CA . TYR A 1 334 ? 9.531 20.562 -9.719 1 98.19 334 TYR A CA 1
ATOM 2733 C C . TYR A 1 334 ? 9.758 21.938 -9.117 1 98.19 334 TYR A C 1
ATOM 2735 O O . TYR A 1 334 ? 10.859 22.484 -9.195 1 98.19 334 TYR A O 1
ATOM 2743 N N . GLU A 1 335 ? 8.789 22.516 -8.445 1 97.56 335 GLU A N 1
ATOM 2744 C CA . GLU A 1 335 ? 8.859 23.859 -7.871 1 97.56 335 GLU A CA 1
ATOM 2745 C C . GLU A 1 335 ? 9.992 23.969 -6.859 1 97.56 335 GLU A C 1
ATOM 2747 O O . GLU A 1 335 ? 10.461 25.062 -6.559 1 97.56 335 GLU A O 1
ATOM 2752 N N . TRP A 1 336 ? 10.477 22.859 -6.324 1 97.75 336 TRP A N 1
ATOM 2753 C CA . TRP A 1 336 ? 11.43 22.859 -5.223 1 97.75 336 TRP A CA 1
ATOM 2754 C C . TRP A 1 336 ? 12.781 22.328 -5.676 1 97.75 336 TRP A C 1
ATOM 2756 O O . TRP A 1 336 ? 13.648 22.016 -4.848 1 97.75 336 TRP A O 1
ATOM 2766 N N . SER A 1 337 ? 13.031 22.188 -6.961 1 96.44 337 SER A N 1
ATOM 2767 C CA . SER A 1 337 ? 14.227 21.547 -7.496 1 96.44 337 SER A CA 1
ATOM 2768 C C . SER A 1 337 ? 15.469 22.391 -7.223 1 96.44 337 SER A C 1
ATOM 2770 O O . SER A 1 337 ? 16.594 21.906 -7.355 1 96.44 337 SER A O 1
ATOM 2772 N N . HIS A 1 338 ? 15.305 23.672 -6.898 1 95.31 338 HIS A N 1
ATOM 2773 C CA . HIS A 1 338 ? 16.438 24.516 -6.562 1 95.31 338 HIS A CA 1
ATOM 2774 C C . HIS A 1 338 ? 17.031 24.141 -5.211 1 95.31 338 HIS A C 1
ATOM 2776 O O . HIS A 1 338 ? 18.141 24.562 -4.875 1 95.31 338 HIS A O 1
ATOM 2782 N N . GLU A 1 339 ? 16.312 23.344 -4.383 1 97.12 339 GLU A N 1
ATOM 2783 C CA . GLU A 1 339 ? 16.766 22.891 -3.068 1 97.12 339 GLU A CA 1
ATOM 2784 C C . GLU A 1 339 ? 17.328 21.469 -3.137 1 97.12 339 GLU A C 1
ATOM 2786 O O . GLU A 1 339 ? 16.922 20.609 -2.359 1 97.12 339 GLU A O 1
ATOM 2791 N N . VAL A 1 340 ? 18.094 21.172 -4.074 1 96.62 340 VAL A N 1
ATOM 2792 C CA . VAL A 1 340 ? 18.844 19.922 -4.211 1 96.62 340 VAL A CA 1
ATOM 2793 C C . VAL A 1 340 ? 20.344 20.234 -4.129 1 96.62 340 VAL A C 1
ATOM 2795 O O . VAL A 1 340 ? 20.875 21.016 -4.914 1 96.62 340 VAL A O 1
ATOM 2798 N N . TYR A 1 341 ? 20.969 19.656 -3.191 1 93.94 341 TYR A N 1
ATOM 2799 C CA . TYR A 1 341 ? 22.406 19.844 -2.992 1 93.94 341 TYR A CA 1
ATOM 2800 C C . TYR A 1 341 ? 23.156 18.531 -3.221 1 93.94 341 TYR A C 1
ATOM 2802 O O . TYR A 1 341 ? 23.031 17.594 -2.436 1 93.94 341 TYR A O 1
ATOM 2810 N N . ALA A 1 342 ? 23.828 18.375 -4.312 1 85.19 342 ALA A N 1
ATOM 2811 C CA . ALA A 1 342 ? 24.547 17.156 -4.68 1 85.19 342 ALA A CA 1
ATOM 2812 C C . ALA A 1 342 ? 26.047 17.406 -4.738 1 85.19 342 ALA A C 1
ATOM 2814 O O . ALA A 1 342 ? 26.5 18.516 -4.992 1 85.19 342 ALA A O 1
ATOM 2815 N N . MET B 1 1 ? -12.828 6.234 -1.366 1 96.5 1 MET B N 1
ATOM 2816 C CA . MET B 1 1 ? -13.312 5.559 -0.167 1 96.5 1 MET B CA 1
ATOM 2817 C C . MET B 1 1 ? -12.156 5.121 0.72 1 96.5 1 MET B C 1
ATOM 2819 O O . MET B 1 1 ? -11.008 5.062 0.268 1 96.5 1 MET B O 1
ATOM 2823 N N . LYS B 1 2 ? -12.422 4.996 1.986 1 97.94 2 LYS B N 1
ATOM 2824 C CA . LYS B 1 2 ? -11.484 4.375 2.918 1 97.94 2 LYS B CA 1
ATOM 2825 C C . LYS B 1 2 ? -11.75 2.879 3.055 1 97.94 2 LYS B C 1
ATOM 2827 O O . LYS B 1 2 ? -12.891 2.467 3.295 1 97.94 2 LYS B O 1
ATOM 2832 N N . ILE B 1 3 ? -10.703 2.059 2.893 1 98.81 3 ILE B N 1
ATOM 2833 C CA . ILE B 1 3 ? -10.844 0.607 2.939 1 98.81 3 ILE B CA 1
ATOM 2834 C C . ILE B 1 3 ? -9.898 0.031 3.99 1 98.81 3 ILE B C 1
ATOM 2836 O O . ILE B 1 3 ? -8.711 0.363 4.016 1 98.81 3 ILE B O 1
ATOM 2840 N N . LEU B 1 4 ? -10.461 -0.692 4.934 1 98.56 4 LEU B N 1
ATOM 2841 C CA . LEU B 1 4 ? -9.656 -1.545 5.801 1 98.56 4 LEU B CA 1
ATOM 2842 C C . LEU B 1 4 ? -9.469 -2.926 5.18 1 98.56 4 LEU B C 1
ATOM 2844 O O . LEU B 1 4 ? -10.43 -3.672 5.008 1 98.56 4 LEU B O 1
ATOM 2848 N N . HIS B 1 5 ? -8.312 -3.227 4.785 1 98.44 5 HIS B N 1
ATOM 2849 C CA . HIS B 1 5 ? -7.992 -4.52 4.191 1 98.44 5 HIS B CA 1
ATOM 2850 C C . HIS B 1 5 ? -7.316 -5.438 5.207 1 98.44 5 HIS B C 1
ATOM 2852 O O . HIS B 1 5 ? -6.156 -5.227 5.566 1 98.44 5 HIS B O 1
ATOM 2858 N N . ILE B 1 6 ? -8.07 -6.43 5.66 1 97.81 6 ILE B N 1
ATOM 2859 C CA . ILE B 1 6 ? -7.586 -7.41 6.625 1 97.81 6 ILE B CA 1
ATOM 2860 C C . ILE B 1 6 ? -7.176 -8.688 5.898 1 97.81 6 ILE B C 1
ATOM 2862 O O . ILE B 1 6 ? -8.016 -9.367 5.301 1 97.81 6 ILE B O 1
ATOM 2866 N N . ALA B 1 7 ? -5.953 -9.016 5.91 1 96.38 7 ALA B N 1
ATOM 2867 C CA . ALA B 1 7 ? -5.449 -10.195 5.207 1 96.38 7 ALA B CA 1
ATOM 2868 C C . ALA B 1 7 ? -4.195 -10.742 5.883 1 96.38 7 ALA B C 1
ATOM 2870 O O . ALA B 1 7 ? -3.98 -10.531 7.078 1 96.38 7 ALA B O 1
ATOM 2871 N N . ASN B 1 8 ? -3.559 -11.695 5.191 1 91.88 8 ASN B N 1
ATOM 2872 C CA . ASN B 1 8 ? -2.311 -12.273 5.676 1 91.88 8 ASN B CA 1
ATOM 2873 C C . ASN B 1 8 ? -1.105 -11.719 4.918 1 91.88 8 ASN B C 1
ATOM 2875 O O . ASN B 1 8 ? -0.502 -12.422 4.105 1 91.88 8 ASN B O 1
ATOM 2879 N N . PHE B 1 9 ? -0.676 -10.57 5.23 1 92.06 9 PHE B N 1
ATOM 2880 C CA . PHE B 1 9 ? 0.384 -9.875 4.516 1 92.06 9 PHE B CA 1
ATOM 2881 C C . PHE B 1 9 ? 1.737 -10.516 4.781 1 92.06 9 PHE B C 1
ATOM 2883 O O . PHE B 1 9 ? 2.723 -10.211 4.109 1 92.06 9 PHE B O 1
ATOM 2890 N N . GLY B 1 10 ? 1.828 -11.508 5.719 1 88.5 10 GLY B N 1
ATOM 2891 C CA . GLY B 1 10 ? 2.973 -12.383 5.906 1 88.5 10 GLY B CA 1
ATOM 2892 C C . GLY B 1 10 ? 4.215 -11.648 6.375 1 88.5 10 GLY B C 1
ATOM 2893 O O . GLY B 1 10 ? 5.301 -11.836 5.816 1 88.5 10 GLY B O 1
ATOM 2894 N N . PHE B 1 11 ? 4.07 -10.75 7.32 1 84.81 11 PHE B N 1
ATOM 2895 C CA . PHE B 1 11 ? 5.238 -10.062 7.863 1 84.81 11 PHE B CA 1
ATOM 2896 C C . PHE B 1 11 ? 6.211 -11.055 8.492 1 84.81 11 PHE B C 1
ATOM 2898 O O . PHE B 1 11 ? 7.422 -10.836 8.477 1 84.81 11 PHE B O 1
ATOM 2905 N N . ASN B 1 12 ? 5.707 -12.188 8.906 1 86.06 12 ASN B N 1
ATOM 2906 C CA . ASN B 1 12 ? 6.527 -13.211 9.547 1 86.06 12 ASN B CA 1
ATOM 2907 C C . ASN B 1 12 ? 7.32 -14.016 8.516 1 86.06 12 ASN B C 1
ATOM 2909 O O . ASN B 1 12 ? 8.164 -14.836 8.875 1 86.06 12 ASN B O 1
ATOM 2913 N N . LYS B 1 13 ? 7.105 -13.773 7.273 1 91.56 13 LYS B N 1
ATOM 2914 C CA . LYS B 1 13 ? 7.844 -14.453 6.215 1 91.56 13 LYS B CA 1
ATOM 2915 C C . LYS B 1 13 ? 8.906 -13.547 5.613 1 91.56 13 LYS B C 1
ATOM 2917 O O . LYS B 1 13 ? 9.633 -13.953 4.703 1 91.56 13 LYS B O 1
ATOM 2922 N N . GLN B 1 14 ? 8.984 -12.359 6.078 1 93.94 14 GLN B N 1
ATOM 2923 C CA . GLN B 1 14 ? 10.062 -11.414 5.793 1 93.94 14 GLN B CA 1
ATOM 2924 C C . GLN B 1 14 ? 10.203 -11.18 4.293 1 93.94 14 GLN B C 1
ATOM 2926 O O . GLN B 1 14 ? 11.312 -11.133 3.764 1 93.94 14 GLN B O 1
ATOM 2931 N N . GLY B 1 15 ? 9.047 -11.156 3.641 1 94.38 15 GLY B N 1
ATOM 2932 C CA . GLY B 1 15 ? 9.055 -10.812 2.229 1 94.38 15 GLY B CA 1
ATOM 2933 C C . GLY B 1 15 ? 9.336 -11.992 1.322 1 94.38 15 GLY B C 1
ATOM 2934 O O . GLY B 1 15 ? 9.438 -11.836 0.103 1 94.38 15 GLY B O 1
ATOM 2935 N N . ALA B 1 16 ? 9.367 -13.219 1.821 1 95.31 16 ALA B N 1
ATOM 2936 C CA . ALA B 1 16 ? 9.664 -14.406 1.021 1 95.31 16 ALA B CA 1
ATOM 2937 C C . ALA B 1 16 ? 8.562 -14.672 0.001 1 95.31 16 ALA B C 1
ATOM 2939 O O . ALA B 1 16 ? 8.805 -15.297 -1.033 1 95.31 16 ALA B O 1
ATOM 2940 N N . HIS B 1 17 ? 7.363 -14.172 0.264 1 94.5 17 HIS B N 1
ATOM 2941 C CA . HIS B 1 17 ? 6.219 -14.383 -0.615 1 94.5 17 HIS B CA 1
ATOM 2942 C C . HIS B 1 17 ? 5.629 -13.047 -1.071 1 94.5 17 HIS B C 1
ATOM 2944 O O . HIS B 1 17 ? 4.406 -12.891 -1.127 1 94.5 17 HIS B O 1
ATOM 2950 N N . PHE B 1 18 ? 6.477 -12.102 -1.371 1 94.06 18 PHE B N 1
ATOM 2951 C CA . PHE B 1 18 ? 6.055 -10.734 -1.669 1 94.06 18 PHE B CA 1
ATOM 2952 C C . PHE B 1 18 ? 5.113 -10.703 -2.865 1 94.06 18 PHE B C 1
ATOM 2954 O O . PHE B 1 18 ? 4.383 -9.734 -3.064 1 94.06 18 PHE B O 1
ATOM 2961 N N . TYR B 1 19 ? 5.062 -11.805 -3.662 1 94.81 19 TYR B N 1
ATOM 2962 C CA . TYR B 1 19 ? 4.27 -11.859 -4.883 1 94.81 19 TYR B CA 1
ATOM 2963 C C . TYR B 1 19 ? 2.885 -12.438 -4.609 1 94.81 19 TYR B C 1
ATOM 2965 O O . TYR B 1 19 ? 2.139 -12.75 -5.539 1 94.81 19 TYR B O 1
ATOM 2973 N N . CYS B 1 20 ? 2.504 -12.531 -3.375 1 91.88 20 CYS B N 1
ATOM 2974 C CA . CYS B 1 20 ? 1.215 -13.117 -3.025 1 91.88 20 CYS B CA 1
ATOM 2975 C C . CYS B 1 20 ? 0.079 -12.133 -3.291 1 91.88 20 CYS B C 1
ATOM 2977 O O . CYS B 1 20 ? 0.319 -10.953 -3.539 1 91.88 20 CYS B O 1
ATOM 2979 N N . THR B 1 21 ? -1.108 -12.578 -3.168 1 97 21 THR B N 1
ATOM 2980 C CA . THR B 1 21 ? -2.328 -11.922 -3.629 1 97 21 THR B CA 1
ATOM 2981 C C . THR B 1 21 ? -2.662 -10.719 -2.75 1 97 21 THR B C 1
ATOM 2983 O O . THR B 1 21 ? -3.115 -9.688 -3.25 1 97 21 THR B O 1
ATOM 2986 N N . ASP B 1 22 ? -2.395 -10.742 -1.474 1 96.56 22 ASP B N 1
ATOM 2987 C CA . ASP B 1 22 ? -2.844 -9.734 -0.514 1 96.56 22 ASP B CA 1
ATOM 2988 C C . ASP B 1 22 ? -2.334 -8.352 -0.894 1 96.56 22 ASP B C 1
ATOM 2990 O O . ASP B 1 22 ? -3.125 -7.422 -1.077 1 96.56 22 ASP B O 1
ATOM 2994 N N . ARG B 1 23 ? -1.038 -8.227 -1.128 1 96.69 23 ARG B N 1
ATOM 2995 C CA . ARG B 1 23 ? -0.445 -6.922 -1.423 1 96.69 23 ARG B CA 1
ATOM 2996 C C . ARG B 1 23 ? -0.881 -6.422 -2.795 1 96.69 23 ARG B C 1
ATOM 2998 O O . ARG B 1 23 ? -1.027 -5.215 -3.004 1 96.69 23 ARG B O 1
ATOM 3005 N N . LYS B 1 24 ? -1.126 -7.367 -3.742 1 98.44 24 LYS B N 1
ATOM 3006 C CA . LYS B 1 24 ? -1.593 -6.98 -5.07 1 98.44 24 LYS B CA 1
ATOM 3007 C C . LYS B 1 24 ? -2.992 -6.375 -5.008 1 98.44 24 LYS B C 1
ATOM 3009 O O . LYS B 1 24 ? -3.275 -5.383 -5.684 1 98.44 24 LYS B O 1
ATOM 3014 N N . ILE B 1 25 ? -3.818 -6.961 -4.18 1 98.75 25 ILE B N 1
ATOM 3015 C CA . ILE B 1 25 ? -5.168 -6.43 -4.008 1 98.75 25 ILE B CA 1
ATOM 3016 C C . ILE B 1 25 ? -5.098 -5.016 -3.441 1 98.75 25 ILE B C 1
ATOM 3018 O O . ILE B 1 25 ? -5.746 -4.102 -3.957 1 98.75 25 ILE B O 1
ATOM 3022 N N . SER B 1 26 ? -4.281 -4.797 -2.416 1 98.56 26 SER B N 1
ATOM 3023 C CA . SER B 1 26 ? -4.137 -3.465 -1.836 1 98.56 26 SER B CA 1
ATOM 3024 C C . SER B 1 26 ? -3.617 -2.465 -2.865 1 98.56 26 SER B C 1
ATOM 3026 O O . SER B 1 26 ? -4.113 -1.34 -2.949 1 98.56 26 SER B O 1
ATOM 3028 N N . ALA B 1 27 ? -2.633 -2.871 -3.639 1 98.56 27 ALA B N 1
ATOM 3029 C CA . ALA B 1 27 ? -2.078 -1.992 -4.664 1 98.56 27 ALA B CA 1
ATOM 3030 C C . ALA B 1 27 ? -3.139 -1.615 -5.695 1 98.56 27 ALA B C 1
ATOM 3032 O O . ALA B 1 27 ? -3.232 -0.455 -6.105 1 98.56 27 ALA B O 1
ATOM 3033 N N . GLY B 1 28 ? -3.938 -2.619 -6.133 1 98.75 28 GLY B N 1
ATOM 3034 C CA . GLY B 1 28 ? -5.012 -2.336 -7.07 1 98.75 28 GLY B CA 1
ATOM 3035 C C . GLY B 1 28 ? -6.035 -1.356 -6.527 1 98.75 28 GLY B C 1
ATOM 3036 O O . GLY B 1 28 ? -6.488 -0.461 -7.242 1 98.75 28 GLY B O 1
ATOM 3037 N N . LEU B 1 29 ? -6.406 -1.512 -5.25 1 98.81 29 LEU B N 1
ATOM 3038 C CA . LEU B 1 29 ? -7.352 -0.608 -4.609 1 98.81 29 LEU B CA 1
ATOM 3039 C C . LEU B 1 29 ? -6.797 0.812 -4.555 1 98.81 29 LEU B C 1
ATOM 3041 O O . LEU B 1 29 ? -7.523 1.776 -4.809 1 98.81 29 LEU B O 1
ATOM 3045 N N . ILE B 1 30 ? -5.516 0.948 -4.242 1 98.56 30 ILE B N 1
ATOM 3046 C CA . ILE B 1 30 ? -4.859 2.25 -4.188 1 98.56 30 ILE B CA 1
ATOM 3047 C C . ILE B 1 30 ? -4.859 2.885 -5.578 1 98.56 30 ILE B C 1
ATOM 3049 O O . ILE B 1 30 ? -5.184 4.066 -5.727 1 98.56 30 ILE B O 1
ATOM 3053 N N . GLU B 1 31 ? -4.543 2.125 -6.586 1 98.19 31 GLU B N 1
ATOM 3054 C CA . GLU B 1 31 ? -4.508 2.619 -7.957 1 98.19 31 GLU B CA 1
ATOM 3055 C C . GLU B 1 31 ? -5.895 3.053 -8.422 1 98.19 31 GLU B C 1
ATOM 3057 O O . GLU B 1 31 ? -6.02 3.895 -9.312 1 98.19 31 GLU B O 1
ATOM 3062 N N . ASN B 1 32 ? -6.914 2.451 -7.84 1 98.38 32 ASN B N 1
ATOM 3063 C CA . ASN B 1 32 ? -8.289 2.82 -8.172 1 98.38 32 ASN B CA 1
ATOM 3064 C C . ASN B 1 32 ? -8.734 4.055 -7.395 1 98.38 32 ASN B C 1
ATOM 3066 O O . ASN B 1 32 ? -9.898 4.453 -7.477 1 98.38 32 ASN B O 1
ATOM 3070 N N . GLY B 1 33 ? -7.898 4.648 -6.609 1 97.69 33 GLY B N 1
ATOM 3071 C CA . GLY B 1 33 ? -8.203 5.922 -5.973 1 97.69 33 GLY B CA 1
ATOM 3072 C C . GLY B 1 33 ? -8.695 5.77 -4.547 1 97.69 33 GLY B C 1
ATOM 3073 O O . GLY B 1 33 ? -9.258 6.703 -3.977 1 97.69 33 GLY B O 1
ATOM 3074 N N . HIS B 1 34 ? -8.523 4.566 -3.908 1 98.56 34 HIS B N 1
ATOM 3075 C CA . HIS B 1 34 ? -8.977 4.352 -2.539 1 98.56 34 HIS B CA 1
ATOM 3076 C C . HIS B 1 34 ? -7.824 4.457 -1.552 1 98.56 34 HIS B C 1
ATOM 3078 O O . HIS B 1 34 ? -6.68 4.133 -1.888 1 98.56 34 HIS B O 1
ATOM 3084 N N . PHE B 1 35 ? -8.094 4.992 -0.397 1 98.12 35 PHE B N 1
ATOM 3085 C CA . PHE B 1 35 ? -7.172 4.836 0.72 1 98.12 35 PHE B CA 1
ATOM 3086 C C . PHE B 1 35 ? -7.281 3.438 1.319 1 98.12 35 PHE B C 1
ATOM 3088 O O . PHE B 1 35 ? -8.375 2.99 1.664 1 98.12 35 PHE B O 1
ATOM 3095 N N . VAL B 1 36 ? -6.16 2.738 1.458 1 98.44 36 VAL B N 1
ATOM 3096 C CA . VAL B 1 36 ? -6.18 1.372 1.969 1 98.44 36 VAL B CA 1
ATOM 3097 C C . VAL B 1 36 ? -5.352 1.287 3.248 1 98.44 36 VAL B C 1
ATOM 3099 O O . VAL B 1 36 ? -4.18 1.675 3.264 1 98.44 36 VAL B O 1
ATOM 3102 N N . TYR B 1 37 ? -5.969 0.905 4.316 1 97.81 37 TYR B N 1
ATOM 3103 C CA . TYR B 1 37 ? -5.289 0.562 5.562 1 97.81 37 TYR B CA 1
ATOM 3104 C C . TYR B 1 37 ? -5.125 -0.947 5.695 1 97.81 37 TYR B C 1
ATOM 3106 O O . TYR B 1 37 ? -6.094 -1.662 5.965 1 97.81 37 TYR B O 1
ATOM 3114 N N . ASP B 1 38 ? -3.904 -1.427 5.562 1 96.44 38 ASP B N 1
ATOM 3115 C CA . ASP B 1 38 ? -3.617 -2.857 5.625 1 96.44 38 ASP B CA 1
ATOM 3116 C C . ASP B 1 38 ? -3.473 -3.324 7.07 1 96.44 38 ASP B C 1
ATOM 3118 O O . ASP B 1 38 ? -2.752 -2.707 7.859 1 96.44 38 ASP B O 1
ATOM 3122 N N . PHE B 1 39 ? -4.168 -4.352 7.41 1 95.56 39 PHE B N 1
ATOM 3123 C CA . PHE B 1 39 ? -4.07 -4.992 8.711 1 95.56 39 PHE B CA 1
ATOM 3124 C C . PHE B 1 39 ? -3.75 -6.477 8.57 1 95.56 39 PHE B C 1
ATOM 3126 O O . PHE B 1 39 ? -4.57 -7.246 8.062 1 95.56 39 PHE B O 1
ATOM 3133 N N . SER B 1 40 ? -2.58 -6.879 8.969 1 92.94 40 SER B N 1
ATOM 3134 C CA . SER B 1 40 ? -2.168 -8.273 8.898 1 92.94 40 SER B CA 1
ATOM 3135 C C . SER B 1 40 ? -2.645 -9.055 10.125 1 92.94 40 SER B C 1
ATOM 3137 O O . SER B 1 40 ? -1.938 -9.133 11.125 1 92.94 40 SER B O 1
ATOM 3139 N N . PHE B 1 41 ? -3.703 -9.695 10.023 1 93.19 41 PHE B N 1
ATOM 3140 C CA . PHE B 1 41 ? -4.395 -10.25 11.18 1 93.19 41 PHE B CA 1
ATOM 3141 C C . PHE B 1 41 ? -3.531 -11.297 11.883 1 93.19 41 PHE B C 1
ATOM 3143 O O . PHE B 1 41 ? -3.309 -11.219 13.094 1 93.19 41 PHE B O 1
ATOM 3150 N N . ARG B 1 42 ? -3.029 -12.281 11.094 1 90.12 42 ARG B N 1
ATOM 3151 C CA . ARG B 1 42 ? -2.264 -13.367 11.695 1 90.12 42 ARG B CA 1
ATOM 3152 C C . ARG B 1 42 ? -0.994 -12.844 12.359 1 90.12 42 ARG B C 1
ATOM 3154 O O . ARG B 1 42 ? -0.627 -13.297 13.445 1 90.12 42 ARG B O 1
ATOM 3161 N N . ASP B 1 43 ? -0.35 -11.953 11.711 1 88.38 43 ASP B N 1
ATOM 3162 C CA . ASP B 1 43 ? 0.864 -11.375 12.281 1 88.38 43 ASP B CA 1
ATOM 3163 C C . ASP B 1 43 ? 0.553 -10.586 13.555 1 88.38 43 ASP B C 1
ATOM 3165 O O . ASP B 1 43 ? 1.28 -10.688 14.547 1 88.38 43 ASP B O 1
ATOM 3169 N N . MET B 1 44 ? -0.515 -9.781 13.516 1 86.94 44 MET B N 1
ATOM 3170 C CA . MET B 1 44 ? -0.92 -9.016 14.688 1 86.94 44 MET B CA 1
ATOM 3171 C C . MET B 1 44 ? -1.309 -9.945 15.836 1 86.94 44 MET B C 1
ATOM 3173 O O . MET B 1 44 ? -0.973 -9.68 17 1 86.94 44 MET B O 1
ATOM 3177 N N . ALA B 1 45 ? -2.004 -11.016 15.461 1 87 45 ALA B N 1
ATOM 3178 C CA . ALA B 1 45 ? -2.393 -11.992 16.469 1 87 45 ALA B CA 1
ATOM 3179 C C . ALA B 1 45 ? -1.165 -12.641 17.109 1 87 45 ALA B C 1
ATOM 3181 O O . ALA B 1 45 ? -1.145 -12.906 18.312 1 87 45 ALA B O 1
ATOM 3182 N N . ARG B 1 46 ? -0.202 -12.969 16.344 1 82.56 46 ARG B N 1
ATOM 3183 C CA . ARG B 1 46 ? 1.019 -13.617 16.812 1 82.56 46 ARG B CA 1
ATOM 3184 C C . ARG B 1 46 ? 1.845 -12.664 17.672 1 82.56 46 ARG B C 1
ATOM 3186 O O . ARG B 1 46 ? 2.398 -13.062 18.688 1 82.56 46 ARG B O 1
ATOM 3193 N N . MET B 1 47 ? 1.892 -11.414 17.328 1 75.75 47 MET B N 1
ATOM 3194 C CA . MET B 1 47 ? 2.781 -10.438 17.953 1 75.75 47 MET B CA 1
ATOM 3195 C C . MET B 1 47 ? 2.096 -9.742 19.125 1 75.75 47 MET B C 1
ATOM 3197 O O . MET B 1 47 ? 2.762 -9.172 19.984 1 75.75 47 MET B O 1
ATOM 3201 N N . GLY B 1 48 ? 0.83 -9.758 19.188 1 65.56 48 GLY B N 1
ATOM 3202 C CA . GLY B 1 48 ? 0.084 -8.953 20.141 1 65.56 48 GLY B CA 1
ATOM 3203 C C . GLY B 1 48 ? 0.101 -9.523 21.547 1 65.56 48 GLY B C 1
ATOM 3204 O O . GLY B 1 48 ? -0.21 -8.82 22.516 1 65.56 48 GLY B O 1
ATOM 3205 N N . THR B 1 49 ? 0.429 -10.75 21.703 1 62.66 49 THR B N 1
ATOM 3206 C CA . THR B 1 49 ? 0.365 -11.281 23.062 1 62.66 49 THR B CA 1
ATOM 3207 C C . THR B 1 49 ? 1.728 -11.812 23.5 1 62.66 49 THR B C 1
ATOM 3209 O O . THR B 1 49 ? 2.525 -12.25 22.672 1 62.66 49 THR B O 1
ATOM 3212 N N . ILE B 1 50 ? 1.882 -11.602 24.688 1 56.62 50 ILE B N 1
ATOM 3213 C CA . ILE B 1 50 ? 3.125 -12.023 25.328 1 56.62 50 ILE B CA 1
ATOM 3214 C C . ILE B 1 50 ? 3.303 -13.531 25.172 1 56.62 50 ILE B C 1
ATOM 3216 O O . ILE B 1 50 ? 4.402 -14.008 24.875 1 56.62 50 ILE B O 1
ATOM 3220 N N . PHE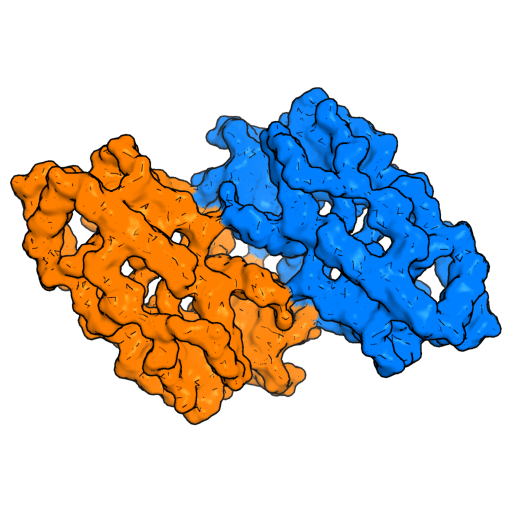 B 1 51 ? 2.332 -14.188 25.359 1 53.34 51 PHE B N 1
ATOM 3221 C CA . PHE B 1 51 ? 2.477 -15.633 25.406 1 53.34 51 PHE B CA 1
ATOM 3222 C C . PHE B 1 51 ? 2.303 -16.234 24.016 1 53.34 51 PHE B C 1
ATOM 3224 O O . PHE B 1 51 ? 2.514 -17.438 23.828 1 53.34 51 PHE B O 1
ATOM 3231 N N . LYS B 1 52 ? 2.182 -15.414 23.141 1 59.47 52 LYS B N 1
ATOM 3232 C CA . LYS B 1 52 ? 2.145 -15.695 21.703 1 59.47 52 LYS B CA 1
ATOM 3233 C C . LYS B 1 52 ? 1.297 -16.922 21.422 1 59.47 52 LYS B C 1
ATOM 3235 O O . LYS B 1 52 ? 1.653 -17.734 20.562 1 59.47 52 LYS B O 1
ATOM 3240 N N . THR B 1 53 ? 0.215 -17.188 22.297 1 63.88 53 THR B N 1
ATOM 3241 C CA . THR B 1 53 ? -0.69 -18.281 21.969 1 63.88 53 THR B CA 1
ATOM 3242 C C . THR B 1 53 ? -1.721 -17.828 20.938 1 63.88 53 THR B C 1
ATOM 3244 O O . THR B 1 53 ? -2.145 -16.672 20.938 1 63.88 53 THR B O 1
ATOM 3247 N N . LYS B 1 54 ? -2.119 -18.641 20.109 1 68.75 54 LYS B N 1
ATOM 3248 C CA . LYS B 1 54 ? -2.988 -18.375 18.969 1 68.75 54 LYS B CA 1
ATOM 3249 C C . LYS B 1 54 ? -4.328 -17.797 19.422 1 68.75 54 LYS B C 1
ATOM 3251 O O . LYS B 1 54 ? -4.809 -16.812 18.859 1 68.75 54 LYS B O 1
ATOM 3256 N N . LYS B 1 55 ? -4.91 -18.469 20.484 1 74.56 55 LYS B N 1
ATOM 3257 C CA . LYS B 1 55 ? -6.238 -18.062 20.922 1 74.56 55 LYS B CA 1
ATOM 3258 C C . LYS B 1 55 ? -6.203 -16.641 21.5 1 74.56 55 LYS B C 1
ATOM 3260 O O . LYS B 1 55 ? -7.031 -15.805 21.156 1 74.56 55 LYS B O 1
ATOM 3265 N N . LEU B 1 56 ? -5.266 -16.344 22.438 1 77.06 56 LEU B N 1
ATOM 3266 C CA . LEU B 1 56 ? -5.145 -15.023 23.047 1 77.06 56 LEU B CA 1
ATOM 3267 C C . LEU B 1 56 ? -4.758 -13.977 22 1 77.06 56 LEU B C 1
ATOM 3269 O O . LEU B 1 56 ? -5.254 -12.852 22.031 1 77.06 56 LEU B O 1
ATOM 3273 N N . GLY B 1 57 ? -4.02 -14.414 21.109 1 84.44 57 GLY B N 1
ATOM 3274 C CA . GLY B 1 57 ? -3.602 -13.516 20.047 1 84.44 57 GLY B CA 1
ATOM 3275 C C . GLY B 1 57 ? -4.738 -13.125 19.109 1 84.44 57 GLY B C 1
ATOM 3276 O O . GLY B 1 57 ? -4.855 -11.953 18.734 1 84.44 57 GLY B O 1
ATOM 3277 N N . ALA B 1 58 ? -5.555 -14.07 18.891 1 88 58 ALA B N 1
ATOM 3278 C CA . ALA B 1 58 ? -6.695 -13.805 18.016 1 88 58 ALA B CA 1
ATOM 3279 C C . ALA B 1 58 ? -7.688 -12.859 18.672 1 88 58 ALA B C 1
ATOM 3281 O O . ALA B 1 58 ? -8.219 -11.953 18.031 1 88 58 ALA B O 1
ATOM 3282 N N . LYS B 1 59 ? -7.969 -13.07 19.938 1 89.62 59 LYS B N 1
ATOM 3283 C CA . LYS B 1 59 ? -8.867 -12.18 20.672 1 89.62 59 LYS B CA 1
ATOM 3284 C C . LYS B 1 59 ? -8.352 -10.742 20.672 1 89.62 59 LYS B C 1
ATOM 3286 O O . LYS B 1 59 ? -9.117 -9.805 20.453 1 89.62 59 LYS B O 1
ATOM 3291 N N . TRP B 1 60 ? -7.148 -10.625 20.922 1 89.75 60 TRP B N 1
ATOM 3292 C CA . TRP B 1 60 ? -6.527 -9.305 20.906 1 89.75 60 TRP B CA 1
ATOM 3293 C C . TRP B 1 60 ? -6.637 -8.672 19.516 1 89.75 60 TRP B C 1
ATOM 3295 O O . TRP B 1 60 ? -7.031 -7.512 19.391 1 89.75 60 TRP B O 1
ATOM 3305 N N . ALA B 1 61 ? -6.25 -9.414 18.531 1 91.94 61 ALA B N 1
ATOM 3306 C CA . ALA B 1 61 ? -6.293 -8.914 17.156 1 91.94 61 ALA B CA 1
ATOM 3307 C C . ALA B 1 61 ? -7.707 -8.492 16.781 1 91.94 61 ALA B C 1
ATOM 3309 O O . ALA B 1 61 ? -7.895 -7.492 16.078 1 91.94 61 ALA B O 1
ATOM 3310 N N . ASN B 1 62 ? -8.68 -9.281 17.219 1 94.75 62 ASN B N 1
ATOM 3311 C CA . ASN B 1 62 ? -10.07 -8.93 16.969 1 94.75 62 ASN B CA 1
ATOM 3312 C C . ASN B 1 62 ? -10.422 -7.574 17.578 1 94.75 62 ASN B C 1
ATOM 3314 O O . ASN B 1 62 ? -11.094 -6.758 16.938 1 94.75 62 ASN B O 1
ATOM 3318 N N . LYS B 1 63 ? -9.984 -7.332 18.75 1 94.81 63 LYS B N 1
ATOM 3319 C CA . LYS B 1 63 ? -10.211 -6.043 19.391 1 94.81 63 LYS B CA 1
ATOM 3320 C C . LYS B 1 63 ? -9.516 -4.914 18.641 1 94.81 63 LYS B C 1
ATOM 3322 O O . LYS B 1 63 ? -10.062 -3.814 18.516 1 94.81 63 LYS B O 1
ATOM 3327 N N . GLU B 1 64 ? -8.32 -5.215 18.188 1 94.31 64 GLU B N 1
ATOM 3328 C CA . GLU B 1 64 ? -7.566 -4.219 17.438 1 94.31 64 GLU B CA 1
ATOM 3329 C C . GLU B 1 64 ? -8.281 -3.826 16.156 1 94.31 64 GLU B C 1
ATOM 3331 O O . GLU B 1 64 ? -8.273 -2.658 15.766 1 94.31 64 GLU B O 1
ATOM 3336 N N . VAL B 1 65 ? -8.891 -4.777 15.516 1 96.69 65 VAL B N 1
ATOM 3337 C CA . VAL B 1 65 ? -9.648 -4.504 14.297 1 96.69 65 VAL B CA 1
ATOM 3338 C C . VAL B 1 65 ? -10.766 -3.5 14.602 1 96.69 65 VAL B C 1
ATOM 3340 O O . VAL B 1 65 ? -10.953 -2.535 13.852 1 96.69 65 VAL B O 1
ATOM 3343 N N . LEU B 1 66 ? -11.445 -3.697 15.688 1 97.81 66 LEU B N 1
ATOM 3344 C CA . LEU B 1 66 ? -12.555 -2.812 16.047 1 97.81 66 LEU B CA 1
ATOM 3345 C C . LEU B 1 66 ? -12.047 -1.401 16.328 1 97.81 66 LEU B C 1
ATOM 3347 O O . LEU B 1 66 ? -12.695 -0.42 15.961 1 97.81 66 LEU B O 1
ATOM 3351 N N . LYS B 1 67 ? -10.906 -1.296 16.984 1 97.12 67 LYS B N 1
ATOM 3352 C CA . LYS B 1 67 ? -10.312 0.017 17.219 1 97.12 67 LYS B CA 1
ATOM 3353 C C . LYS B 1 67 ? -9.984 0.72 15.906 1 97.12 67 LYS B C 1
ATOM 3355 O O . LYS B 1 67 ? -10.219 1.921 15.766 1 97.12 67 LYS B O 1
ATOM 3360 N N . VAL B 1 68 ? -9.391 -0.042 14.984 1 97.56 68 VAL B N 1
ATOM 3361 C CA . VAL B 1 68 ? -9.055 0.514 13.68 1 97.56 68 VAL B CA 1
ATOM 3362 C C . VAL B 1 68 ? -10.328 0.999 12.984 1 97.56 68 VAL B C 1
ATOM 3364 O O . VAL B 1 68 ? -10.359 2.105 12.438 1 97.56 68 VAL B O 1
ATOM 3367 N N . VAL B 1 69 ? -11.367 0.191 12.992 1 98.12 69 VAL B N 1
ATOM 3368 C CA . VAL B 1 69 ? -12.633 0.551 12.367 1 98.12 69 VAL B CA 1
ATOM 3369 C C . VAL B 1 69 ? -13.188 1.822 13.016 1 98.12 69 VAL B C 1
ATOM 3371 O O . VAL B 1 69 ? -13.68 2.713 12.32 1 98.12 69 VAL B O 1
ATOM 3374 N N . ASN B 1 70 ? -13.039 1.928 14.289 1 97.25 70 ASN B N 1
ATOM 3375 C CA . ASN B 1 70 ? -13.547 3.092 15.016 1 97.25 70 ASN B CA 1
ATOM 3376 C C . ASN B 1 70 ? -12.758 4.352 14.664 1 97.25 70 ASN B C 1
ATOM 3378 O O . ASN B 1 70 ? -13.305 5.457 14.68 1 97.25 70 ASN B O 1
ATOM 3382 N N . ASN B 1 71 ? -11.531 4.191 14.375 1 97.12 71 ASN B N 1
ATOM 3383 C CA . ASN B 1 71 ? -10.68 5.336 14.062 1 97.12 71 ASN B CA 1
ATOM 3384 C C . ASN B 1 71 ? -10.82 5.766 12.609 1 97.12 71 ASN B C 1
ATOM 3386 O O . ASN B 1 71 ? -10.734 6.953 12.297 1 97.12 71 ASN B O 1
ATOM 3390 N N . ILE B 1 72 ? -11.062 4.793 11.758 1 96.56 72 ILE B N 1
ATOM 3391 C CA . ILE B 1 72 ? -10.992 5.066 10.328 1 96.56 72 ILE B CA 1
ATOM 3392 C C . ILE B 1 72 ? -12.406 5.195 9.75 1 96.56 72 ILE B C 1
ATOM 3394 O O . ILE B 1 72 ? -12.625 5.945 8.797 1 96.56 72 ILE B O 1
ATOM 3398 N N . GLU B 1 73 ? -13.375 4.559 10.344 1 96.94 73 GLU B N 1
ATOM 3399 C CA . GLU B 1 73 ? -14.727 4.43 9.797 1 96.94 73 GLU B CA 1
ATOM 3400 C C . GLU B 1 73 ? -14.68 4.086 8.312 1 96.94 73 GLU B C 1
ATOM 3402 O O . GLU B 1 73 ? -15.141 4.863 7.473 1 96.94 73 GLU B O 1
ATOM 3407 N N . PRO B 1 74 ? -14.141 2.912 8.023 1 98.25 74 PRO B N 1
ATOM 3408 C CA . PRO B 1 74 ? -13.992 2.535 6.613 1 98.25 74 PRO B CA 1
ATOM 3409 C C . PRO B 1 74 ? -15.336 2.367 5.902 1 98.25 74 PRO B C 1
ATOM 3411 O O . PRO B 1 74 ? -16.328 1.98 6.523 1 98.25 74 PRO B O 1
ATOM 3414 N N . ASP B 1 75 ? -15.328 2.707 4.57 1 98.5 75 ASP B N 1
ATOM 3415 C CA . ASP B 1 75 ? -16.469 2.424 3.715 1 98.5 75 ASP B CA 1
ATOM 3416 C C . ASP B 1 75 ? -16.578 0.931 3.408 1 98.5 75 ASP B C 1
ATOM 3418 O O . ASP B 1 75 ? -17.6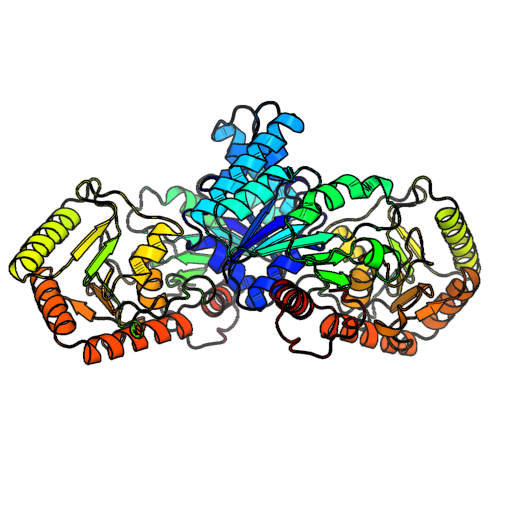72 0.409 3.188 1 98.5 75 ASP B O 1
ATOM 3422 N N . LEU B 1 76 ? -15.484 0.257 3.391 1 98.88 76 LEU B N 1
ATOM 3423 C CA . LEU B 1 76 ? -15.383 -1.162 3.068 1 98.88 76 LEU B CA 1
ATOM 3424 C C . LEU B 1 76 ? -14.359 -1.853 3.969 1 98.88 76 LEU B C 1
ATOM 3426 O O . LEU B 1 76 ? -13.242 -1.366 4.133 1 98.88 76 LEU B O 1
ATOM 3430 N N . VAL B 1 77 ? -14.75 -2.873 4.625 1 98.75 77 VAL B N 1
ATOM 3431 C CA . VAL B 1 77 ? -13.836 -3.832 5.242 1 98.75 77 VAL B CA 1
ATOM 3432 C C . VAL B 1 77 ? -13.68 -5.051 4.336 1 98.75 77 VAL B C 1
ATOM 3434 O O . VAL B 1 77 ? -14.633 -5.797 4.113 1 98.75 77 VAL B O 1
ATOM 3437 N N . LEU B 1 78 ? -12.516 -5.188 3.76 1 98.81 78 LEU B N 1
ATOM 3438 C CA . LEU B 1 78 ? -12.195 -6.301 2.875 1 98.81 78 LEU B CA 1
ATOM 3439 C C . LEU B 1 78 ? -11.336 -7.332 3.592 1 98.81 78 LEU B C 1
ATOM 3441 O O . LEU B 1 78 ? -10.25 -7.008 4.086 1 98.81 78 LEU B O 1
ATOM 3445 N N . ILE B 1 79 ? -11.797 -8.57 3.641 1 98.31 79 ILE B N 1
ATOM 3446 C CA . ILE B 1 79 ? -11.133 -9.609 4.426 1 98.31 79 ILE B CA 1
ATOM 3447 C C . ILE B 1 79 ? -10.617 -10.703 3.494 1 98.31 79 ILE B C 1
ATOM 3449 O O . ILE B 1 79 ? -11.352 -11.203 2.645 1 98.31 79 ILE B O 1
ATOM 3453 N N . GLY B 1 80 ? -9.352 -11 3.625 1 96.56 80 GLY B N 1
ATOM 3454 C CA . GLY B 1 80 ? -8.758 -12.109 2.904 1 96.56 80 GLY B CA 1
ATOM 3455 C C . GLY B 1 80 ? -8.273 -13.227 3.816 1 96.56 80 GLY B C 1
ATOM 3456 O O . GLY B 1 80 ? -7.441 -12.992 4.695 1 96.56 80 GLY B O 1
ATOM 3457 N N . HIS B 1 81 ? -8.633 -14.523 3.637 1 88.75 81 HIS B N 1
ATOM 3458 C CA . HIS B 1 81 ? -8.219 -15.711 4.375 1 88.75 81 HIS B CA 1
ATOM 3459 C C . HIS B 1 81 ? -8.289 -15.477 5.879 1 88.75 81 HIS B C 1
ATOM 3461 O O . HIS B 1 81 ? -7.348 -15.805 6.605 1 88.75 81 HIS B O 1
ATOM 3467 N N . GLY B 1 82 ? -9.312 -14.992 6.461 1 81.5 82 GLY B N 1
ATOM 3468 C CA . GLY B 1 82 ? -9.461 -14.547 7.836 1 81.5 82 GLY B CA 1
ATOM 3469 C C . GLY B 1 82 ? -9.969 -15.625 8.773 1 81.5 82 GLY B C 1
ATOM 3470 O O . GLY B 1 82 ? -10.859 -15.383 9.594 1 81.5 82 GLY B O 1
ATOM 3471 N N . ASP B 1 83 ? -9.352 -16.844 8.727 1 83.62 83 ASP B N 1
ATOM 3472 C CA . ASP B 1 83 ? -9.891 -17.969 9.461 1 83.62 83 ASP B CA 1
ATOM 3473 C C . ASP B 1 83 ? -9.734 -17.781 10.969 1 83.62 83 ASP B C 1
ATOM 3475 O O . ASP B 1 83 ? -10.445 -18.391 11.758 1 83.62 83 ASP B O 1
ATOM 3479 N N . LEU B 1 84 ? -8.875 -16.922 11.359 1 86.62 84 LEU B N 1
ATOM 3480 C CA . LEU B 1 84 ? -8.641 -16.688 12.781 1 86.62 84 LEU B CA 1
ATOM 3481 C C . LEU B 1 84 ? -9.539 -15.578 13.305 1 86.62 84 LEU B C 1
ATOM 3483 O O . LEU B 1 84 ? -9.68 -15.406 14.516 1 86.62 84 LEU B O 1
ATOM 3487 N N . MET B 1 85 ? -10.102 -14.82 12.453 1 92.44 85 MET B N 1
ATOM 3488 C CA . MET B 1 85 ? -10.969 -13.711 12.852 1 92.44 85 MET B CA 1
ATOM 3489 C C . MET B 1 85 ? -12.312 -14.227 13.352 1 92.44 85 MET B C 1
ATOM 3491 O O . MET B 1 85 ? -12.844 -15.203 12.828 1 92.44 85 MET B O 1
ATOM 3495 N N . SER B 1 86 ? -12.859 -13.609 14.359 1 94.56 86 SER B N 1
ATOM 3496 C CA . SER B 1 86 ? -14.156 -13.977 14.906 1 94.56 86 SER B CA 1
ATOM 3497 C C . SER B 1 86 ? -15.289 -13.328 14.109 1 94.56 86 SER B C 1
ATOM 3499 O O . SER B 1 86 ? -15.25 -12.133 13.828 1 94.56 86 SER B O 1
ATOM 3501 N N . PRO B 1 87 ? -16.297 -14.141 13.789 1 96.19 87 PRO B N 1
ATOM 3502 C CA . PRO B 1 87 ? -17.469 -13.539 13.141 1 96.19 87 PRO B CA 1
ATOM 3503 C C . PRO B 1 87 ? -18.125 -12.461 14 1 96.19 87 PRO B C 1
ATOM 3505 O O . PRO B 1 87 ? -18.797 -11.562 13.469 1 96.19 87 PRO B O 1
ATOM 3508 N N . ASP B 1 88 ? -17.859 -12.523 15.281 1 96.94 88 ASP B N 1
ATOM 3509 C CA . ASP B 1 88 ? -18.438 -11.531 16.188 1 96.94 88 ASP B CA 1
ATOM 3510 C C . ASP B 1 88 ? -17.922 -10.133 15.867 1 96.94 88 ASP B C 1
ATOM 3512 O O . ASP B 1 88 ? -18.641 -9.148 16.047 1 96.94 88 ASP B O 1
ATOM 3516 N N . VAL B 1 89 ? -16.734 -10.07 15.422 1 97.12 89 VAL B N 1
ATOM 3517 C CA . VAL B 1 89 ? -16.156 -8.789 15.047 1 97.12 89 VAL B CA 1
ATOM 3518 C C . VAL B 1 89 ? -16.938 -8.188 13.875 1 97.12 89 VAL B C 1
ATOM 3520 O O . VAL B 1 89 ? -17.219 -6.992 13.859 1 97.12 89 VAL B O 1
ATOM 3523 N N . LEU B 1 90 ? -17.266 -8.992 12.93 1 97.81 90 LEU B N 1
ATOM 3524 C CA . LEU B 1 90 ? -18.031 -8.539 11.773 1 97.81 90 LEU B CA 1
ATOM 3525 C C . LEU B 1 90 ? -19.422 -8.078 12.188 1 97.81 90 LEU B C 1
ATOM 3527 O O . LEU B 1 90 ? -19.922 -7.055 11.703 1 97.81 90 LEU B O 1
ATOM 3531 N N . ARG B 1 91 ? -20.031 -8.852 13.078 1 98 91 ARG B N 1
ATOM 3532 C CA . ARG B 1 91 ? -21.328 -8.461 13.609 1 98 91 ARG B CA 1
ATOM 3533 C C . ARG B 1 91 ? -21.266 -7.082 14.258 1 98 91 ARG B C 1
ATOM 3535 O O . ARG B 1 91 ? -22.109 -6.223 14 1 98 91 ARG B O 1
ATOM 3542 N N . GLN B 1 92 ? -20.25 -6.902 15.102 1 98.25 92 GLN B N 1
ATOM 3543 C CA . GLN B 1 92 ? -20.094 -5.637 15.805 1 98.25 92 GLN B CA 1
ATOM 3544 C C . GLN B 1 92 ? -19.859 -4.484 14.836 1 98.25 92 GLN B C 1
ATOM 3546 O O . GLN B 1 92 ? -20.375 -3.381 15.039 1 98.25 92 GLN B O 1
ATOM 3551 N N . ILE B 1 93 ? -19.078 -4.719 13.781 1 98.25 93 ILE B N 1
ATOM 3552 C CA . ILE B 1 93 ? -18.844 -3.695 12.766 1 98.25 93 ILE B CA 1
ATOM 3553 C C . ILE B 1 93 ? -20.172 -3.303 12.109 1 98.25 93 ILE B C 1
ATOM 3555 O O . ILE B 1 93 ? -20.469 -2.115 11.977 1 98.25 93 ILE B O 1
ATOM 3559 N N . LYS B 1 94 ? -20.984 -4.309 11.766 1 97.44 94 LYS B N 1
ATOM 3560 C CA . LYS B 1 94 ? -22.266 -4.039 11.117 1 97.44 94 LYS B CA 1
ATOM 3561 C C . LYS B 1 94 ? -23.203 -3.277 12.047 1 97.44 94 LYS B C 1
ATOM 3563 O O . LYS B 1 94 ? -23.953 -2.412 11.609 1 97.44 94 LYS B O 1
ATOM 3568 N N . GLU B 1 95 ? -23.172 -3.584 13.273 1 97.75 95 GLU B N 1
ATOM 3569 C CA . GLU B 1 95 ? -24.031 -2.934 14.258 1 97.75 95 GLU B CA 1
ATOM 3570 C C . GLU B 1 95 ? -23.609 -1.482 14.484 1 97.75 95 GLU B C 1
ATOM 3572 O O . GLU B 1 95 ? -24.453 -0.59 14.531 1 97.75 95 GLU B O 1
ATOM 3577 N N . SER B 1 96 ? -22.344 -1.27 14.609 1 97.5 96 SER B N 1
ATOM 3578 C CA . SER B 1 96 ? -21.828 0.055 14.945 1 97.5 96 SER B CA 1
ATOM 3579 C C . SER B 1 96 ? -21.766 0.951 13.711 1 97.5 96 SER B C 1
ATOM 3581 O O . SER B 1 96 ? -21.922 2.17 13.812 1 97.5 96 SER B O 1
ATOM 3583 N N . TYR B 1 97 ? -21.5 0.359 12.562 1 97.56 97 TYR B N 1
ATOM 3584 C CA . TYR B 1 97 ? -21.359 1.087 11.312 1 97.56 97 TYR B CA 1
ATOM 3585 C C . TYR B 1 97 ? -22.156 0.414 10.195 1 97.56 97 TYR B C 1
ATOM 3587 O O . TYR B 1 97 ? -21.594 -0.179 9.281 1 97.56 97 TYR B O 1
ATOM 3595 N N . PRO B 1 98 ? -23.422 0.621 10.164 1 96.56 98 PRO B N 1
ATOM 3596 C CA . PRO B 1 98 ? -24.312 -0.111 9.25 1 96.56 98 PRO B CA 1
ATOM 3597 C C . PRO B 1 98 ? -24.047 0.22 7.785 1 96.56 98 PRO B C 1
ATOM 3599 O O . PRO B 1 98 ? -24.406 -0.564 6.898 1 96.56 98 PRO B O 1
ATOM 3602 N N . ASN B 1 99 ? -23.406 1.321 7.531 1 96.38 99 ASN B N 1
ATOM 3603 C CA . ASN B 1 99 ? -23.156 1.707 6.148 1 96.38 99 ASN B CA 1
ATOM 3604 C C . ASN B 1 99 ? -21.844 1.117 5.629 1 96.38 99 ASN B C 1
ATOM 3606 O O . ASN B 1 99 ? -21.578 1.154 4.426 1 96.38 99 ASN B O 1
ATOM 3610 N N . THR B 1 100 ? -21 0.645 6.516 1 98.25 100 THR B N 1
ATOM 3611 C CA . THR B 1 100 ? -19.766 -0.021 6.109 1 98.25 100 THR B CA 1
ATOM 3612 C C . THR B 1 100 ? -20.062 -1.361 5.445 1 98.25 100 THR B C 1
ATOM 3614 O O . THR B 1 100 ? -20.766 -2.199 6.016 1 98.25 100 THR B O 1
ATOM 3617 N N . LYS B 1 101 ? -19.641 -1.548 4.211 1 98.75 101 LYS B N 1
ATOM 3618 C CA . LYS B 1 101 ? -19.766 -2.852 3.566 1 98.75 101 LYS B CA 1
ATOM 3619 C C . LYS B 1 101 ? -18.641 -3.789 4.004 1 98.75 101 LYS B C 1
ATOM 3621 O O . LYS B 1 101 ? -17.562 -3.34 4.352 1 98.75 101 LYS B O 1
ATOM 3626 N N . ILE B 1 102 ? -18.922 -5.035 4.059 1 98.62 102 ILE B N 1
ATOM 3627 C CA . ILE B 1 102 ? -17.938 -6.059 4.387 1 98.62 102 ILE B CA 1
ATOM 3628 C C . ILE B 1 102 ? -17.875 -7.094 3.268 1 98.62 102 ILE B C 1
ATOM 3630 O O . ILE B 1 102 ? -18.906 -7.668 2.889 1 98.62 102 ILE B O 1
ATOM 3634 N N . ALA B 1 103 ? -16.766 -7.285 2.668 1 98.62 103 ALA B N 1
ATOM 3635 C CA . ALA B 1 103 ? -16.562 -8.289 1.627 1 98.62 103 ALA B CA 1
ATOM 3636 C C . ALA B 1 103 ? -15.422 -9.234 1.995 1 98.62 103 ALA B C 1
ATOM 3638 O O . ALA B 1 103 ? -14.602 -8.93 2.859 1 98.62 103 ALA B O 1
ATOM 3639 N N . PHE B 1 104 ? -15.445 -10.375 1.412 1 98.06 104 PHE B N 1
ATOM 3640 C CA . PHE B 1 104 ? -14.492 -11.445 1.701 1 98.06 104 PHE B CA 1
ATOM 3641 C C . PHE B 1 104 ? -13.938 -12.031 0.412 1 98.06 104 PHE B C 1
ATOM 3643 O O . PHE B 1 104 ? -14.672 -12.234 -0.556 1 98.06 104 PHE B O 1
ATOM 3650 N N . TRP B 1 105 ? -12.609 -12.164 0.37 1 98.38 105 TRP B N 1
ATOM 3651 C CA . TRP B 1 105 ? -12.031 -12.875 -0.767 1 98.38 105 TRP B CA 1
ATOM 3652 C C . TRP B 1 105 ? -11.273 -14.117 -0.308 1 98.38 105 TRP B C 1
ATOM 3654 O O . TRP B 1 105 ? -10.719 -14.141 0.794 1 98.38 105 TRP B O 1
ATOM 3664 N N . TYR B 1 106 ? -11.258 -15.141 -1.106 1 97.19 106 TYR B N 1
ATOM 3665 C CA . TYR B 1 106 ? -10.742 -16.469 -0.759 1 97.19 106 TYR B CA 1
ATOM 3666 C C . TYR B 1 106 ? -10.156 -17.156 -1.983 1 97.19 106 TYR B C 1
ATOM 3668 O O . TYR B 1 106 ? -10.852 -17.344 -2.99 1 97.19 106 TYR B O 1
ATOM 3676 N N . VAL B 1 107 ? -8.867 -17.562 -1.868 1 96.5 107 VAL B N 1
ATOM 3677 C CA . VAL B 1 107 ? -8.211 -18.078 -3.066 1 96.5 107 VAL B CA 1
ATOM 3678 C C . VAL B 1 107 ? -7.941 -19.562 -2.898 1 96.5 107 VAL B C 1
ATOM 3680 O O . VAL B 1 107 ? -7.496 -20.234 -3.838 1 96.5 107 VAL B O 1
ATOM 3683 N N . ASP B 1 108 ? -8.203 -20.156 -1.689 1 94.31 108 ASP B N 1
ATOM 3684 C CA . ASP B 1 108 ? -8.078 -21.594 -1.527 1 94.31 108 ASP B CA 1
ATOM 3685 C C . ASP B 1 108 ? -9.266 -22.328 -2.166 1 94.31 108 ASP B C 1
ATOM 3687 O O . ASP B 1 108 ? -10.297 -21.719 -2.439 1 94.31 108 ASP B O 1
ATOM 3691 N N . PRO B 1 109 ? -9.062 -23.578 -2.416 1 95.12 109 PRO B N 1
ATOM 3692 C CA . PRO B 1 109 ? -10.094 -24.297 -3.148 1 95.12 109 PRO B CA 1
ATOM 3693 C C . PRO B 1 109 ? -11.398 -24.422 -2.361 1 95.12 109 PRO B C 1
ATOM 3695 O O . PRO B 1 109 ? -11.375 -24.703 -1.159 1 95.12 109 PRO B O 1
ATOM 3698 N N . LEU B 1 110 ? -12.508 -24.312 -3.068 1 96.75 110 LEU B N 1
ATOM 3699 C CA . LEU B 1 110 ? -13.82 -24.422 -2.436 1 96.75 110 LEU B CA 1
ATOM 3700 C C . LEU B 1 110 ? -14.281 -25.859 -2.365 1 96.75 110 LEU B C 1
ATOM 3702 O O . LEU B 1 110 ? -15.242 -26.188 -1.656 1 96.75 110 LEU B O 1
ATOM 3706 N N . TYR B 1 111 ? -13.57 -26.734 -3.102 1 95.06 111 TYR B N 1
ATOM 3707 C CA . TYR B 1 111 ? -14 -28.125 -3.08 1 95.06 111 TYR B CA 1
ATOM 3708 C C . TYR B 1 111 ? -13.578 -28.812 -1.784 1 95.06 111 TYR B C 1
ATOM 3710 O O . TYR B 1 111 ? -14.039 -29.922 -1.478 1 95.06 111 TYR B O 1
ATOM 3718 N N . LEU B 1 112 ? -12.672 -28.188 -1.047 1 92.69 112 LEU B N 1
ATOM 3719 C CA . LEU B 1 112 ? -12.406 -28.625 0.317 1 92.69 112 LEU B CA 1
ATOM 3720 C C . LEU B 1 112 ? -13.438 -28.047 1.285 1 92.69 112 LEU B C 1
ATOM 3722 O O . LEU B 1 112 ? -13.102 -27.219 2.135 1 92.69 112 LEU B O 1
ATOM 3726 N N . GLU B 1 113 ? -14.594 -28.531 1.287 1 90.69 113 GLU B N 1
ATOM 3727 C CA . GLU B 1 113 ? -15.758 -27.953 1.94 1 90.69 113 GLU B CA 1
ATOM 3728 C C . GLU B 1 113 ? -15.609 -27.969 3.459 1 90.69 113 GLU B C 1
ATOM 3730 O O . GLU B 1 113 ? -16.141 -27.094 4.148 1 90.69 113 GLU B O 1
ATOM 3735 N N . ASN B 1 114 ? -14.867 -28.891 3.973 1 89.06 114 ASN B N 1
ATOM 3736 C CA . ASN B 1 114 ? -14.656 -29.016 5.41 1 89.06 114 ASN B CA 1
ATOM 3737 C C . ASN B 1 114 ? -13.875 -27.828 5.965 1 89.06 114 ASN B C 1
ATOM 3739 O O . ASN B 1 114 ? -13.898 -27.562 7.168 1 89.06 114 ASN B O 1
ATOM 3743 N N . LYS B 1 115 ? -13.273 -27.094 5.066 1 89.5 115 LYS B N 1
ATOM 3744 C CA . LYS B 1 115 ? -12.445 -25.969 5.504 1 89.5 115 LYS B CA 1
ATOM 3745 C C . LYS B 1 115 ? -13.211 -24.656 5.379 1 89.5 115 LYS B C 1
ATOM 3747 O O . LYS B 1 115 ? -12.656 -23.578 5.637 1 89.5 115 LYS B O 1
ATOM 3752 N N . LEU B 1 116 ? -14.508 -24.75 5.047 1 92.81 116 LEU B N 1
ATOM 3753 C CA . LEU B 1 116 ? -15.227 -23.531 4.703 1 92.81 116 LEU B CA 1
ATOM 3754 C C . LEU B 1 116 ? -16.141 -23.094 5.84 1 92.81 116 LEU B C 1
ATOM 3756 O O . LEU B 1 116 ? -17.016 -22.25 5.652 1 92.81 116 LEU B O 1
ATOM 3760 N N . ASP B 1 117 ? -15.984 -23.703 7.047 1 91.94 117 ASP B N 1
ATOM 3761 C CA . ASP B 1 117 ? -16.844 -23.375 8.18 1 91.94 117 ASP B CA 1
ATOM 3762 C C . ASP B 1 117 ? -16.734 -21.891 8.539 1 91.94 117 ASP B C 1
ATOM 3764 O O . ASP B 1 117 ? -17.75 -21.25 8.859 1 91.94 117 ASP B O 1
ATOM 3768 N N . PHE B 1 118 ? -15.562 -21.406 8.461 1 92.25 118 PHE B N 1
ATOM 3769 C CA . PHE B 1 118 ? -15.391 -20 8.828 1 92.25 118 PHE B CA 1
ATOM 3770 C C . PHE B 1 118 ? -16.047 -19.094 7.809 1 92.25 118 PHE B C 1
ATOM 3772 O O . PHE B 1 118 ? -16.594 -18.031 8.164 1 92.25 118 PHE B O 1
ATOM 3779 N N . VAL B 1 119 ? -16.031 -19.5 6.57 1 93.19 119 VAL B N 1
ATOM 3780 C CA . VAL B 1 119 ? -16.688 -18.719 5.527 1 93.19 119 VAL B CA 1
ATOM 3781 C C . VAL B 1 119 ? -18.188 -18.656 5.781 1 93.19 119 VAL B C 1
ATOM 3783 O O . VAL B 1 119 ? -18.797 -17.594 5.664 1 93.19 119 VAL B O 1
ATOM 3786 N N . LYS B 1 120 ? -18.719 -19.766 6.141 1 92.25 120 LYS B N 1
ATOM 3787 C CA . LYS B 1 120 ? -20.141 -19.828 6.477 1 92.25 120 LYS B CA 1
ATOM 3788 C C . LYS B 1 120 ? -20.469 -18.953 7.684 1 92.25 120 LYS B C 1
ATOM 3790 O O . LYS B 1 120 ? -21.5 -18.281 7.707 1 92.25 120 LYS B O 1
ATOM 3795 N N . ALA B 1 121 ? -19.562 -19 8.625 1 94.56 121 ALA B N 1
ATOM 3796 C CA . ALA B 1 121 ? -19.75 -18.203 9.844 1 94.56 121 ALA B CA 1
ATOM 3797 C C . ALA B 1 121 ? -19.703 -16.703 9.539 1 94.56 121 ALA B C 1
ATOM 3799 O O . ALA B 1 121 ? -20.375 -15.914 10.203 1 94.56 121 ALA B O 1
ATOM 3800 N N . PHE B 1 122 ? -18.906 -16.281 8.516 1 96.25 122 PHE B N 1
ATOM 3801 C CA . PHE B 1 122 ? -18.781 -14.883 8.133 1 96.25 122 PHE B CA 1
ATOM 3802 C C . PHE B 1 122 ? -19.969 -14.438 7.297 1 96.25 122 PHE B C 1
ATOM 3804 O O . PHE B 1 122 ? -20.344 -13.266 7.305 1 96.25 122 PHE B O 1
ATOM 3811 N N . SER B 1 123 ? -20.656 -15.352 6.641 1 95.69 123 SER B N 1
ATOM 3812 C CA . SER B 1 123 ? -21.562 -15.102 5.531 1 95.69 123 SER B CA 1
ATOM 3813 C C . SER B 1 123 ? -22.719 -14.203 5.965 1 95.69 123 SER B C 1
ATOM 3815 O O . SER B 1 123 ? -23.141 -13.32 5.211 1 95.69 123 SER B O 1
ATOM 3817 N N . PRO B 1 124 ? -23.25 -14.312 7.199 1 95.94 124 PRO B N 1
ATOM 3818 C CA . PRO B 1 124 ? -24.391 -13.469 7.582 1 95.94 124 PRO B CA 1
ATOM 3819 C C . PRO B 1 124 ? -24.031 -11.984 7.617 1 95.94 124 PRO B C 1
ATOM 3821 O O . PRO B 1 124 ? -24.922 -11.133 7.562 1 95.94 124 PRO B O 1
ATOM 3824 N N . TYR B 1 125 ? -22.766 -11.711 7.695 1 97 125 TYR B N 1
ATOM 3825 C CA . TYR B 1 125 ? -22.344 -10.336 7.906 1 97 125 TYR B CA 1
ATOM 3826 C C . TYR B 1 125 ? -21.719 -9.758 6.648 1 97 125 TYR B C 1
ATOM 3828 O O . TYR B 1 125 ? -21.344 -8.578 6.613 1 97 125 TYR B O 1
ATOM 3836 N N . LEU B 1 126 ? -21.531 -10.555 5.621 1 97.62 126 LEU B N 1
ATOM 3837 C CA . LEU B 1 126 ? -20.844 -10.141 4.402 1 97.62 126 LEU B CA 1
ATOM 3838 C C . LEU B 1 126 ? -21.828 -9.562 3.391 1 97.62 126 LEU B C 1
ATOM 3840 O O . LEU B 1 126 ? -22.984 -9.969 3.342 1 97.62 126 LEU B O 1
ATOM 3844 N N . ASP B 1 127 ? -21.344 -8.609 2.619 1 98.06 127 ASP B N 1
ATOM 3845 C CA . ASP B 1 127 ? -22.078 -8.094 1.474 1 98.06 127 ASP B CA 1
ATOM 3846 C C . ASP B 1 127 ? -21.656 -8.797 0.185 1 98.06 127 ASP B C 1
ATOM 3848 O O . ASP B 1 127 ? -22.438 -8.875 -0.771 1 98.06 127 ASP B O 1
ATOM 3852 N N . ALA B 1 128 ? -20.453 -9.328 0.157 1 98.38 128 ALA B N 1
ATOM 3853 C CA . ALA B 1 128 ? -19.969 -10.016 -1.04 1 98.38 128 ALA B CA 1
ATOM 3854 C C . ALA B 1 128 ? -18.859 -11.008 -0.697 1 98.38 128 ALA B C 1
ATOM 3856 O O . ALA B 1 128 ? -18.141 -10.828 0.286 1 98.38 128 ALA B O 1
ATOM 3857 N N . ILE B 1 129 ? -18.766 -12.055 -1.472 1 98.19 129 ILE B N 1
ATOM 3858 C CA . ILE B 1 129 ? -17.672 -13.023 -1.429 1 98.19 129 ILE B CA 1
ATOM 3859 C C . ILE B 1 129 ? -17.047 -13.164 -2.814 1 98.19 129 ILE B C 1
ATOM 3861 O O . ILE B 1 129 ? -17.75 -13.25 -3.818 1 98.19 129 ILE B O 1
ATOM 3865 N N . PHE B 1 130 ? -15.781 -13.141 -2.865 1 98.62 130 PHE B N 1
ATOM 3866 C CA . PHE B 1 130 ? -15.031 -13.328 -4.098 1 98.62 130 PHE B CA 1
ATOM 3867 C C . PHE B 1 130 ? -14.094 -14.523 -3.984 1 98.62 130 PHE B C 1
ATOM 3869 O O . PHE B 1 130 ? -13.273 -14.594 -3.064 1 98.62 130 PHE B O 1
ATOM 3876 N N . CYS B 1 131 ? -14.133 -15.453 -4.906 1 98.31 131 CYS B N 1
ATOM 3877 C CA . CYS B 1 131 ? -13.312 -16.656 -4.848 1 98.31 131 CYS B CA 1
ATOM 3878 C C . CYS B 1 131 ? -12.656 -16.938 -6.191 1 98.31 131 CYS B C 1
ATOM 3880 O O . CYS B 1 131 ? -13.188 -16.562 -7.238 1 98.31 131 CYS B O 1
ATOM 3882 N N . THR B 1 132 ? -11.531 -17.656 -6.152 1 98.19 132 THR B N 1
ATOM 3883 C CA . THR B 1 132 ? -10.859 -18.047 -7.387 1 98.19 132 THR B CA 1
ATOM 3884 C C . THR B 1 132 ? -11.383 -19.391 -7.898 1 98.19 132 THR B C 1
ATOM 3886 O O . THR B 1 132 ? -10.797 -19.984 -8.797 1 98.19 132 THR B O 1
ATOM 3889 N N . THR B 1 133 ? -12.383 -19.891 -7.301 1 98.12 133 THR B N 1
ATOM 3890 C CA . THR B 1 133 ? -13.125 -21.062 -7.762 1 98.12 133 THR B CA 1
ATOM 3891 C C . THR B 1 133 ? -14.492 -20.641 -8.305 1 98.12 133 THR B C 1
ATOM 3893 O O . THR B 1 133 ? -15.219 -19.875 -7.664 1 98.12 133 THR B O 1
ATOM 3896 N N . GLY B 1 134 ? -14.82 -21.125 -9.516 1 97.62 134 GLY B N 1
ATOM 3897 C CA . GLY B 1 134 ? -16.109 -20.812 -10.117 1 97.62 134 GLY B CA 1
ATOM 3898 C C . GLY B 1 134 ? -17.047 -22 -10.156 1 97.62 134 GLY B C 1
ATOM 3899 O O . GLY B 1 134 ? -16.828 -23 -9.477 1 97.62 134 GLY B O 1
ATOM 3900 N N . GLY B 1 135 ? -18.172 -21.812 -10.82 1 97.06 135 GLY B N 1
ATOM 3901 C CA . GLY B 1 135 ? -19.109 -22.891 -11.078 1 97.06 135 GLY B CA 1
ATOM 3902 C C . GLY B 1 135 ? -19.906 -23.297 -9.852 1 97.06 135 GLY B C 1
ATOM 3903 O O . GLY B 1 135 ? -20.312 -22.438 -9.062 1 97.06 135 GLY B O 1
ATOM 3904 N N . GLU B 1 136 ? -20.078 -24.578 -9.727 1 96.44 136 GLU B N 1
ATOM 3905 C CA . GLU B 1 136 ? -21.016 -25.125 -8.742 1 96.44 136 GLU B CA 1
ATOM 3906 C C . GLU B 1 136 ? -20.547 -24.844 -7.32 1 96.44 136 GLU B C 1
ATOM 3908 O O . GLU B 1 136 ? -21.375 -24.547 -6.445 1 96.44 136 GLU B O 1
ATOM 3913 N N . TYR B 1 137 ? -19.266 -24.984 -7.086 1 97.06 137 TYR B N 1
ATOM 3914 C CA . TYR B 1 137 ? -18.75 -24.781 -5.734 1 97.06 137 TYR B CA 1
ATOM 3915 C C . TYR B 1 137 ? -18.969 -23.328 -5.293 1 97.06 137 TYR B C 1
ATOM 3917 O O . TYR B 1 137 ? -19.266 -23.078 -4.125 1 97.06 137 TYR B O 1
ATOM 3925 N N . LEU B 1 138 ? -18.797 -22.406 -6.188 1 97.38 138 LEU B N 1
ATOM 3926 C CA . LEU B 1 138 ? -19.047 -20.984 -5.898 1 97.38 138 LEU B CA 1
ATOM 3927 C C . LEU B 1 138 ? -20.516 -20.734 -5.645 1 97.38 138 LEU B C 1
ATOM 3929 O O . LEU B 1 138 ? -20.891 -20.047 -4.691 1 97.38 138 LEU B O 1
ATOM 3933 N N . GLN B 1 139 ? -21.359 -21.297 -6.469 1 95.88 139 GLN B N 1
ATOM 3934 C CA . GLN B 1 139 ? -22.812 -21.125 -6.383 1 95.88 139 GLN B CA 1
ATOM 3935 C C . GLN B 1 139 ? -23.344 -21.578 -5.027 1 95.88 139 GLN B C 1
ATOM 3937 O O . GLN B 1 139 ? -24.312 -21 -4.516 1 95.88 139 GLN B O 1
ATOM 3942 N N . LYS B 1 140 ? -22.703 -22.516 -4.457 1 94.88 140 LYS B N 1
ATOM 3943 C CA . LYS B 1 140 ? -23.141 -23.062 -3.176 1 94.88 140 LYS B CA 1
ATOM 3944 C C . LYS B 1 140 ? -23.031 -22.031 -2.064 1 94.88 140 LYS B C 1
ATOM 3946 O O . LYS B 1 140 ? -23.672 -22.156 -1.021 1 94.88 140 LYS B O 1
ATOM 3951 N N . LEU B 1 141 ? -22.234 -21 -2.266 1 95.56 141 LEU B N 1
ATOM 3952 C CA . LEU B 1 141 ? -22.016 -20 -1.234 1 95.56 141 LEU B CA 1
ATOM 3953 C C . LEU B 1 141 ? -23.094 -18.922 -1.303 1 95.56 141 LEU B C 1
ATOM 3955 O O . LEU B 1 141 ? -23.188 -18.062 -0.423 1 95.56 141 LEU B O 1
ATOM 3959 N N . LYS B 1 142 ? -23.906 -18.969 -2.291 1 94.19 142 LYS B N 1
ATOM 3960 C CA . LYS B 1 142 ? -24.906 -17.938 -2.531 1 94.19 142 LYS B CA 1
ATOM 3961 C C . LYS B 1 142 ? -25.922 -17.859 -1.393 1 94.19 142 LYS B C 1
ATOM 3963 O O . LYS B 1 142 ? -26.375 -18.906 -0.899 1 94.19 142 LYS B O 1
ATOM 3968 N N . GLN B 1 143 ? -26.172 -16.734 -0.951 1 93.12 143 GLN B N 1
ATOM 3969 C CA . GLN B 1 143 ? -27.266 -16.391 -0.038 1 93.12 143 GLN B CA 1
ATOM 3970 C C . GLN B 1 143 ? -28 -15.148 -0.516 1 93.12 143 GLN B C 1
ATOM 3972 O O . GLN B 1 143 ? -27.453 -14.344 -1.268 1 93.12 143 GLN B O 1
ATOM 3977 N N . PRO B 1 144 ? -29.281 -14.922 -0.137 1 91.5 144 PRO B N 1
ATOM 3978 C CA . PRO B 1 144 ? -30.094 -13.828 -0.653 1 91.5 144 PRO B CA 1
ATOM 3979 C C . PRO B 1 144 ? -29.453 -12.453 -0.453 1 91.5 144 PRO B C 1
ATOM 3981 O O . PRO B 1 144 ? -29.547 -11.594 -1.329 1 91.5 144 PRO B O 1
ATOM 3984 N N . HIS B 1 145 ? -28.797 -12.242 0.625 1 91.75 145 HIS B N 1
ATOM 3985 C CA . HIS B 1 145 ? -28.281 -10.914 0.92 1 91.75 145 HIS B CA 1
ATOM 3986 C C . HIS B 1 145 ? -26.859 -10.75 0.417 1 91.75 145 HIS B C 1
ATOM 3988 O O . HIS B 1 145 ? -26.297 -9.656 0.492 1 91.75 145 HIS B O 1
ATOM 3994 N N . LEU B 1 146 ? -26.328 -11.82 -0.112 1 93.31 146 LEU B N 1
ATOM 3995 C CA . LEU B 1 146 ? -24.891 -11.938 -0.334 1 93.31 146 LEU B CA 1
ATOM 3996 C C . LEU B 1 146 ? -24.578 -12.094 -1.819 1 93.31 146 LEU B C 1
ATOM 3998 O O . LEU B 1 146 ? -25.141 -12.961 -2.486 1 93.31 146 LEU B O 1
ATOM 4002 N N . SER B 1 147 ? -23.766 -11.156 -2.416 1 95.62 147 SER B N 1
ATOM 4003 C CA . SER B 1 147 ? -23.25 -11.367 -3.76 1 95.62 147 SER B CA 1
ATOM 4004 C C . SER B 1 147 ? -22.031 -12.297 -3.738 1 95.62 147 SER B C 1
ATOM 4006 O O . SER B 1 147 ? -21.109 -12.102 -2.949 1 95.62 147 SER B O 1
ATOM 4008 N N . VAL B 1 148 ? -22.094 -13.32 -4.516 1 97.75 148 VAL B N 1
ATOM 4009 C CA . VAL B 1 148 ? -20.984 -14.266 -4.625 1 97.75 148 VAL B CA 1
ATOM 4010 C C . VAL B 1 148 ? -20.422 -14.234 -6.043 1 97.75 148 VAL B C 1
ATOM 4012 O O . VAL B 1 148 ? -21.156 -14.406 -7.02 1 97.75 148 VAL B O 1
ATOM 4015 N N . ALA B 1 149 ? -19.109 -14.008 -6.145 1 98.56 149 ALA B N 1
ATOM 4016 C CA . ALA B 1 149 ? -18.547 -13.805 -7.477 1 98.56 149 ALA B CA 1
ATOM 4017 C C . ALA B 1 149 ? -17.188 -14.484 -7.605 1 98.56 149 ALA B C 1
ATOM 4019 O O . ALA B 1 149 ? -16.453 -14.625 -6.621 1 98.56 149 ALA B O 1
ATOM 4020 N N . TYR B 1 150 ? -16.891 -14.898 -8.805 1 98.56 150 TYR B N 1
ATOM 4021 C CA . TYR B 1 150 ? -15.555 -15.352 -9.172 1 98.56 150 TYR B CA 1
ATOM 4022 C C . TYR B 1 150 ? -14.609 -14.172 -9.32 1 98.56 150 TYR B C 1
ATOM 4024 O O . TYR B 1 150 ? -15 -13.102 -9.789 1 98.56 150 TYR B O 1
ATOM 4032 N N . MET B 1 151 ? -13.414 -14.336 -8.875 1 98.12 151 MET B N 1
ATOM 4033 C CA . MET B 1 151 ? -12.328 -13.406 -9.172 1 98.12 151 MET B CA 1
ATOM 4034 C C . MET B 1 151 ? -11.109 -14.156 -9.703 1 98.12 151 MET B C 1
ATOM 4036 O O . MET B 1 151 ? -10.672 -15.141 -9.109 1 98.12 151 MET B O 1
ATOM 4040 N N . PRO B 1 152 ? -10.578 -13.727 -10.836 1 98.31 152 PRO B N 1
ATOM 4041 C CA . PRO B 1 152 ? -9.359 -14.359 -11.328 1 98.31 152 PRO B CA 1
ATOM 4042 C C . PRO B 1 152 ? -8.18 -14.18 -10.367 1 98.31 152 PRO B C 1
ATOM 4044 O O . PRO B 1 152 ? -8.219 -13.32 -9.484 1 98.31 152 PRO B O 1
ATOM 4047 N N . ASN B 1 153 ? -7.184 -15.094 -10.484 1 98.56 153 ASN B N 1
ATOM 4048 C CA . ASN B 1 153 ? -5.922 -14.82 -9.805 1 98.56 153 ASN B CA 1
ATOM 4049 C C . ASN B 1 153 ? -5.371 -13.445 -10.172 1 98.56 153 ASN B C 1
ATOM 4051 O O . ASN B 1 153 ? -5.449 -13.039 -11.336 1 98.56 153 ASN B O 1
ATOM 4055 N N . VAL B 1 154 ? -4.844 -12.766 -9.211 1 98.69 154 VAL B N 1
ATOM 4056 C CA . VAL B 1 154 ? -4.543 -11.344 -9.359 1 98.69 154 VAL B CA 1
ATOM 4057 C C . VAL B 1 154 ? -3.076 -11.164 -9.734 1 98.69 154 VAL B C 1
ATOM 4059 O O . VAL B 1 154 ? -2.184 -11.555 -8.977 1 98.69 154 VAL B O 1
ATOM 4062 N N . GLY B 1 155 ? -2.844 -10.664 -10.922 1 98.5 155 GLY B N 1
ATOM 4063 C CA . GLY B 1 155 ? -1.522 -10.172 -11.289 1 98.5 155 GLY B CA 1
ATOM 4064 C C . GLY B 1 155 ? -1.338 -8.695 -11.031 1 98.5 155 GLY B C 1
ATOM 4065 O O . GLY B 1 155 ? -2.311 -7.969 -10.805 1 98.5 155 GLY B O 1
ATOM 4066 N N . HIS B 1 156 ? -0.138 -8.219 -10.977 1 98.38 156 HIS B N 1
ATOM 4067 C CA . HIS B 1 156 ? 0.189 -6.809 -10.82 1 98.38 156 HIS B CA 1
ATOM 4068 C C . HIS B 1 156 ? 1.504 -6.469 -11.516 1 98.38 156 HIS B C 1
ATOM 4070 O O . HIS B 1 156 ? 2.521 -7.125 -11.281 1 98.38 156 HIS B O 1
ATOM 4076 N N . ARG B 1 157 ? 1.474 -5.449 -12.266 1 97.25 157 ARG B N 1
ATOM 4077 C CA . ARG B 1 157 ? 2.611 -5.098 -13.109 1 97.25 157 ARG B CA 1
ATOM 4078 C C . ARG B 1 157 ? 3.83 -4.738 -12.266 1 97.25 157 ARG B C 1
ATOM 4080 O O . ARG B 1 157 ? 4.969 -4.883 -12.719 1 97.25 157 ARG B O 1
ATOM 4087 N N . ASN B 1 158 ? 3.631 -4.234 -11.008 1 98 158 ASN B N 1
ATOM 4088 C CA . ASN B 1 158 ? 4.742 -3.887 -10.125 1 98 158 ASN B CA 1
ATOM 4089 C C . ASN B 1 158 ? 5.375 -5.133 -9.508 1 98 158 ASN B C 1
ATOM 4091 O O . ASN B 1 158 ? 6.457 -5.055 -8.922 1 98 158 ASN B O 1
ATOM 4095 N N . VAL B 1 159 ? 4.727 -6.273 -9.609 1 98.25 159 VAL B N 1
ATOM 4096 C CA . VAL B 1 159 ? 5.195 -7.508 -8.992 1 98.25 159 VAL B CA 1
ATOM 4097 C C . VAL B 1 159 ? 5.738 -8.453 -10.062 1 98.25 159 VAL B C 1
ATOM 4099 O O . VAL B 1 159 ? 6.902 -8.859 -10 1 98.25 159 VAL B O 1
ATOM 4102 N N . GLU B 1 160 ? 4.906 -8.867 -11.023 1 98.25 160 GLU B N 1
ATOM 4103 C CA . GLU B 1 160 ? 5.367 -9.633 -12.18 1 98.25 160 GLU B CA 1
ATOM 4104 C C . GLU B 1 160 ? 6.023 -8.719 -13.211 1 98.25 160 GLU B C 1
ATOM 4106 O O . GLU B 1 160 ? 5.352 -8.195 -14.102 1 98.25 160 GLU B O 1
ATOM 4111 N N . THR B 1 161 ? 7.324 -8.594 -13.148 1 96.81 161 THR B N 1
ATOM 4112 C CA . THR B 1 161 ? 7.98 -7.516 -13.891 1 96.81 161 THR B CA 1
ATOM 4113 C C . THR B 1 161 ? 8.789 -8.07 -15.062 1 96.81 161 THR B C 1
ATOM 4115 O O . THR B 1 161 ? 9.32 -7.316 -15.867 1 96.81 161 THR B O 1
ATOM 4118 N N . LEU B 1 162 ? 8.93 -9.383 -15.18 1 97.06 162 LEU B N 1
ATOM 4119 C CA . LEU B 1 162 ? 9.82 -9.961 -16.188 1 97.06 162 LEU B CA 1
ATOM 4120 C C . LEU B 1 162 ? 9.133 -10.039 -17.547 1 97.06 162 LEU B C 1
ATOM 4122 O O . LEU B 1 162 ? 7.906 -9.945 -17.625 1 97.06 162 LEU B O 1
ATOM 4126 N N . GLN B 1 163 ? 9.867 -10.031 -18.531 1 96.75 163 GLN B N 1
ATOM 4127 C CA . GLN B 1 163 ? 9.492 -10.32 -19.922 1 96.75 163 GLN B CA 1
ATOM 4128 C C . GLN B 1 163 ? 10.336 -11.453 -20.5 1 96.75 163 GLN B C 1
ATOM 4130 O O . GLN B 1 163 ? 11.047 -11.266 -21.484 1 96.75 163 GLN B O 1
ATOM 4135 N N . GLN B 1 164 ? 10.117 -12.555 -19.953 1 95.75 164 GLN B N 1
ATOM 4136 C CA . GLN B 1 164 ? 11 -13.688 -20.219 1 95.75 164 GLN B CA 1
ATOM 4137 C C . GLN B 1 164 ? 10.945 -14.102 -21.688 1 95.75 164 GLN B C 1
ATOM 4139 O O . GLN B 1 164 ? 11.914 -14.648 -22.219 1 95.75 164 GLN B O 1
ATOM 4144 N N . PHE B 1 165 ? 9.875 -13.82 -22.344 1 95.44 165 PHE B N 1
ATOM 4145 C CA . PHE B 1 165 ? 9.734 -14.172 -23.75 1 95.44 165 PHE B CA 1
ATOM 4146 C C . PHE B 1 165 ? 10.766 -13.438 -24.609 1 95.44 165 PHE B C 1
ATOM 4148 O O . PHE B 1 165 ? 11.031 -13.828 -25.734 1 95.44 165 PHE B O 1
ATOM 4155 N N . SER B 1 166 ? 11.312 -12.406 -24.031 1 92.06 166 SER B N 1
ATOM 4156 C CA . SER B 1 166 ? 12.289 -11.617 -24.781 1 92.06 166 SER B CA 1
ATOM 4157 C C . SER B 1 166 ? 13.719 -11.953 -24.344 1 92.06 166 SER B C 1
ATOM 4159 O O . SER B 1 166 ? 14.68 -11.375 -24.859 1 92.06 166 SER B O 1
ATOM 4161 N N . ASN B 1 167 ? 13.836 -12.844 -23.422 1 90.06 167 ASN B N 1
ATOM 4162 C CA . ASN B 1 167 ? 15.156 -13.195 -22.922 1 90.06 167 ASN B CA 1
ATOM 4163 C C . ASN B 1 167 ? 15.727 -14.406 -23.656 1 90.06 167 ASN B C 1
ATOM 4165 O O . ASN B 1 167 ? 15.273 -15.531 -23.438 1 90.06 167 ASN B O 1
ATOM 4169 N N . SER B 1 168 ? 16.812 -14.242 -24.391 1 82.88 168 SER B N 1
ATOM 4170 C CA . SER B 1 168 ? 17.406 -15.32 -25.172 1 82.88 168 SER B CA 1
ATOM 4171 C C . SER B 1 168 ? 18.453 -16.094 -24.359 1 82.88 168 SER B C 1
ATOM 4173 O O . SER B 1 168 ? 18.859 -17.188 -24.75 1 82.88 168 SER B O 1
ATOM 4175 N N . LYS B 1 169 ? 18.797 -15.516 -23.266 1 79.69 169 LYS B N 1
ATOM 4176 C CA . LYS B 1 169 ? 19.859 -16.125 -22.469 1 79.69 169 LYS B CA 1
ATOM 4177 C C . LYS B 1 169 ? 19.281 -16.984 -21.344 1 79.69 169 LYS B C 1
ATOM 4179 O O . LYS B 1 169 ? 19.109 -16.516 -20.219 1 79.69 169 LYS B O 1
ATOM 4184 N N . THR B 1 170 ? 18.438 -17.922 -21.703 1 84.75 170 THR B N 1
ATOM 4185 C CA . THR B 1 170 ? 17.844 -18.75 -20.656 1 84.75 170 THR B CA 1
ATOM 4186 C C . THR B 1 170 ? 18.484 -20.141 -20.641 1 84.75 170 THR B C 1
ATOM 4188 O O . THR B 1 170 ? 18.75 -20.719 -21.688 1 84.75 170 THR B O 1
ATOM 4191 N N . ASP B 1 171 ? 18.812 -20.656 -19.406 1 85.44 171 ASP B N 1
ATOM 4192 C CA . ASP B 1 171 ? 19.531 -21.922 -19.234 1 85.44 171 ASP B CA 1
ATOM 4193 C C . ASP B 1 171 ? 18.562 -23.062 -18.984 1 85.44 171 ASP B C 1
ATOM 4195 O O . ASP B 1 171 ? 18.938 -24.234 -19.094 1 85.44 171 ASP B O 1
ATOM 4199 N N . LYS B 1 172 ? 17.375 -22.75 -18.578 1 91.75 172 LYS B N 1
ATOM 4200 C CA . LYS B 1 172 ? 16.375 -23.766 -18.297 1 91.75 172 LYS B CA 1
ATOM 4201 C C . LYS B 1 172 ? 15.227 -23.719 -19.297 1 91.75 172 LYS B C 1
ATOM 4203 O O . LYS B 1 172 ? 14.797 -22.625 -19.688 1 91.75 172 LYS B O 1
ATOM 4208 N N . THR B 1 173 ? 14.859 -24.875 -19.672 1 96 173 THR B N 1
ATOM 4209 C CA . THR B 1 173 ? 13.781 -24.953 -20.656 1 96 173 THR B CA 1
ATOM 4210 C C . THR B 1 173 ? 12.422 -24.922 -19.969 1 96 173 THR B C 1
ATOM 4212 O O . THR B 1 173 ? 11.539 -24.156 -20.344 1 96 173 THR B O 1
ATOM 4215 N N . PHE B 1 174 ? 12.328 -25.75 -18.969 1 97.88 174 PHE B N 1
ATOM 4216 C CA . PHE B 1 174 ? 11.008 -25.984 -18.406 1 97.88 174 PHE B CA 1
ATOM 4217 C C . PHE B 1 174 ? 11.086 -26.141 -16.891 1 97.88 174 PHE B C 1
ATOM 4219 O O . PHE B 1 174 ? 11.992 -26.812 -16.375 1 97.88 174 PHE B O 1
ATOM 4226 N N . ILE B 1 175 ? 10.078 -25.484 -16.156 1 98 175 ILE B N 1
ATOM 4227 C CA . ILE B 1 175 ? 10.078 -25.641 -14.703 1 98 175 ILE B CA 1
ATOM 4228 C C . ILE B 1 175 ? 8.656 -25.938 -14.219 1 98 175 ILE B C 1
ATOM 4230 O O . ILE B 1 175 ? 7.684 -25.594 -14.898 1 98 175 ILE B O 1
ATOM 4234 N N . PHE B 1 176 ? 8.562 -26.578 -13.109 1 98 176 PHE B N 1
ATOM 4235 C CA . PHE B 1 176 ? 7.371 -26.641 -12.266 1 98 176 PHE B CA 1
ATOM 4236 C C . PHE B 1 176 ? 7.707 -26.297 -10.82 1 98 176 PHE B C 1
ATOM 4238 O O . PHE B 1 176 ? 8.633 -26.859 -10.234 1 98 176 PHE B O 1
ATOM 4245 N N . CYS B 1 177 ? 7.035 -25.328 -10.25 1 96.38 177 CYS B N 1
ATOM 4246 C CA . CYS B 1 177 ? 7.18 -24.922 -8.859 1 96.38 177 CYS B CA 1
ATOM 4247 C C . CYS B 1 177 ? 5.926 -25.266 -8.062 1 96.38 177 CYS B C 1
ATOM 4249 O O . CYS B 1 177 ? 4.887 -24.625 -8.227 1 96.38 177 CYS B O 1
ATOM 4251 N N . GLY B 1 178 ? 5.945 -26.25 -7.234 1 94.12 178 GLY B N 1
ATOM 4252 C CA . GLY B 1 178 ? 4.797 -26.656 -6.441 1 94.12 178 GLY B CA 1
ATOM 4253 C C . GLY B 1 178 ? 5.082 -27.828 -5.527 1 94.12 178 GLY B C 1
ATOM 4254 O O . GLY B 1 178 ? 6.047 -28.562 -5.742 1 94.12 178 GLY B O 1
ATOM 4255 N N . VAL B 1 179 ? 4.297 -28 -4.559 1 90.31 179 VAL B N 1
ATOM 4256 C CA . VAL B 1 179 ? 4.453 -29.078 -3.588 1 90.31 179 VAL B CA 1
ATOM 4257 C C . VAL B 1 179 ? 3.578 -30.25 -3.984 1 90.31 179 VAL B C 1
ATOM 4259 O O . VAL B 1 179 ? 2.553 -30.078 -4.648 1 90.31 179 VAL B O 1
ATOM 4262 N N . VAL B 1 180 ? 4.027 -31.5 -3.664 1 88.94 180 VAL B N 1
ATOM 4263 C CA . VAL B 1 180 ? 3.297 -32.719 -4.02 1 88.94 180 VAL B CA 1
ATOM 4264 C C . VAL B 1 180 ? 2.949 -33.5 -2.752 1 88.94 180 VAL B C 1
ATOM 4266 O O . VAL B 1 180 ? 2.42 -34.594 -2.826 1 88.94 180 VAL B O 1
ATOM 4269 N N . TYR B 1 181 ? 2.84 -32.906 -1.619 1 77.25 181 TYR B N 1
ATOM 4270 C CA . TYR B 1 181 ? 2.625 -33.656 -0.388 1 77.25 181 TYR B CA 1
ATOM 4271 C C . TYR B 1 181 ? 1.275 -34.375 -0.412 1 77.25 181 TYR B C 1
ATOM 4273 O O . TYR B 1 181 ? 0.233 -33.719 -0.568 1 77.25 181 TYR B O 1
ATOM 4281 N N . LYS B 1 182 ? 1.214 -35.688 -0.304 1 83.25 182 LYS B N 1
ATOM 4282 C CA . LYS B 1 182 ? 0.055 -36.562 -0.158 1 83.25 182 LYS B CA 1
ATOM 4283 C C . LYS B 1 182 ? -0.928 -36.375 -1.309 1 83.25 182 LYS B C 1
ATOM 4285 O O . LYS B 1 182 ? -2.141 -36.312 -1.094 1 83.25 182 LYS B O 1
ATOM 4290 N N . GLU B 1 183 ? -0.442 -36.094 -2.479 1 89.56 183 GLU B N 1
ATOM 4291 C CA . GLU B 1 183 ? -1.225 -35.938 -3.701 1 89.56 183 GLU B CA 1
ATOM 4292 C C . GLU B 1 183 ? -0.802 -36.969 -4.754 1 89.56 183 GLU B C 1
ATOM 4294 O O . GLU B 1 183 ? -0.067 -36.656 -5.688 1 89.56 183 GLU B O 1
ATOM 4299 N N . PRO B 1 184 ? -1.376 -38.094 -4.691 1 90.62 184 PRO B N 1
ATOM 4300 C CA . PRO B 1 184 ? -0.885 -39.188 -5.535 1 90.62 184 PRO B CA 1
ATOM 4301 C C . PRO B 1 184 ? -1.062 -38.906 -7.023 1 90.62 184 PRO B C 1
ATOM 4303 O O . PRO B 1 184 ? -0.198 -39.25 -7.832 1 90.62 184 PRO B O 1
ATOM 4306 N N . GLU B 1 185 ? -2.203 -38.375 -7.383 1 90.69 185 GLU B N 1
ATOM 4307 C CA . GLU B 1 185 ? -2.451 -38.094 -8.797 1 90.69 185 GLU B CA 1
ATOM 4308 C C . GLU B 1 185 ? -1.439 -37.125 -9.352 1 90.69 185 GLU B C 1
ATOM 4310 O O . GLU B 1 185 ? -0.874 -37.344 -10.43 1 90.69 185 GLU B O 1
ATOM 4315 N N . ARG B 1 186 ? -1.227 -36.031 -8.617 1 93.19 186 ARG B N 1
ATOM 4316 C CA . ARG B 1 186 ? -0.254 -35.031 -9.039 1 93.19 186 ARG B CA 1
ATOM 4317 C C . ARG B 1 186 ? 1.157 -35.594 -9.055 1 93.19 186 ARG B C 1
ATOM 4319 O O . ARG B 1 186 ? 1.946 -35.312 -9.953 1 93.19 186 ARG B O 1
ATOM 4326 N N . GLU B 1 187 ? 1.424 -36.406 -8.117 1 95.12 187 GLU B N 1
ATOM 4327 C CA . GLU B 1 187 ? 2.734 -37.031 -8.047 1 95.12 187 GLU B CA 1
ATOM 4328 C C . GLU B 1 187 ? 2.992 -37.906 -9.266 1 95.12 187 GLU B C 1
ATOM 4330 O O . GLU B 1 187 ? 4.055 -37.812 -9.891 1 95.12 187 GLU B O 1
ATOM 4335 N N . LYS B 1 188 ? 2.086 -38.781 -9.562 1 95.56 188 LYS B N 1
ATOM 4336 C CA . LYS B 1 188 ? 2.225 -39.656 -10.719 1 95.56 188 LYS B CA 1
ATOM 4337 C C . LYS B 1 188 ? 2.377 -38.875 -12.008 1 95.56 188 LYS B C 1
ATOM 4339 O O . LYS B 1 188 ? 3.225 -39.188 -12.844 1 95.56 188 LYS B O 1
ATOM 4344 N N . PHE B 1 189 ? 1.539 -37.875 -12.141 1 96.81 189 PHE B N 1
ATOM 4345 C CA . PHE B 1 189 ? 1.58 -37 -13.312 1 96.81 189 PHE B CA 1
ATOM 4346 C C . PHE B 1 189 ? 2.973 -36.406 -13.5 1 96.81 189 PHE B C 1
ATOM 4348 O O . PHE B 1 189 ? 3.547 -36.5 -14.586 1 96.81 189 PHE B O 1
ATOM 4355 N N . LEU B 1 190 ? 3.545 -35.844 -12.484 1 97.19 190 LEU B N 1
ATOM 4356 C CA . LEU B 1 190 ? 4.824 -35.156 -12.562 1 97.19 190 LEU B CA 1
ATOM 4357 C C . LEU B 1 190 ? 5.969 -36.125 -12.773 1 97.19 190 LEU B C 1
ATOM 4359 O O . LEU B 1 190 ? 6.949 -35.812 -13.445 1 97.19 190 LEU B O 1
ATOM 4363 N N . LYS B 1 191 ? 5.875 -37.312 -12.188 1 96.5 191 LYS B N 1
ATOM 4364 C CA . LYS B 1 191 ? 6.891 -38.312 -12.391 1 96.5 191 LYS B CA 1
ATOM 4365 C C . LYS B 1 191 ? 6.906 -38.781 -13.844 1 96.5 191 LYS B C 1
ATOM 4367 O O . LYS B 1 191 ? 7.973 -38.906 -14.453 1 96.5 191 LYS B O 1
ATOM 4372 N N . ASP B 1 192 ? 5.688 -39.094 -14.328 1 97.62 192 ASP B N 1
ATOM 4373 C CA . ASP B 1 192 ? 5.57 -39.5 -15.727 1 97.62 192 ASP B CA 1
ATOM 4374 C C . ASP B 1 192 ? 6.109 -38.406 -16.672 1 97.62 192 ASP B C 1
ATOM 4376 O O . ASP B 1 192 ? 6.781 -38.719 -17.656 1 97.62 192 ASP B O 1
ATOM 4380 N N . LEU B 1 193 ? 5.746 -37.219 -16.359 1 98 193 LEU B N 1
ATOM 4381 C CA . LEU B 1 193 ? 6.227 -36.094 -17.172 1 98 193 LEU B CA 1
ATOM 4382 C C . LEU B 1 193 ? 7.75 -36 -17.141 1 98 193 LEU B C 1
ATOM 4384 O O . LEU B 1 193 ? 8.391 -35.844 -18.172 1 98 193 LEU B O 1
ATOM 4388 N N . ALA B 1 194 ? 8.32 -36.125 -15.977 1 96.81 194 ALA B N 1
ATOM 4389 C CA . ALA B 1 194 ? 9.773 -36.062 -15.82 1 96.81 194 ALA B CA 1
ATOM 4390 C C . ALA B 1 194 ? 10.445 -37.156 -16.672 1 96.81 194 ALA B C 1
ATOM 4392 O O . ALA B 1 194 ? 11.461 -36.875 -17.328 1 96.81 194 ALA B O 1
ATOM 4393 N N . GLU B 1 195 ? 9.953 -38.312 -16.641 1 97.31 195 GLU B N 1
ATOM 4394 C CA . GLU B 1 195 ? 10.492 -39.406 -17.438 1 97.31 195 GLU B CA 1
ATOM 4395 C C . GLU B 1 195 ? 10.438 -39.094 -18.938 1 97.31 195 GLU B C 1
ATOM 4397 O O . GLU B 1 195 ? 11.406 -39.344 -19.656 1 97.31 195 GLU B O 1
ATOM 4402 N N . ALA B 1 196 ? 9.281 -38.625 -19.328 1 97.12 196 ALA B N 1
ATOM 4403 C CA . ALA B 1 196 ? 9.109 -38.281 -20.734 1 97.12 196 ALA B CA 1
ATOM 4404 C C . ALA B 1 196 ? 10.078 -37.188 -21.141 1 97.12 196 ALA B C 1
ATOM 4406 O O . ALA B 1 196 ? 10.641 -37.219 -22.25 1 97.12 196 ALA B O 1
ATOM 4407 N N . LEU B 1 197 ? 10.25 -36.156 -20.328 1 96.88 197 LEU B N 1
ATOM 4408 C CA . LEU B 1 197 ? 11.148 -35.031 -20.625 1 96.88 197 LEU B CA 1
ATOM 4409 C C . LEU B 1 197 ? 12.594 -35.5 -20.672 1 96.88 197 LEU B C 1
ATOM 4411 O O . LEU B 1 197 ? 13.375 -35.062 -21.516 1 96.88 197 LEU B O 1
ATOM 4415 N N . GLN B 1 198 ? 12.938 -36.406 -19.766 1 95.69 198 GLN B N 1
ATOM 4416 C CA . GLN B 1 198 ? 14.281 -36.969 -19.766 1 95.69 198 GLN B CA 1
ATOM 4417 C C . GLN B 1 198 ? 14.562 -37.719 -21.062 1 95.69 198 GLN B C 1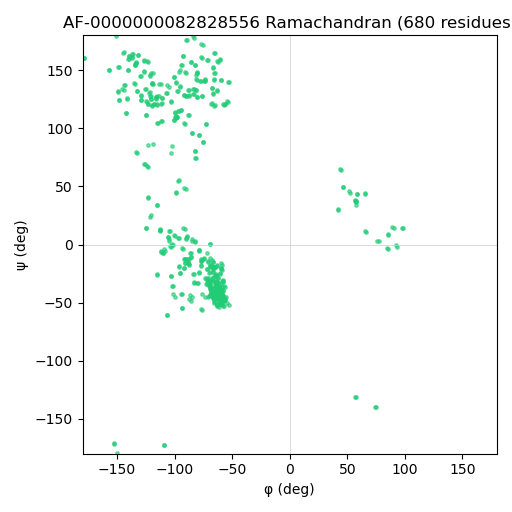
ATOM 4419 O O . GLN B 1 198 ? 15.641 -37.594 -21.641 1 95.69 198 GLN B O 1
ATOM 4424 N N . GLN B 1 199 ? 13.648 -38.5 -21.422 1 95.19 199 GLN B N 1
ATOM 4425 C CA . GLN B 1 199 ? 13.781 -39.25 -22.656 1 95.19 199 GLN B CA 1
ATOM 4426 C C . GLN B 1 199 ? 13.945 -38.312 -23.859 1 95.19 199 GLN B C 1
ATOM 4428 O O . GLN B 1 199 ? 14.648 -38.656 -24.828 1 95.19 199 GLN B O 1
ATOM 4433 N N . GLY B 1 200 ? 13.242 -37.25 -23.75 1 92.38 200 GLY B N 1
ATOM 4434 C CA . GLY B 1 200 ? 13.328 -36.281 -24.828 1 92.38 200 GLY B CA 1
ATOM 4435 C C . GLY B 1 200 ? 14.5 -35.312 -24.688 1 92.38 200 GLY B C 1
ATOM 4436 O O . GLY B 1 200 ? 14.641 -34.375 -25.453 1 92.38 200 GLY B O 1
ATOM 4437 N N . HIS B 1 201 ? 15.352 -35.469 -23.719 1 93.5 201 HIS B N 1
ATOM 4438 C CA . HIS B 1 201 ? 16.547 -34.688 -23.438 1 93.5 201 HIS B CA 1
ATOM 4439 C C . HIS B 1 201 ? 16.188 -33.188 -23.25 1 93.5 201 HIS B C 1
ATOM 4441 O O . HIS B 1 201 ? 16.859 -32.312 -23.797 1 93.5 201 HIS B O 1
ATOM 4447 N N . VAL B 1 202 ? 15.039 -32.969 -22.609 1 94.5 202 VAL B N 1
ATOM 4448 C CA . VAL B 1 202 ? 14.617 -31.609 -22.266 1 94.5 202 VAL B CA 1
ATOM 4449 C C . VAL B 1 202 ? 15.195 -31.219 -20.922 1 94.5 202 VAL B C 1
ATOM 4451 O O . VAL B 1 202 ? 15.102 -31.969 -19.953 1 94.5 202 VAL B O 1
ATOM 4454 N N . ASN B 1 203 ? 15.852 -30.062 -20.859 1 95.19 203 ASN B N 1
ATOM 4455 C CA . ASN B 1 203 ? 16.344 -29.531 -19.609 1 95.19 203 ASN B CA 1
ATOM 4456 C C . ASN B 1 203 ? 15.219 -29 -18.734 1 95.19 203 ASN B C 1
ATOM 4458 O O . ASN B 1 203 ? 14.656 -27.938 -19.016 1 95.19 203 ASN B O 1
ATOM 4462 N N . TYR B 1 204 ? 14.844 -29.75 -17.703 1 95.75 204 TYR B N 1
ATOM 4463 C CA . TYR B 1 204 ? 13.742 -29.344 -16.828 1 95.75 204 TYR B CA 1
ATOM 4464 C C . TYR B 1 204 ? 14.172 -29.344 -15.375 1 95.75 204 TYR B C 1
ATOM 4466 O O . TYR B 1 204 ? 15.195 -29.938 -15.023 1 95.75 204 TYR B O 1
ATOM 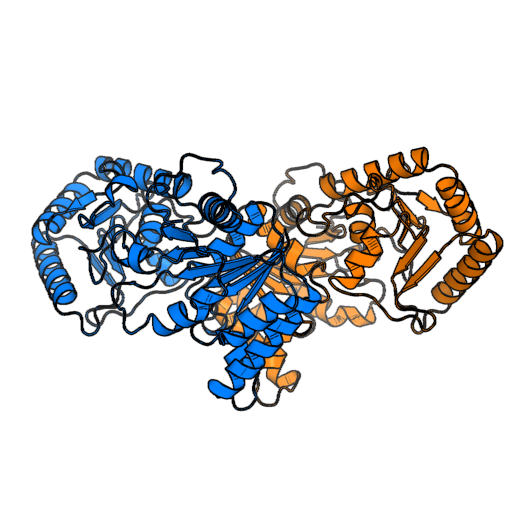4474 N N . GLN B 1 205 ? 13.438 -28.578 -14.523 1 96.44 205 GLN B N 1
ATOM 4475 C CA . GLN B 1 205 ? 13.68 -28.562 -13.078 1 96.44 205 GLN B CA 1
ATOM 4476 C C . GLN B 1 205 ? 12.367 -28.422 -12.305 1 96.44 205 GLN B C 1
ATOM 4478 O O . GLN B 1 205 ? 11.492 -27.656 -12.695 1 96.44 205 GLN B O 1
ATOM 4483 N N . TYR B 1 206 ? 12.211 -29.266 -11.297 1 96.81 206 TYR B N 1
ATOM 4484 C CA . TYR B 1 206 ? 11.117 -29.125 -10.344 1 96.81 206 TYR B CA 1
ATOM 4485 C C . TYR B 1 206 ? 11.586 -28.438 -9.07 1 96.81 206 TYR B C 1
ATOM 4487 O O . TYR B 1 206 ? 12.711 -28.656 -8.609 1 96.81 206 TYR B O 1
ATOM 4495 N N . TYR B 1 207 ? 10.805 -27.578 -8.562 1 97.12 207 TYR B N 1
ATOM 4496 C CA . TYR B 1 207 ? 11.055 -26.922 -7.285 1 97.12 207 TYR B CA 1
ATOM 4497 C C . TYR B 1 207 ? 9.922 -27.188 -6.305 1 97.12 207 TYR B C 1
ATOM 4499 O O . TYR B 1 207 ? 8.75 -27.031 -6.648 1 97.12 207 TYR B O 1
ATOM 4507 N N . GLY B 1 208 ? 10.289 -27.609 -5.02 1 95.06 208 GLY B N 1
ATOM 4508 C CA . GLY B 1 208 ? 9.305 -27.797 -3.971 1 95.06 208 GLY B CA 1
ATOM 4509 C C . GLY B 1 208 ? 8.773 -29.219 -3.896 1 95.06 208 GLY B C 1
ATOM 4510 O O . GLY B 1 208 ? 7.883 -29.516 -3.096 1 95.06 208 GLY B O 1
ATOM 4511 N N . CYS B 1 209 ? 9.25 -30.094 -4.789 1 93.12 209 CYS B N 1
ATOM 4512 C CA . CYS B 1 209 ? 8.805 -31.484 -4.773 1 93.12 209 CYS B CA 1
ATOM 4513 C C . CYS B 1 209 ? 9.945 -32.438 -5.16 1 93.12 209 CYS B C 1
ATOM 4515 O O . CYS B 1 209 ? 10.984 -31.984 -5.652 1 93.12 209 CYS B O 1
ATOM 4517 N N . PHE B 1 210 ? 9.781 -33.75 -4.895 1 92.56 210 PHE B N 1
ATOM 4518 C CA . PHE B 1 210 ? 10.742 -34.812 -5.188 1 92.56 210 PHE B CA 1
ATOM 4519 C C . PHE B 1 210 ? 12.109 -34.469 -4.609 1 92.56 210 PHE B C 1
ATOM 4521 O O . PHE B 1 210 ? 13.117 -34.531 -5.316 1 92.56 210 PHE B O 1
ATOM 4528 N N . GLU B 1 211 ? 12.211 -34 -3.424 1 89.19 211 GLU B N 1
ATOM 4529 C CA . GLU B 1 211 ? 13.406 -33.75 -2.623 1 89.19 211 GLU B CA 1
ATOM 4530 C C . GLU B 1 211 ? 14.109 -32.469 -3.062 1 89.19 211 GLU B C 1
ATOM 4532 O O . GLU B 1 211 ? 15.227 -32.188 -2.637 1 89.19 211 GLU B O 1
ATOM 4537 N N . GLN B 1 212 ? 13.5 -31.828 -4.004 1 92.81 212 GLN B N 1
ATOM 4538 C CA . GLN B 1 212 ? 14.016 -30.516 -4.363 1 92.81 212 GLN B CA 1
ATOM 4539 C C . GLN B 1 212 ? 13.398 -29.422 -3.494 1 92.81 212 GLN B C 1
ATOM 4541 O O . GLN B 1 212 ? 12.188 -29.422 -3.246 1 92.81 212 GLN B O 1
ATOM 4546 N N . PRO B 1 213 ? 14.195 -28.578 -2.996 1 94.69 213 PRO B N 1
ATOM 4547 C CA . PRO B 1 213 ? 13.672 -27.5 -2.158 1 94.69 213 PRO B CA 1
ATOM 4548 C C . PRO B 1 213 ? 12.805 -26.5 -2.941 1 94.69 213 PRO B C 1
ATOM 4550 O O . PRO B 1 213 ? 13.008 -26.328 -4.145 1 94.69 213 PRO B O 1
ATOM 4553 N N . GLY B 1 214 ? 11.883 -25.906 -2.229 1 95.25 214 GLY B N 1
ATOM 4554 C CA . GLY B 1 214 ? 11.148 -24.797 -2.82 1 95.25 214 GLY B CA 1
ATOM 4555 C C . GLY B 1 214 ? 11.977 -23.531 -2.979 1 95.25 214 GLY B C 1
ATOM 4556 O O . GLY B 1 214 ? 13.039 -23.406 -2.357 1 95.25 214 GLY B O 1
ATOM 4557 N N . VAL B 1 215 ? 11.523 -22.703 -3.854 1 95.88 215 VAL B N 1
ATOM 4558 C CA . VAL B 1 215 ? 12.172 -21.406 -4.039 1 95.88 215 VAL B CA 1
ATOM 4559 C C . VAL B 1 215 ? 11.172 -20.297 -3.738 1 95.88 215 VAL B C 1
ATOM 4561 O O . VAL B 1 215 ? 9.992 -20.406 -4.055 1 95.88 215 VAL B O 1
ATOM 4564 N N . TYR B 1 216 ? 11.641 -19.281 -3.064 1 95.94 216 TYR B N 1
ATOM 4565 C CA . TYR B 1 216 ? 10.812 -18.156 -2.65 1 95.94 216 TYR B CA 1
ATOM 4566 C C . TYR B 1 216 ? 11.547 -16.828 -2.818 1 95.94 216 TYR B C 1
ATOM 4568 O O . TYR B 1 216 ? 12.773 -16.812 -2.969 1 95.94 216 TYR B O 1
ATOM 4576 N N . GLY B 1 217 ? 10.773 -15.766 -2.828 1 95.56 217 GLY B N 1
ATOM 4577 C CA . GLY B 1 217 ? 11.359 -14.438 -2.883 1 95.56 217 GLY B CA 1
ATOM 4578 C C . GLY B 1 217 ? 12.258 -14.227 -4.086 1 95.56 217 GLY B C 1
ATOM 4579 O O . GLY B 1 217 ? 11.867 -14.5 -5.219 1 95.56 217 GLY B O 1
ATOM 4580 N N . LYS B 1 218 ? 13.461 -13.703 -3.832 1 95.62 218 LYS B N 1
ATOM 4581 C CA . LYS B 1 218 ? 14.398 -13.406 -4.91 1 95.62 218 LYS B CA 1
ATOM 4582 C C . LYS B 1 218 ? 14.82 -14.672 -5.641 1 95.62 218 LYS B C 1
ATOM 4584 O O . LYS B 1 218 ? 15.047 -14.656 -6.852 1 95.62 218 LYS B O 1
ATOM 4589 N N . ALA B 1 219 ? 14.914 -15.766 -4.895 1 96.69 219 ALA B N 1
ATOM 4590 C CA . ALA B 1 219 ? 15.312 -17.016 -5.523 1 96.69 219 ALA B CA 1
ATOM 4591 C C . ALA B 1 219 ? 14.266 -17.484 -6.531 1 96.69 219 ALA B C 1
ATOM 4593 O O . ALA B 1 219 ? 14.609 -18.016 -7.59 1 96.69 219 ALA B O 1
ATOM 4594 N N . TYR B 1 220 ? 13.055 -17.344 -6.184 1 97.31 220 TYR B N 1
ATOM 4595 C CA . TYR B 1 220 ? 11.977 -17.703 -7.094 1 97.31 220 TYR B CA 1
ATOM 4596 C C . TYR B 1 220 ? 12.047 -16.875 -8.375 1 97.31 220 TYR B C 1
ATOM 4598 O O . TYR B 1 220 ? 11.953 -17.422 -9.477 1 97.31 220 TYR B O 1
ATOM 4606 N N . TYR B 1 221 ? 12.258 -15.609 -8.281 1 96.5 221 TYR B N 1
ATOM 4607 C CA . TYR B 1 221 ? 12.312 -14.742 -9.453 1 96.5 221 TYR B CA 1
ATOM 4608 C C . TYR B 1 221 ? 13.57 -15.008 -10.273 1 96.5 221 TYR B C 1
ATOM 4610 O O . TYR B 1 221 ? 13.562 -14.852 -11.5 1 96.5 221 TYR B O 1
ATOM 4618 N N . LYS B 1 222 ? 14.641 -15.398 -9.57 1 95.69 222 LYS B N 1
ATOM 4619 C CA . LYS B 1 222 ? 15.82 -15.836 -10.312 1 95.69 222 LYS B CA 1
ATOM 4620 C C . LYS B 1 222 ? 15.5 -17.047 -11.188 1 95.69 222 LYS B C 1
ATOM 4622 O O . LYS B 1 222 ? 15.875 -17.078 -12.359 1 95.69 222 LYS B O 1
ATOM 4627 N N . VAL B 1 223 ? 14.781 -17.953 -10.578 1 96.56 223 VAL B N 1
ATOM 4628 C CA . VAL B 1 223 ? 14.391 -19.141 -11.32 1 96.56 223 VAL B CA 1
ATOM 4629 C C . VAL B 1 223 ? 13.531 -18.734 -12.523 1 96.56 223 VAL B C 1
ATOM 4631 O O . VAL B 1 223 ? 13.766 -19.203 -13.641 1 96.56 223 VAL B O 1
ATOM 4634 N N . LEU B 1 224 ? 12.57 -17.875 -12.312 1 97.19 224 LEU B N 1
ATOM 4635 C CA . LEU B 1 224 ? 11.703 -17.422 -13.391 1 97.19 224 LEU B CA 1
ATOM 4636 C C . LEU B 1 224 ? 12.508 -16.719 -14.477 1 97.19 224 LEU B C 1
ATOM 4638 O O . LEU B 1 224 ? 12.242 -16.906 -15.672 1 97.19 224 LEU B O 1
ATOM 4642 N N . SER B 1 225 ? 13.484 -15.984 -14.078 1 96.12 225 SER B N 1
ATOM 4643 C CA . SER B 1 225 ? 14.266 -15.195 -15.023 1 96.12 225 SER B CA 1
ATOM 4644 C C . SER B 1 225 ? 15.203 -16.078 -15.836 1 96.12 225 SER B C 1
ATOM 4646 O O . SER B 1 225 ? 15.734 -15.648 -16.859 1 96.12 225 SER B O 1
ATOM 4648 N N . GLU B 1 226 ? 15.359 -17.312 -15.43 1 95.69 226 GLU B N 1
ATOM 4649 C CA . GLU B 1 226 ? 16.281 -18.219 -16.109 1 95.69 226 GLU B CA 1
ATOM 4650 C C . GLU B 1 226 ? 15.539 -19.344 -16.812 1 95.69 226 GLU B C 1
ATOM 4652 O O . GLU B 1 226 ? 16.141 -20.344 -17.219 1 95.69 226 GLU B O 1
ATOM 4657 N N . THR B 1 227 ? 14.266 -19.188 -16.922 1 96.56 227 THR B N 1
ATOM 4658 C CA . THR B 1 227 ? 13.461 -20.281 -17.484 1 96.56 227 THR B CA 1
ATOM 4659 C C . THR B 1 227 ? 12.602 -19.781 -18.641 1 96.56 227 THR B C 1
ATOM 4661 O O . THR B 1 227 ? 12.109 -18.656 -18.609 1 96.56 227 THR B O 1
ATOM 4664 N N . LYS B 1 228 ? 12.352 -20.688 -19.609 1 96.62 228 LYS B N 1
ATOM 4665 C CA . LYS B 1 228 ? 11.562 -20.312 -20.781 1 96.62 228 LYS B CA 1
ATOM 4666 C C . LYS B 1 228 ? 10.086 -20.672 -20.578 1 96.62 228 LYS B C 1
ATOM 4668 O O . LYS B 1 228 ? 9.203 -19.906 -20.969 1 96.62 228 LYS B O 1
ATOM 4673 N N . MET B 1 229 ? 9.867 -21.797 -20.062 1 98.38 229 MET B N 1
ATOM 4674 C CA . MET B 1 229 ? 8.523 -22.359 -20 1 98.38 229 MET B CA 1
ATOM 4675 C C . MET B 1 229 ? 8.18 -22.828 -18.594 1 98.38 229 MET B C 1
ATOM 4677 O O . MET B 1 229 ? 9.07 -23.219 -17.828 1 98.38 229 MET B O 1
ATOM 4681 N N . GLY B 1 230 ? 6.957 -22.688 -18.203 1 98.62 230 GLY B N 1
ATOM 4682 C CA . GLY B 1 230 ? 6.512 -23.141 -16.906 1 98.62 230 GLY B CA 1
ATOM 4683 C C . GLY B 1 230 ? 5.168 -23.859 -16.938 1 98.62 230 GLY B C 1
ATOM 4684 O O . GLY B 1 230 ? 4.398 -23.672 -17.891 1 98.62 230 GLY B O 1
ATOM 4685 N N . LEU B 1 231 ? 4.891 -24.625 -15.906 1 98.75 231 LEU B N 1
ATOM 4686 C CA . LEU B 1 231 ? 3.682 -25.438 -15.828 1 98.75 231 LEU B CA 1
ATOM 4687 C C . LEU B 1 231 ? 2.738 -24.906 -14.758 1 98.75 231 LEU B C 1
ATOM 4689 O O . LEU B 1 231 ? 3.131 -24.75 -13.602 1 98.75 231 LEU B O 1
ATOM 4693 N N . ASN B 1 232 ? 1.581 -24.578 -15.148 1 98.38 232 ASN B N 1
ATOM 4694 C CA . ASN B 1 232 ? 0.464 -24.344 -14.234 1 98.38 232 ASN B CA 1
ATOM 4695 C C . ASN B 1 232 ? -0.345 -25.625 -14.016 1 98.38 232 ASN B C 1
ATOM 4697 O O . ASN B 1 232 ? -1.122 -26.031 -14.883 1 98.38 232 ASN B O 1
ATOM 4701 N N . TYR B 1 233 ? -0.169 -26.25 -12.859 1 97.12 233 TYR B N 1
ATOM 4702 C CA . TYR B 1 233 ? -0.839 -27.5 -12.57 1 97.12 233 TYR B CA 1
ATOM 4703 C C . TYR B 1 233 ? -1.271 -27.578 -11.109 1 97.12 233 TYR B C 1
ATOM 4705 O O . TYR B 1 233 ? -0.429 -27.594 -10.203 1 97.12 233 TYR B O 1
ATOM 4713 N N . SER B 1 234 ? -2.555 -27.578 -10.891 1 94.25 234 SER B N 1
ATOM 4714 C CA . SER B 1 234 ? -3.113 -27.594 -9.539 1 94.25 234 SER B CA 1
ATOM 4715 C C . SER B 1 234 ? -3.318 -29.031 -9.055 1 94.25 234 SER B C 1
ATOM 4717 O O . SER B 1 234 ? -3.027 -29.984 -9.781 1 94.25 234 SER B O 1
ATOM 4719 N N . ARG B 1 235 ? -3.748 -29.141 -7.77 1 91.56 235 ARG B N 1
ATOM 4720 C CA . ARG B 1 235 ? -4.066 -30.453 -7.211 1 91.56 235 ARG B CA 1
ATOM 4721 C C . ARG B 1 235 ? -5.254 -31.078 -7.934 1 91.56 235 ARG B C 1
ATOM 4723 O O . ARG B 1 235 ? -5.25 -32.281 -8.211 1 91.56 235 ARG B O 1
ATOM 4730 N N . ARG B 1 236 ? -6.215 -30.234 -8.125 1 92.69 236 ARG B N 1
ATOM 4731 C CA . ARG B 1 236 ? -7.344 -30.609 -8.977 1 92.69 236 ARG B CA 1
ATOM 4732 C C . ARG B 1 236 ? -7.461 -29.656 -10.172 1 92.69 236 ARG B C 1
ATOM 4734 O O . ARG B 1 236 ? -7.285 -28.453 -10.023 1 92.69 236 ARG B O 1
ATOM 4741 N N . ASN B 1 237 ? -7.754 -30.328 -11.344 1 95.5 237 ASN B N 1
ATOM 4742 C CA . ASN B 1 237 ? -7.84 -29.516 -12.555 1 95.5 237 ASN B CA 1
ATOM 4743 C C . ASN B 1 237 ? -9.18 -29.703 -13.258 1 95.5 237 ASN B C 1
ATOM 4745 O O . ASN B 1 237 ? -9.32 -29.359 -14.43 1 95.5 237 ASN B O 1
ATOM 4749 N N . ASP B 1 238 ? -10.109 -30.312 -12.523 1 96.06 238 ASP B N 1
ATOM 4750 C CA . ASP B 1 238 ? -11.438 -30.578 -13.062 1 96.06 238 ASP B CA 1
ATOM 4751 C C . ASP B 1 238 ? -12.477 -29.625 -12.461 1 96.06 238 ASP B C 1
ATOM 4753 O O . ASP B 1 238 ? -13.68 -29.844 -12.609 1 96.06 238 ASP B O 1
ATOM 4757 N N . VAL B 1 239 ? -12.031 -28.672 -11.688 1 97.44 239 VAL B N 1
ATOM 4758 C CA . VAL B 1 239 ? -12.922 -27.734 -11.023 1 97.44 239 VAL B CA 1
ATOM 4759 C C . VAL B 1 239 ? -13.016 -26.453 -11.844 1 97.44 239 VAL B C 1
ATOM 4761 O O . VAL B 1 239 ? -11.992 -25.859 -12.203 1 97.44 239 VAL B O 1
ATOM 4764 N N . THR B 1 240 ? -14.25 -26 -12.047 1 98.06 240 THR B N 1
ATOM 4765 C CA . THR B 1 240 ? -14.516 -24.875 -12.93 1 98.06 240 THR B CA 1
ATOM 4766 C C . THR B 1 240 ? -13.719 -23.641 -12.508 1 98.06 240 THR B C 1
ATOM 4768 O O . THR B 1 240 ? -13.844 -23.172 -11.375 1 98.06 240 THR B O 1
ATOM 4771 N N . LEU B 1 241 ? -12.859 -23.078 -13.383 1 98.06 241 LEU B N 1
ATOM 4772 C CA . LEU B 1 241 ? -12.141 -21.812 -13.336 1 98.06 241 LEU B CA 1
ATOM 4773 C C . LEU B 1 241 ? -11.133 -21.797 -12.188 1 98.06 241 LEU B C 1
ATOM 4775 O O . LEU B 1 241 ? -10.547 -20.766 -11.875 1 98.06 241 LEU B O 1
ATOM 4779 N N . TYR B 1 242 ? -10.891 -22.953 -11.594 1 97.94 242 TYR B N 1
ATOM 4780 C CA . TYR B 1 242 ? -9.961 -22.969 -10.469 1 97.94 242 TYR B CA 1
ATOM 4781 C C . TYR B 1 242 ? -8.539 -23.219 -10.938 1 97.94 242 TYR B C 1
ATOM 4783 O O . TYR B 1 242 ? -8.281 -24.172 -11.672 1 97.94 242 TYR B O 1
ATOM 4791 N N . SER B 1 243 ? -7.668 -22.359 -10.523 1 96.44 243 SER B N 1
ATOM 4792 C CA . SER B 1 243 ? -6.234 -22.5 -10.742 1 96.44 243 SER B CA 1
ATOM 4793 C C . SER B 1 243 ? -5.43 -21.875 -9.609 1 96.44 243 SER B C 1
ATOM 4795 O O . SER B 1 243 ? -5.922 -21 -8.906 1 96.44 243 SER B O 1
ATOM 4797 N N . SER B 1 244 ? -4.254 -22.391 -9.398 1 94.81 244 SER B N 1
ATOM 4798 C CA . SER B 1 244 ? -3.285 -21.734 -8.531 1 94.81 244 SER B CA 1
ATOM 4799 C C . SER B 1 244 ? -2.934 -20.344 -9.055 1 94.81 244 SER B C 1
ATOM 4801 O O . SER B 1 244 ? -3.164 -20.031 -10.227 1 94.81 244 SER B O 1
ATOM 4803 N N . ASP B 1 245 ? -2.408 -19.484 -8.094 1 97 245 ASP B N 1
ATOM 4804 C CA . ASP B 1 245 ? -1.952 -18.172 -8.531 1 97 245 ASP B CA 1
ATOM 4805 C C . ASP B 1 245 ? -0.699 -18.281 -9.391 1 97 245 ASP B C 1
ATOM 4807 O O . ASP B 1 245 ? -0.269 -17.312 -10.008 1 97 245 ASP B O 1
ATOM 4811 N N . ARG B 1 246 ? -0.214 -19.547 -9.625 1 96.81 246 ARG B N 1
ATOM 4812 C CA . ARG B 1 246 ? 0.917 -19.828 -10.508 1 96.81 246 ARG B CA 1
ATOM 4813 C C . ARG B 1 246 ? 0.65 -19.312 -11.922 1 96.81 246 ARG B C 1
ATOM 4815 O O . ARG B 1 246 ? 1.571 -18.875 -12.609 1 96.81 246 ARG B O 1
ATOM 4822 N N . ILE B 1 247 ? -0.617 -19.328 -12.328 1 98.31 247 ILE B N 1
ATOM 4823 C CA . ILE B 1 247 ? -0.982 -18.938 -13.688 1 98.31 247 ILE B CA 1
ATOM 4824 C C . ILE B 1 247 ? -0.566 -17.5 -13.93 1 98.31 247 ILE B C 1
ATOM 4826 O O . ILE B 1 247 ? 0.026 -17.188 -14.969 1 98.31 247 ILE B O 1
ATOM 4830 N N . VAL B 1 248 ? -0.781 -16.578 -12.938 1 98.56 248 VAL B N 1
ATOM 4831 C CA . VAL B 1 248 ? -0.454 -15.18 -13.148 1 98.56 248 VAL B CA 1
ATOM 4832 C C . VAL B 1 248 ? 1.03 -14.945 -12.875 1 98.56 248 VAL B C 1
ATOM 4834 O O . VAL B 1 248 ? 1.639 -14.039 -13.445 1 98.56 248 VAL B O 1
ATOM 4837 N N . GLN B 1 249 ? 1.637 -15.797 -12.031 1 98.38 249 GLN B N 1
ATOM 4838 C CA . GLN B 1 249 ? 3.072 -15.688 -11.797 1 98.38 249 GLN B CA 1
ATOM 4839 C C . GLN B 1 249 ? 3.863 -16.078 -13.047 1 98.38 249 GLN B C 1
ATOM 4841 O O . GLN B 1 249 ? 4.844 -15.414 -13.391 1 98.38 249 GLN B O 1
ATOM 4846 N N . LEU B 1 250 ? 3.422 -17.094 -13.727 1 98.69 250 LEU B N 1
ATOM 4847 C CA . LEU B 1 250 ? 4.102 -17.547 -14.938 1 98.69 250 LEU B CA 1
ATOM 4848 C C . LEU B 1 250 ? 3.799 -16.625 -16.109 1 98.69 250 LEU B C 1
ATOM 4850 O O . LEU B 1 250 ? 4.711 -16.031 -16.703 1 98.69 250 LEU B O 1
ATOM 4854 N N . THR B 1 251 ? 2.496 -16.422 -16.438 1 98.81 251 THR B N 1
ATOM 4855 C CA . THR B 1 251 ? 2.125 -15.602 -17.578 1 98.81 251 THR B CA 1
ATOM 4856 C C . THR B 1 251 ? 2.537 -14.148 -17.359 1 98.81 251 THR B C 1
ATOM 4858 O O . THR B 1 251 ? 3.049 -13.492 -18.266 1 98.81 251 THR B O 1
ATOM 4861 N N . GLY B 1 252 ? 2.355 -13.672 -16.125 1 98.62 252 GLY B N 1
ATOM 4862 C CA . GLY B 1 252 ? 2.678 -12.289 -15.812 1 98.62 252 GLY B CA 1
ATOM 4863 C C . GLY B 1 252 ? 4.164 -11.992 -15.906 1 98.62 252 GLY B C 1
ATOM 4864 O O . GLY B 1 252 ? 4.562 -10.828 -15.969 1 98.62 252 GLY B O 1
ATOM 4865 N N . ASN B 1 253 ? 4.977 -13.016 -15.852 1 98.62 253 ASN B N 1
ATOM 4866 C CA . ASN B 1 253 ? 6.418 -12.828 -15.984 1 98.62 253 ASN B CA 1
ATOM 4867 C C . ASN B 1 253 ? 6.914 -13.266 -17.359 1 98.62 253 ASN B C 1
ATOM 4869 O O . ASN B 1 253 ? 8.117 -13.273 -17.609 1 98.62 253 ASN B O 1
ATOM 4873 N N . GLY B 1 254 ? 6.055 -13.633 -18.234 1 98.56 254 GLY B N 1
ATOM 4874 C CA . GLY B 1 254 ? 6.363 -13.805 -19.641 1 98.56 254 GLY B CA 1
ATOM 4875 C C . GLY B 1 254 ? 6.848 -15.195 -19.984 1 98.56 254 GLY B C 1
ATOM 4876 O O . GLY B 1 254 ? 7.48 -15.398 -21.031 1 98.56 254 GLY B O 1
ATOM 4877 N N . LEU B 1 255 ? 6.676 -16.156 -19.125 1 98.62 255 LEU B N 1
ATOM 4878 C CA . LEU B 1 255 ? 7.004 -17.531 -19.469 1 98.62 255 LEU B CA 1
ATOM 4879 C C . LEU B 1 255 ? 5.918 -18.141 -20.359 1 98.62 255 LEU B C 1
ATOM 4881 O O . LEU B 1 255 ? 4.73 -17.875 -20.172 1 98.62 255 LEU B O 1
ATOM 4885 N N . LEU B 1 256 ? 6.316 -18.938 -21.375 1 98.75 256 LEU B N 1
ATOM 4886 C CA . LEU B 1 256 ? 5.316 -19.797 -21.984 1 98.75 256 LEU B CA 1
ATOM 4887 C C . LEU B 1 256 ? 4.684 -20.719 -20.953 1 98.75 256 LEU B C 1
ATOM 4889 O O . LEU B 1 256 ? 5.379 -21.516 -20.328 1 98.75 256 LEU B O 1
ATOM 4893 N N . THR B 1 257 ? 3.424 -20.625 -20.797 1 98.88 257 THR B N 1
ATOM 4894 C CA . THR B 1 257 ? 2.752 -21.312 -19.703 1 98.88 257 THR B CA 1
ATOM 4895 C C . THR B 1 257 ? 1.875 -22.438 -20.219 1 98.88 257 THR B C 1
ATOM 4897 O O . THR B 1 257 ? 1.06 -22.234 -21.125 1 98.88 257 THR B O 1
ATOM 4900 N N . PHE B 1 258 ? 2.104 -23.609 -19.688 1 98.94 258 PHE B N 1
ATOM 4901 C CA . PHE B 1 258 ? 1.271 -24.75 -20.016 1 98.94 258 PHE B CA 1
ATOM 4902 C C . PHE B 1 258 ? 0.164 -24.938 -18.984 1 98.94 258 PHE B C 1
ATOM 4904 O O . PHE B 1 258 ? 0.405 -24.812 -17.781 1 98.94 258 PHE B O 1
ATOM 4911 N N . SER B 1 259 ? -0.987 -25.188 -19.375 1 98.62 259 SER B N 1
ATOM 4912 C CA . SER B 1 259 ? -2.135 -25.406 -18.5 1 98.62 259 SER B CA 1
ATOM 4913 C C . SER B 1 259 ? -2.957 -26.609 -18.938 1 98.62 259 SER B C 1
ATOM 4915 O O . SER B 1 259 ? -3.152 -26.828 -20.141 1 98.62 259 SER B O 1
ATOM 4917 N N . PRO B 1 260 ? -3.389 -27.375 -17.938 1 97.88 260 PRO B N 1
ATOM 4918 C CA . PRO B 1 260 ? -4.414 -28.359 -18.312 1 97.88 260 PRO B CA 1
ATOM 4919 C C . PRO B 1 260 ? -5.719 -27.703 -18.75 1 97.88 260 PRO B C 1
ATOM 4921 O O . PRO B 1 260 ? -5.895 -26.484 -18.578 1 97.88 260 PRO B O 1
ATOM 4924 N N . ARG B 1 261 ? -6.523 -28.484 -19.375 1 96.94 261 ARG B N 1
ATOM 4925 C CA . ARG B 1 261 ? -7.836 -27.984 -19.75 1 96.94 261 ARG B CA 1
ATOM 4926 C C . ARG B 1 261 ? -8.766 -27.906 -18.547 1 96.94 261 ARG B C 1
ATOM 4928 O O . ARG B 1 261 ? -9.547 -28.844 -18.312 1 96.94 261 ARG B O 1
ATOM 4935 N N . ILE B 1 262 ? -8.742 -26.844 -17.875 1 97.44 262 ILE B N 1
ATOM 4936 C CA . ILE B 1 262 ? -9.625 -26.578 -16.734 1 97.44 262 ILE B CA 1
ATOM 4937 C C . ILE B 1 262 ? -10.977 -26.094 -17.25 1 97.44 262 ILE B C 1
ATOM 4939 O O . ILE B 1 262 ? -11.055 -25.25 -18.141 1 97.44 262 ILE B O 1
ATOM 4943 N N . PRO B 1 263 ? -12.062 -26.688 -16.703 1 98 263 PRO B N 1
ATOM 4944 C CA . PRO B 1 263 ? -13.375 -26.281 -17.188 1 98 263 PRO B CA 1
ATOM 4945 C C . PRO B 1 263 ? -13.594 -24.766 -17.125 1 98 263 PRO B C 1
ATOM 4947 O O . PRO B 1 263 ? -13.469 -24.172 -16.047 1 98 263 PRO B O 1
ATOM 4950 N N . GLY B 1 264 ? -13.906 -24.156 -18.281 1 97.25 264 GLY B N 1
ATOM 4951 C CA . GLY B 1 264 ? -14.25 -22.75 -18.375 1 97.25 264 GLY B CA 1
ATOM 4952 C C . GLY B 1 264 ? -13.039 -21.844 -18.484 1 97.25 264 GLY B C 1
ATOM 4953 O O . GLY B 1 264 ? -13.18 -20.625 -18.688 1 97.25 264 GLY B O 1
ATOM 4954 N N . PHE B 1 265 ? -11.852 -22.359 -18.422 1 97.5 265 PHE B N 1
ATOM 4955 C CA . PHE B 1 265 ? -10.633 -21.562 -18.328 1 97.5 265 PHE B CA 1
ATOM 4956 C C . PHE B 1 265 ? -10.344 -20.859 -19.641 1 97.5 265 PHE B C 1
ATOM 4958 O O . PHE B 1 265 ? -9.641 -19.844 -19.672 1 97.5 265 PHE B O 1
ATOM 4965 N N . GLU B 1 266 ? -10.883 -21.328 -20.734 1 97.19 266 GLU B N 1
ATOM 4966 C CA . GLU B 1 266 ? -10.688 -20.734 -22.062 1 97.19 266 GLU B CA 1
ATOM 4967 C C . GLU B 1 266 ? -11.328 -19.359 -22.141 1 97.19 266 GLU B C 1
ATOM 4969 O O . GLU B 1 266 ? -10.969 -18.547 -23 1 97.19 266 GLU B O 1
ATOM 4974 N N . LYS B 1 267 ? -12.273 -19.109 -21.234 1 96.5 267 LYS B N 1
ATOM 4975 C CA . LYS B 1 267 ? -12.875 -17.781 -21.156 1 96.5 267 LYS B CA 1
ATOM 4976 C C . LYS B 1 267 ? -11.883 -16.766 -20.625 1 96.5 267 LYS B C 1
ATOM 4978 O O . LYS B 1 267 ? -12.031 -15.562 -20.859 1 96.5 267 LYS B O 1
ATOM 4983 N N . LEU B 1 268 ? -10.922 -17.234 -19.891 1 98.06 268 LEU B N 1
ATOM 4984 C CA . LEU B 1 268 ? -9.906 -16.359 -19.328 1 98.06 268 LEU B CA 1
ATOM 4985 C C . LEU B 1 268 ? -8.688 -16.281 -20.234 1 98.06 268 LEU B C 1
ATOM 4987 O O . LEU B 1 268 ? -8.273 -15.18 -20.625 1 98.06 268 LEU B O 1
ATOM 4991 N N . TYR B 1 269 ? -8.141 -17.453 -20.562 1 98.5 269 TYR B N 1
ATOM 4992 C CA . TYR B 1 269 ? -7 -17.562 -21.469 1 98.5 269 TYR B CA 1
ATOM 4993 C C . TYR B 1 269 ? -7.344 -18.406 -22.688 1 98.5 269 TYR B C 1
ATOM 4995 O O . TYR B 1 269 ? -7.734 -19.562 -22.562 1 98.5 269 TYR B O 1
ATOM 5003 N N . THR B 1 270 ? -7.129 -17.797 -23.844 1 98.31 270 THR B N 1
ATOM 5004 C CA . THR B 1 270 ? -7.348 -18.562 -25.062 1 98.31 270 THR B CA 1
ATOM 5005 C C . THR B 1 270 ? -6.121 -19.406 -25.406 1 98.31 270 THR B C 1
ATOM 5007 O O . THR B 1 270 ? -5.094 -19.328 -24.719 1 98.31 270 THR B O 1
ATOM 5010 N N . GLU B 1 271 ? -6.223 -20.188 -26.484 1 97.62 271 GLU B N 1
ATOM 5011 C CA . GLU B 1 271 ? -5.125 -21.031 -26.953 1 97.62 271 GLU B CA 1
ATOM 5012 C C . GLU B 1 271 ? -3.971 -20.188 -27.484 1 97.62 271 GLU B C 1
ATOM 5014 O O . GLU B 1 271 ? -2.861 -20.703 -27.672 1 97.62 271 GLU B O 1
ATOM 5019 N N . GLN B 1 272 ? -4.211 -18.938 -27.688 1 98.31 272 GLN B N 1
ATOM 5020 C CA . GLN B 1 272 ? -3.156 -18.047 -28.156 1 98.31 272 GLN B CA 1
ATOM 5021 C C . GLN B 1 272 ? -2.342 -17.5 -26.984 1 98.31 272 GLN B C 1
ATOM 5023 O O . GLN B 1 272 ? -1.266 -16.922 -27.188 1 98.31 272 GLN B O 1
ATOM 5028 N N . GLU B 1 273 ? -2.85 -17.734 -25.75 1 98.81 273 GLU B N 1
ATOM 5029 C CA . GLU B 1 273 ? -2.277 -17.047 -24.594 1 98.81 273 GLU B CA 1
ATOM 5030 C C . GLU B 1 273 ? -1.619 -18.047 -23.641 1 98.81 273 GLU B C 1
ATOM 5032 O O . GLU B 1 273 ? -0.782 -17.656 -22.812 1 98.81 273 GLU B O 1
ATOM 5037 N N . VAL B 1 274 ? -2.049 -19.266 -23.625 1 98.81 274 VAL B N 1
ATOM 5038 C CA . VAL B 1 274 ? -1.442 -20.375 -22.906 1 98.81 274 VAL B CA 1
ATOM 5039 C C . VAL B 1 274 ? -1.486 -21.641 -23.766 1 98.81 274 VAL B C 1
ATOM 5041 O O . VAL B 1 274 ? -2.219 -21.688 -24.766 1 98.81 274 VAL B O 1
ATOM 5044 N N . VAL B 1 275 ? -0.636 -22.594 -23.438 1 98.88 275 VAL B N 1
ATOM 5045 C CA . VAL B 1 275 ? -0.644 -23.859 -24.156 1 98.88 275 VAL B CA 1
ATOM 5046 C C . VAL B 1 275 ? -1.413 -24.906 -23.359 1 98.88 275 VAL B C 1
ATOM 5048 O O . VAL B 1 275 ? -0.941 -25.375 -22.328 1 98.88 275 VAL B O 1
ATOM 5051 N N . TYR B 1 276 ? -2.551 -25.266 -23.859 1 98.75 276 TYR B N 1
ATOM 5052 C CA . TYR B 1 276 ? -3.34 -26.312 -23.219 1 98.75 276 TYR B CA 1
ATOM 5053 C C . TYR B 1 276 ? -2.828 -27.703 -23.594 1 98.75 276 TYR B C 1
ATOM 5055 O O . TYR B 1 276 ? -2.383 -27.922 -24.719 1 98.75 276 TYR B O 1
ATOM 5063 N N . PHE B 1 277 ? -2.848 -28.578 -22.656 1 98.62 277 PHE B N 1
ATOM 5064 C CA . PHE B 1 277 ? -2.453 -29.969 -22.906 1 98.62 277 PHE B CA 1
ATOM 5065 C C . PHE B 1 277 ? -3.482 -30.938 -22.344 1 98.62 277 PHE B C 1
ATOM 5067 O O . PHE B 1 277 ? -4.273 -30.562 -21.469 1 98.62 277 PHE B O 1
ATOM 5074 N N . ASP B 1 278 ? -3.457 -32.156 -22.766 1 96.56 278 ASP B N 1
ATOM 5075 C CA . ASP B 1 278 ? -4.469 -33.156 -22.406 1 96.56 278 ASP B CA 1
ATOM 5076 C C . ASP B 1 278 ? -3.971 -34.062 -21.297 1 96.56 278 ASP B C 1
ATOM 5078 O O . ASP B 1 278 ? -4.734 -34.469 -20.422 1 96.56 278 ASP B O 1
ATOM 5082 N N . ASP B 1 279 ? -2.762 -34.531 -21.375 1 96.19 279 ASP B N 1
ATOM 5083 C CA . ASP B 1 279 ? -2.113 -35.344 -20.375 1 96.19 279 ASP B CA 1
ATOM 5084 C C . ASP B 1 279 ? -0.604 -35.125 -20.359 1 96.19 279 ASP B C 1
ATOM 5086 O O . ASP B 1 279 ? -0.094 -34.281 -21.078 1 96.19 279 ASP B O 1
ATOM 5090 N N . GLN B 1 280 ? 0.067 -35.812 -19.516 1 96.19 280 GLN B N 1
ATOM 5091 C CA . GLN B 1 280 ? 1.49 -35.594 -19.297 1 96.19 280 GLN B CA 1
ATOM 5092 C C . GLN B 1 280 ? 2.295 -35.906 -20.547 1 96.19 280 GLN B C 1
ATOM 5094 O O . GLN B 1 280 ? 3.332 -35.281 -20.812 1 96.19 280 GLN B O 1
ATOM 5099 N N . PHE B 1 281 ? 1.938 -36.812 -21.391 1 96.31 281 PHE B N 1
ATOM 5100 C CA . PHE B 1 281 ? 2.662 -37.156 -22.609 1 96.31 281 PHE B CA 1
ATOM 5101 C C . PHE B 1 281 ? 2.455 -36.125 -23.688 1 96.31 281 PHE B C 1
ATOM 5103 O O . PHE B 1 281 ? 3.396 -35.75 -24.391 1 96.31 281 PHE B O 1
ATOM 5110 N N . ASP B 1 282 ? 1.176 -35.719 -23.781 1 98.12 282 ASP B N 1
ATOM 5111 C CA . ASP B 1 282 ? 0.894 -34.594 -24.672 1 98.12 282 ASP B CA 1
ATOM 5112 C C . ASP B 1 282 ? 1.699 -33.375 -24.266 1 98.12 282 ASP B C 1
ATOM 5114 O O . ASP B 1 282 ? 2.26 -32.688 -25.109 1 98.12 282 ASP B O 1
ATOM 5118 N N . LEU B 1 283 ? 1.734 -33.094 -23.016 1 98.62 283 LEU B N 1
ATOM 5119 C CA . LEU B 1 283 ? 2.5 -31.969 -22.484 1 98.62 283 LEU B CA 1
ATOM 5120 C C . LEU B 1 283 ? 3.977 -32.094 -22.844 1 98.62 283 LEU B C 1
ATOM 5122 O O . LEU B 1 283 ? 4.59 -31.125 -23.312 1 98.62 283 LEU B O 1
ATOM 5126 N N . ALA B 1 284 ? 4.586 -33.25 -22.656 1 98.25 284 ALA B N 1
ATOM 5127 C CA . ALA B 1 284 ? 5.996 -33.469 -22.969 1 98.25 284 ALA B CA 1
ATOM 5128 C C . ALA B 1 284 ? 6.277 -33.188 -24.438 1 98.25 284 ALA B C 1
ATOM 5130 O O . ALA B 1 284 ? 7.281 -32.531 -24.766 1 98.25 284 ALA B O 1
ATOM 5131 N N . LYS B 1 285 ? 5.406 -33.688 -25.266 1 98 285 LYS B N 1
ATOM 5132 C CA . LYS B 1 285 ? 5.559 -33.469 -26.703 1 98 285 LYS B CA 1
ATOM 5133 C C . LYS B 1 285 ? 5.527 -31.984 -27.031 1 98 285 LYS B C 1
ATOM 5135 O O . LYS B 1 285 ? 6.312 -31.5 -27.844 1 98 285 LYS B O 1
ATOM 5140 N N . LYS B 1 286 ? 4.645 -31.328 -26.453 1 98.5 286 LYS B N 1
ATOM 5141 C CA . LYS B 1 286 ? 4.488 -29.891 -26.719 1 98.5 286 LYS B CA 1
ATOM 5142 C C . LYS B 1 286 ? 5.668 -29.094 -26.172 1 98.5 286 LYS B C 1
ATOM 5144 O O . LYS B 1 286 ? 6.125 -28.141 -26.797 1 98.5 286 LYS B O 1
ATOM 5149 N N . ILE B 1 287 ? 6.125 -29.453 -24.984 1 98.5 287 ILE B N 1
ATOM 5150 C CA . ILE B 1 287 ? 7.316 -28.812 -24.438 1 98.5 287 ILE B CA 1
ATOM 5151 C C . ILE B 1 287 ? 8.477 -28.969 -25.422 1 98.5 287 ILE B C 1
ATOM 5153 O O . ILE B 1 287 ? 9.188 -28 -25.719 1 98.5 287 ILE B O 1
ATOM 5157 N N . GLN B 1 288 ? 8.672 -30.188 -25.922 1 97.12 288 GLN B N 1
ATOM 5158 C CA . GLN B 1 288 ? 9.734 -30.453 -26.891 1 97.12 288 GLN B CA 1
ATOM 5159 C C . GLN B 1 288 ? 9.539 -29.625 -28.156 1 97.12 288 GLN B C 1
ATOM 5161 O O . GLN B 1 288 ? 10.5 -29.062 -28.688 1 97.12 288 GLN B O 1
ATOM 5166 N N . PHE B 1 289 ? 8.352 -29.578 -28.594 1 97.75 289 PHE B N 1
ATOM 5167 C CA . PHE B 1 289 ? 8.031 -28.812 -29.797 1 97.75 289 PHE B CA 1
ATOM 5168 C C . PHE B 1 289 ? 8.422 -27.344 -29.625 1 97.75 289 PHE B C 1
ATOM 5170 O O . PHE B 1 289 ? 9.117 -26.781 -30.469 1 97.75 289 PHE B O 1
ATOM 5177 N N . PHE B 1 290 ? 7.988 -26.703 -28.578 1 97.38 290 PHE B N 1
ATOM 5178 C CA . PHE B 1 290 ? 8.227 -25.281 -28.391 1 97.38 290 PHE B CA 1
ATOM 5179 C C . PHE B 1 290 ? 9.695 -25.016 -28.062 1 97.38 290 PHE B C 1
ATOM 5181 O O . PHE B 1 290 ? 10.203 -23.938 -28.328 1 97.38 290 PHE B O 1
ATOM 5188 N N . ASP B 1 291 ? 10.328 -26.016 -27.422 1 95.19 291 ASP B N 1
ATOM 5189 C CA . ASP B 1 291 ? 11.766 -25.906 -27.219 1 95.19 291 ASP B CA 1
ATOM 5190 C C . ASP B 1 291 ? 12.5 -25.797 -28.562 1 95.19 291 ASP B C 1
ATOM 5192 O O . ASP B 1 291 ? 13.508 -25.094 -28.672 1 95.19 291 ASP B O 1
ATOM 5196 N N . GLN B 1 292 ? 12.023 -26.438 -29.578 1 94.56 292 GLN B N 1
ATOM 5197 C CA . GLN B 1 292 ? 12.633 -26.469 -30.906 1 94.56 292 GLN B CA 1
ATOM 5198 C C . GLN B 1 292 ? 12.094 -25.344 -31.781 1 94.56 292 GLN B C 1
ATOM 5200 O O . GLN B 1 292 ? 12.641 -25.062 -32.875 1 94.56 292 GLN B O 1
ATOM 5205 N N . ASN B 1 293 ? 11.062 -24.703 -31.391 1 95.69 293 ASN B N 1
ATOM 5206 C CA . ASN B 1 293 ? 10.445 -23.609 -32.125 1 95.69 293 ASN B CA 1
ATOM 5207 C C . ASN B 1 293 ? 10.305 -22.359 -31.266 1 95.69 293 ASN B C 1
ATOM 5209 O O . ASN B 1 293 ? 9.188 -21.922 -30.969 1 95.69 293 ASN B O 1
ATOM 5213 N N . PRO B 1 294 ? 11.406 -21.719 -30.922 1 94.38 294 PRO B N 1
ATOM 5214 C CA . PRO B 1 294 ? 11.406 -20.625 -29.953 1 94.38 294 PRO B CA 1
ATOM 5215 C C . PRO B 1 294 ? 10.57 -19.422 -30.406 1 94.38 294 PRO B C 1
ATOM 5217 O O . PRO B 1 294 ? 10.008 -18.719 -29.578 1 94.38 294 PRO B O 1
ATOM 5220 N N . GLU B 1 295 ? 10.445 -19.203 -31.688 1 96.19 295 GLU B N 1
ATOM 5221 C CA . GLU B 1 295 ? 9.656 -18.078 -32.156 1 96.19 295 GLU B CA 1
ATOM 5222 C C . GLU B 1 295 ? 8.172 -18.266 -31.859 1 96.19 295 GLU B C 1
ATOM 5224 O O . GLU B 1 295 ? 7.488 -17.312 -31.469 1 96.19 295 GLU B O 1
ATOM 5229 N N . GLN B 1 296 ? 7.715 -19.5 -32.094 1 97.31 296 GLN B N 1
ATOM 5230 C CA . GLN B 1 296 ? 6.328 -19.797 -31.766 1 97.31 296 GLN B CA 1
ATOM 5231 C C . GLN B 1 296 ? 6.09 -19.719 -30.266 1 97.31 296 GLN B C 1
ATOM 5233 O O . GLN B 1 296 ? 5.047 -19.234 -29.828 1 97.31 296 GLN B O 1
ATOM 5238 N N . ALA B 1 297 ? 7.059 -20.156 -29.531 1 97.31 297 ALA B N 1
ATOM 5239 C CA . ALA B 1 297 ? 6.98 -20.062 -28.062 1 97.31 297 ALA B CA 1
ATOM 5240 C C . ALA B 1 297 ? 6.887 -18.609 -27.609 1 97.31 297 ALA B C 1
ATOM 5242 O O . ALA B 1 297 ? 6.059 -18.281 -26.766 1 97.31 297 ALA B O 1
ATOM 5243 N N . GLU B 1 298 ? 7.711 -17.797 -28.188 1 97.5 298 GLU B N 1
ATOM 5244 C CA . GLU B 1 298 ? 7.75 -16.391 -27.844 1 97.5 298 GLU B CA 1
ATOM 5245 C C . GLU B 1 298 ? 6.41 -15.711 -28.125 1 97.5 298 GLU B C 1
ATOM 5247 O O . GLU B 1 298 ? 5.938 -14.898 -27.344 1 97.5 298 GLU B O 1
ATOM 5252 N N . LYS B 1 299 ? 5.836 -16.062 -29.203 1 98.19 299 LYS B N 1
ATOM 5253 C CA . LYS B 1 299 ? 4.566 -15.453 -29.609 1 98.19 299 LYS B CA 1
ATOM 5254 C C . LYS B 1 299 ? 3.479 -15.734 -28.578 1 98.19 299 LYS B C 1
ATOM 5256 O O . LYS B 1 299 ? 2.797 -14.82 -28.125 1 98.19 299 LYS B O 1
ATOM 5261 N N . ILE B 1 300 ? 3.301 -16.953 -28.188 1 98.75 300 ILE B N 1
ATOM 5262 C CA . ILE B 1 300 ? 2.258 -17.344 -27.234 1 98.75 300 ILE B CA 1
ATOM 5263 C C . ILE B 1 300 ? 2.574 -16.766 -25.859 1 98.75 300 ILE B C 1
ATOM 5265 O O . ILE B 1 300 ? 1.686 -16.25 -25.172 1 98.75 300 ILE B O 1
ATOM 5269 N N . ALA B 1 301 ? 3.846 -16.828 -25.453 1 98.75 301 ALA B N 1
ATOM 5270 C CA . ALA B 1 301 ? 4.254 -16.281 -24.156 1 98.75 301 ALA B CA 1
ATOM 5271 C C . ALA B 1 301 ? 3.939 -14.797 -24.062 1 98.75 301 ALA B C 1
ATOM 5273 O O . ALA B 1 301 ? 3.453 -14.32 -23.031 1 98.75 301 ALA B O 1
ATOM 5274 N N . LYS B 1 302 ? 4.219 -14.094 -25.109 1 98.75 302 LYS B N 1
ATOM 5275 C CA . LYS B 1 302 ? 3.963 -12.656 -25.141 1 98.75 302 LYS B CA 1
ATOM 5276 C C . LYS B 1 302 ? 2.469 -12.359 -25.047 1 98.75 302 LYS B C 1
ATOM 5278 O O . LYS B 1 302 ? 2.059 -11.438 -24.328 1 98.75 302 LYS B O 1
ATOM 5283 N N . GLU B 1 303 ? 1.664 -13.125 -25.75 1 98.81 303 GLU B N 1
ATOM 5284 C CA . GLU B 1 303 ? 0.217 -12.945 -25.688 1 98.81 303 GLU B CA 1
ATOM 5285 C C . GLU B 1 303 ? -0.319 -13.234 -24.297 1 98.81 303 GLU B C 1
ATOM 5287 O O . GLU B 1 303 ? -1.211 -12.539 -23.812 1 98.81 303 GLU B O 1
ATOM 5292 N N . GLY B 1 304 ? 0.164 -14.32 -23.688 1 98.81 304 GLY B N 1
ATOM 5293 C CA . GLY B 1 304 ? -0.221 -14.617 -22.312 1 98.81 304 GLY B CA 1
ATOM 5294 C C . GLY B 1 304 ? 0.155 -13.516 -21.344 1 98.81 304 GLY B C 1
ATOM 5295 O O . GLY B 1 304 ? -0.628 -13.172 -20.453 1 98.81 304 GLY B O 1
ATOM 5296 N N . TRP B 1 305 ? 1.364 -12.984 -21.531 1 98.81 305 TRP B N 1
ATOM 5297 C CA . TRP B 1 305 ? 1.863 -11.867 -20.734 1 98.81 305 TRP B CA 1
ATOM 5298 C C . TRP B 1 305 ? 0.959 -10.648 -20.875 1 98.81 305 TRP B C 1
ATOM 5300 O O . TRP B 1 305 ? 0.541 -10.062 -19.875 1 98.81 305 TRP B O 1
ATOM 5310 N N . GLU B 1 306 ? 0.575 -10.312 -22.047 1 98.69 306 GLU B N 1
ATOM 5311 C CA . GLU B 1 306 ? -0.292 -9.172 -22.328 1 98.69 306 GLU B CA 1
ATOM 5312 C C . GLU B 1 306 ? -1.684 -9.383 -21.734 1 98.69 306 GLU B C 1
ATOM 5314 O O . GLU B 1 306 ? -2.266 -8.461 -21.156 1 98.69 306 GLU B O 1
ATOM 5319 N N . LYS B 1 307 ? -2.182 -10.594 -21.922 1 98.69 307 LYS B N 1
ATOM 5320 C CA . LYS B 1 307 ? -3.504 -10.914 -21.391 1 98.69 307 LYS B CA 1
ATOM 5321 C C . LYS B 1 307 ? -3.553 -10.727 -19.875 1 98.69 307 LYS B C 1
ATOM 5323 O O . LYS B 1 307 ? -4.477 -10.102 -19.344 1 98.69 307 LYS B O 1
ATOM 5328 N N . THR B 1 308 ? -2.584 -11.289 -19.188 1 98.62 308 THR B N 1
ATOM 5329 C CA . THR B 1 308 ? -2.535 -11.164 -17.734 1 98.62 308 THR B CA 1
ATOM 5330 C C . THR B 1 308 ? -2.432 -9.695 -17.328 1 98.62 308 THR B C 1
ATOM 5332 O O . THR B 1 308 ? -3.139 -9.25 -16.422 1 98.62 308 THR B O 1
ATOM 5335 N N . ARG B 1 309 ? -1.649 -8.961 -17.984 1 98.06 309 ARG B N 1
ATOM 5336 C CA . ARG B 1 309 ? -1.425 -7.562 -17.656 1 98.06 309 ARG B CA 1
ATOM 5337 C C . ARG B 1 309 ? -2.664 -6.723 -17.953 1 98.06 309 ARG B C 1
ATOM 5339 O O . ARG B 1 309 ? -2.982 -5.789 -17.219 1 98.06 309 ARG B O 1
ATOM 5346 N N . LYS B 1 310 ? -3.324 -7.055 -18.938 1 98.19 310 LYS B N 1
ATOM 5347 C CA . LYS B 1 310 ? -4.469 -6.262 -19.375 1 98.19 310 LYS B CA 1
ATOM 5348 C C . LYS B 1 310 ? -5.738 -6.68 -18.641 1 98.19 310 LYS B C 1
ATOM 5350 O O . LYS B 1 310 ? -6.5 -5.828 -18.172 1 98.19 310 LYS B O 1
ATOM 5355 N N . SER B 1 311 ? -5.949 -7.938 -18.5 1 98.38 311 SER B N 1
ATOM 5356 C CA . SER B 1 311 ? -7.254 -8.43 -18.062 1 98.38 311 SER B CA 1
ATOM 5357 C C . SER B 1 311 ? -7.242 -8.812 -16.594 1 98.38 311 SER B C 1
ATOM 5359 O O . SER B 1 311 ? -8.242 -8.641 -15.891 1 98.38 311 SER B O 1
ATOM 5361 N N . PHE B 1 312 ? -6.152 -9.344 -16.125 1 98.69 312 PHE B N 1
ATOM 5362 C CA . PHE B 1 312 ? -6.156 -9.93 -14.789 1 98.69 312 PHE B CA 1
ATOM 5363 C C . PHE B 1 312 ? -5.23 -9.164 -13.852 1 98.69 312 PHE B C 1
ATOM 5365 O O . PHE B 1 312 ? -4.547 -9.758 -13.023 1 98.69 312 PHE B O 1
ATOM 5372 N N . ASN B 1 313 ? -5.172 -7.902 -14.078 1 98.5 313 ASN B N 1
ATOM 5373 C CA . ASN B 1 313 ? -4.379 -7.035 -13.219 1 98.5 313 ASN B CA 1
ATOM 5374 C C . ASN B 1 313 ? -5.172 -6.59 -11.992 1 98.5 313 ASN B C 1
ATOM 5376 O O . ASN B 1 313 ? -6.402 -6.531 -12.023 1 98.5 313 ASN B O 1
ATOM 5380 N N . ALA B 1 314 ? -4.477 -6.23 -10.977 1 98.69 314 ALA B N 1
ATOM 5381 C CA . ALA B 1 314 ? -5.02 -5.895 -9.664 1 98.69 314 ALA B CA 1
ATOM 5382 C C . ALA B 1 314 ? -6.008 -4.734 -9.758 1 98.69 314 ALA B C 1
ATOM 5384 O O . ALA B 1 314 ? -7.074 -4.766 -9.141 1 98.69 314 ALA B O 1
ATOM 5385 N N . LYS B 1 315 ? -5.664 -3.689 -10.477 1 98.62 315 LYS B N 1
ATOM 5386 C CA . LYS B 1 315 ? -6.527 -2.52 -10.602 1 98.62 315 LYS B CA 1
ATOM 5387 C C . LYS B 1 315 ? -7.895 -2.902 -11.156 1 98.62 315 LYS B C 1
ATOM 5389 O O . LYS B 1 315 ? -8.93 -2.549 -10.578 1 98.62 315 LYS B O 1
ATOM 5394 N N . ARG B 1 316 ? -7.906 -3.689 -12.25 1 98.81 316 ARG B N 1
ATOM 5395 C CA . ARG B 1 316 ? -9.141 -4.102 -12.906 1 98.81 316 ARG B CA 1
ATOM 5396 C C . ARG B 1 316 ? -9.961 -5.027 -12.016 1 98.81 316 ARG B C 1
ATOM 5398 O O . ARG B 1 316 ? -11.172 -4.848 -11.875 1 98.81 316 ARG B O 1
ATOM 5405 N N . ILE B 1 317 ? -9.359 -5.973 -11.422 1 98.81 317 ILE B N 1
ATOM 5406 C CA . ILE B 1 317 ? -10.047 -6.969 -10.617 1 98.81 317 ILE B CA 1
ATOM 5407 C C . ILE B 1 317 ? -10.625 -6.316 -9.359 1 98.81 317 ILE B C 1
ATOM 5409 O O . ILE B 1 317 ? -11.758 -6.602 -8.969 1 98.81 317 ILE B O 1
ATOM 5413 N N . THR B 1 318 ? -9.844 -5.441 -8.695 1 98.88 318 THR B N 1
ATOM 5414 C CA . THR B 1 318 ? -10.344 -4.824 -7.473 1 98.88 318 THR B CA 1
ATOM 5415 C C . THR B 1 318 ? -11.453 -3.822 -7.785 1 98.88 318 THR B C 1
ATOM 5417 O O . THR B 1 318 ? -12.359 -3.623 -6.977 1 98.88 318 THR B O 1
ATOM 5420 N N . GLN B 1 319 ? -11.391 -3.182 -8.953 1 98.81 319 GLN B N 1
ATOM 5421 C CA . GLN B 1 319 ? -12.523 -2.359 -9.383 1 98.81 319 GLN B CA 1
ATOM 5422 C C . GLN B 1 319 ? -13.797 -3.191 -9.492 1 98.81 319 GLN B C 1
ATOM 5424 O O . GLN B 1 319 ? -14.852 -2.783 -9.008 1 98.81 319 GLN B O 1
ATOM 5429 N N . PHE B 1 320 ? -13.664 -4.348 -10.109 1 98.81 320 PHE B N 1
ATOM 5430 C CA . PHE B 1 320 ? -14.781 -5.285 -10.203 1 98.81 320 PHE B CA 1
ATOM 5431 C C . PHE B 1 320 ? -15.297 -5.652 -8.82 1 98.81 320 PHE B C 1
ATOM 5433 O O . PHE B 1 320 ? -16.516 -5.648 -8.586 1 98.81 320 PHE B O 1
ATOM 5440 N N . MET B 1 321 ? -14.406 -5.98 -7.891 1 98.81 321 MET B N 1
ATOM 5441 C CA . MET B 1 321 ? -14.797 -6.363 -6.535 1 98.81 321 MET B CA 1
ATOM 5442 C C . MET B 1 321 ? -15.602 -5.254 -5.867 1 98.81 321 MET B C 1
ATOM 5444 O O . MET B 1 321 ? -16.625 -5.523 -5.227 1 98.81 321 MET B O 1
ATOM 5448 N N . VAL B 1 322 ? -15.109 -4.023 -5.98 1 98.81 322 VAL B N 1
ATOM 5449 C CA . VAL B 1 322 ? -15.789 -2.879 -5.383 1 98.81 322 VAL B CA 1
ATOM 5450 C C . VAL B 1 322 ? -17.172 -2.711 -6.004 1 98.81 322 VAL B C 1
ATOM 5452 O O . VAL B 1 322 ? -18.172 -2.543 -5.289 1 98.81 322 VAL B O 1
ATOM 5455 N N . GLU B 1 323 ? -17.266 -2.787 -7.332 1 98.75 323 GLU B N 1
ATOM 5456 C CA . GLU B 1 323 ? -18.531 -2.605 -8.031 1 98.75 323 GLU B CA 1
ATOM 5457 C C . GLU B 1 323 ? -19.547 -3.654 -7.602 1 98.75 323 GLU B C 1
ATOM 5459 O O . GLU B 1 323 ? -20.703 -3.324 -7.32 1 98.75 323 GLU B O 1
ATOM 5464 N N . VAL B 1 324 ? -19.109 -4.887 -7.523 1 98.5 324 VAL B N 1
ATOM 5465 C CA . VAL B 1 324 ? -20 -5.969 -7.121 1 98.5 324 VAL B CA 1
ATOM 5466 C C . VAL B 1 324 ? -20.438 -5.766 -5.668 1 98.5 324 VAL B C 1
ATOM 5468 O O . VAL B 1 324 ? -21.609 -5.918 -5.34 1 98.5 324 VAL B O 1
ATOM 5471 N N . THR B 1 325 ? -19.516 -5.434 -4.758 1 98.5 325 THR B N 1
ATOM 5472 C CA . THR B 1 325 ? -19.797 -5.262 -3.338 1 98.5 325 THR B CA 1
ATOM 5473 C C . THR B 1 325 ? -20.828 -4.16 -3.117 1 98.5 325 THR B C 1
ATOM 5475 O O . THR B 1 325 ? -21.734 -4.312 -2.297 1 98.5 325 THR B O 1
ATOM 5478 N N . PHE B 1 326 ? -20.719 -3.123 -3.828 1 98.06 326 PHE B N 1
ATOM 5479 C CA . PHE B 1 326 ? -21.594 -1.965 -3.637 1 98.06 326 PHE B CA 1
ATOM 5480 C C . PHE B 1 326 ? -22.766 -1.995 -4.613 1 98.06 326 PHE B C 1
ATOM 5482 O O . PHE B 1 326 ? -23.484 -1.008 -4.754 1 98.06 326 PHE B O 1
ATOM 5489 N N . LYS B 1 327 ? -22.938 -3.055 -5.402 1 96.69 327 LYS B N 1
ATOM 5490 C CA . LYS B 1 327 ? -24.047 -3.26 -6.34 1 96.69 327 LYS B CA 1
ATOM 5491 C C . LYS B 1 327 ? -24.109 -2.129 -7.363 1 96.69 327 LYS B C 1
ATOM 5493 O O . LYS B 1 327 ? -25.188 -1.573 -7.613 1 96.69 327 LYS B O 1
ATOM 5498 N N . GLN B 1 328 ? -23 -1.787 -7.828 1 97.44 328 GLN B N 1
ATOM 5499 C CA . GLN B 1 328 ? -22.875 -0.805 -8.898 1 97.44 328 GLN B CA 1
ATOM 5500 C C . GLN B 1 328 ? -22.828 -1.484 -10.266 1 97.44 328 GLN B C 1
ATOM 5502 O O . GLN B 1 328 ? -22.469 -2.658 -10.375 1 97.44 328 GLN B O 1
ATOM 5507 N N . PRO B 1 329 ? -23.266 -0.691 -11.305 1 97.44 329 PRO B N 1
ATOM 5508 C CA . PRO B 1 329 ? -23.062 -1.251 -12.641 1 97.44 329 PRO B CA 1
ATOM 5509 C C . PRO B 1 329 ? -21.594 -1.526 -12.938 1 97.44 329 PRO B C 1
ATOM 5511 O O . PRO B 1 329 ? -20.719 -0.745 -12.547 1 97.44 329 PRO B O 1
ATOM 5514 N N . LEU B 1 330 ? -21.328 -2.621 -13.609 1 97.62 330 LEU B N 1
ATOM 5515 C CA . LEU B 1 330 ? -19.953 -2.939 -13.992 1 97.62 330 LEU B CA 1
ATOM 5516 C C . LEU B 1 330 ? -19.438 -1.939 -15.016 1 97.62 330 LEU B C 1
ATOM 5518 O O . LEU B 1 330 ? -20.125 -1.609 -15.984 1 97.62 330 LEU B O 1
ATOM 5522 N N . SER B 1 331 ? -18.25 -1.476 -14.812 1 97.5 331 SER B N 1
ATOM 5523 C CA . SER B 1 331 ? -17.703 -0.41 -15.641 1 97.5 331 SER B CA 1
ATOM 5524 C C . SER B 1 331 ? -17.016 -0.973 -16.891 1 97.5 331 SER B C 1
ATOM 5526 O O . SER B 1 331 ? -16.75 -0.237 -17.844 1 97.5 331 SER B O 1
ATOM 5528 N N . GLU B 1 332 ? -16.688 -2.275 -16.938 1 97 332 GLU B N 1
ATOM 5529 C CA . GLU B 1 332 ? -16.031 -2.943 -18.062 1 97 332 GLU B CA 1
ATOM 5530 C C . GLU B 1 332 ? -16.688 -4.297 -18.344 1 97 332 GLU B C 1
ATOM 5532 O O . GLU B 1 332 ? -17.453 -4.809 -17.531 1 97 332 GLU B O 1
ATOM 5537 N N . ASP B 1 333 ? -16.328 -4.719 -19.531 1 96.88 333 ASP B N 1
ATOM 5538 C CA . ASP B 1 333 ? -16.734 -6.074 -19.875 1 96.88 333 ASP B CA 1
ATOM 5539 C C . ASP B 1 333 ? -15.773 -7.105 -19.297 1 96.88 333 ASP B C 1
ATOM 5541 O O . ASP B 1 333 ? -14.945 -7.664 -20.016 1 96.88 333 ASP B O 1
ATOM 5545 N N . TYR B 1 334 ? -15.961 -7.375 -18.062 1 98.19 334 TYR B N 1
ATOM 5546 C CA . TYR B 1 334 ? -15.102 -8.344 -17.406 1 98.19 334 TYR B CA 1
ATOM 5547 C C . TYR B 1 334 ? -15.32 -9.742 -17.969 1 98.19 334 TYR B C 1
ATOM 5549 O O . TYR B 1 334 ? -16.453 -10.234 -18.016 1 98.19 334 TYR B O 1
ATOM 5557 N N . GLU B 1 335 ? -14.273 -10.453 -18.344 1 97.5 335 GLU B N 1
ATOM 5558 C CA . GLU B 1 335 ? -14.352 -11.773 -18.953 1 97.5 335 GLU B CA 1
ATOM 5559 C C . GLU B 1 335 ? -15.047 -12.773 -18.031 1 97.5 335 GLU B C 1
ATOM 5561 O O . GLU B 1 335 ? -15.547 -13.805 -18.484 1 97.5 335 GLU B O 1
ATOM 5566 N N . TRP B 1 336 ? -15.117 -12.5 -16.734 1 97.75 336 TRP B N 1
ATOM 5567 C CA . TRP B 1 336 ? -15.602 -13.461 -15.75 1 97.75 336 TRP B CA 1
ATOM 5568 C C . TRP B 1 336 ? -16.922 -12.992 -15.141 1 97.75 336 TRP B C 1
ATOM 5570 O O . TRP B 1 336 ? -17.375 -13.547 -14.133 1 97.75 336 TRP B O 1
ATOM 5580 N N . SER B 1 337 ? -17.578 -12.023 -15.703 1 96.44 337 SER B N 1
ATOM 5581 C CA . SER B 1 337 ? -18.766 -11.398 -15.117 1 96.44 337 SER B CA 1
ATOM 5582 C C . SER B 1 337 ? -19.953 -12.359 -15.117 1 96.44 337 SER B C 1
ATOM 5584 O O . SER B 1 337 ? -20.953 -12.117 -14.438 1 96.44 337 SER B O 1
ATOM 5586 N N . HIS B 1 338 ? -19.891 -13.414 -15.914 1 95.31 338 HIS B N 1
ATOM 5587 C CA . HIS B 1 338 ? -20.953 -14.406 -15.922 1 95.31 338 HIS B CA 1
ATOM 5588 C C . HIS B 1 338 ? -20.953 -15.227 -14.641 1 95.31 338 HIS B C 1
ATOM 5590 O O . HIS B 1 338 ? -21.938 -15.93 -14.352 1 95.31 338 HIS B O 1
ATOM 5596 N N . GLU B 1 339 ? -19.875 -15.195 -13.836 1 97.19 339 GLU B N 1
ATOM 5597 C CA . GLU B 1 339 ? -19.75 -15.922 -12.578 1 97.19 339 GLU B CA 1
ATOM 5598 C C . GLU B 1 339 ? -20.047 -15.008 -11.391 1 97.19 339 GLU B C 1
ATOM 5600 O O . GLU B 1 339 ? -19.266 -14.93 -10.445 1 97.19 339 GLU B O 1
ATOM 5605 N N . VAL B 1 340 ? -21.047 -14.25 -11.445 1 96.69 340 VAL B N 1
ATOM 5606 C CA . VAL B 1 340 ? -21.578 -13.445 -10.352 1 96.69 340 VAL B CA 1
ATOM 5607 C C . VAL B 1 340 ? -22.984 -13.945 -9.984 1 96.69 340 VAL B C 1
ATOM 5609 O O . VAL B 1 340 ? -23.875 -13.992 -10.836 1 96.69 340 VAL B O 1
ATOM 5612 N N . TYR B 1 341 ? -23.125 -14.352 -8.805 1 94.06 341 TYR B N 1
ATOM 5613 C CA . TYR B 1 341 ? -24.406 -14.852 -8.305 1 94.06 341 TYR B CA 1
ATOM 5614 C C . TYR B 1 341 ? -24.969 -13.938 -7.219 1 94.06 341 TYR B C 1
ATOM 5616 O O . TYR B 1 341 ? -24.406 -13.844 -6.125 1 94.06 341 TYR B O 1
ATOM 5624 N N . ALA B 1 342 ? -25.953 -13.156 -7.5 1 85.44 342 ALA B N 1
ATOM 5625 C CA . ALA B 1 342 ? -26.531 -12.195 -6.57 1 85.44 342 ALA B CA 1
ATOM 5626 C C . ALA B 1 342 ? -27.984 -12.562 -6.246 1 85.44 342 ALA B C 1
ATOM 5628 O O . ALA B 1 342 ? -28.672 -13.195 -7.055 1 85.44 342 ALA B O 1
#

Secondary structure (DSSP, 8-state):
-EEEEEE---GGGTTTTTTSHHHHHHHHHHHTT-EEEEEEHHHHHHHS-SS--HHHHHHHHHHHHHHHHHHH--SEEEEES-TTS-HHHHHHHHHH-TT-EEEEEE-S-TT-GGG-HHHHHHGGG-SEEEES--HHHHHTT-BTTBEEEE----B-TTT----GGG----SEEEEEE---TT-HHHHHHHHHHHHHHHHTT--EEEESSTTPPP--HHHHHHHHHTEEEEE---S--SSTT---THHHHHHTTT-EEEEE--TTGGGTS-TTTSEEESSHHHHHHHHHHHHH-HHHHHHHHHHHHHHHHHHSBHHHHHHHHHHHHTTPPPSS--TTTTSEE-/-EEEEEE---GGGTTTTTTSHHHHHHHHHHHTT-EEEEEEHHHHHHHS-SS--HHHHHHHHHHHHHHHHHHH--SEEEEES-TTS-HHHHHHHHHH-TT-EEEEEE-S-TT-GGG-HHHHHHGGG-SEEEES--HHHHHTT-BTTBEEEE----B-TTT----GGG----SEEEEEE---TT-HHHHHHHHHHHHHHHHTT--EEEESSTTPPP--HHHHHHHHHTEEEEE---S--SSTT---THHHHHHTTT-EEEEE--TTGGGTS-TTTSEEESSHHHHHHHHHHHHH-HHHHHHHHHHHHHHHHHHSBHHHHHHHHHHHHTTPPPSS--TTTTSEE-

InterPro domains:
  IPR055259 Spore protein YkvP/CgeB, glycosyl transferase-like domain [PF13524] (203-321)

Radius of gyration: 27.19 Å; Cα contacts (8 Å, |Δi|>4): 1404; chains: 2; bounding box: 60×80×60 Å

Nearest PDB structures (foldseek):
  3mbo-assembly1_A  TM=6.945E-01  e=5.026E-11  Bacillus anthracis
  5d01-assembly1_B  TM=6.711E-01  e=5.252E-08  Bacillus subtilis subsp. subtilis str. 168
  3rm5-assembly1_A  TM=5.474E-01  e=4.614E-01  Saccharomyces cerevisiae
  3bsg-assembly1_A  TM=5.189E-01  e=2.205E+00  Hordeum vulgare
  1bg9-assembly1_A  TM=4.191E-01  e=9.247E-01  Hordeum vulgare

Foldseek 3Di:
DEEEEEEACPVVVVQQAVQDQRVQLVVLCVVLPYHYDYDRQQVQLQPVDPVSDLLNSLVVSLVVVLVVCVVRVGQEYEYEPPQSHALVSLVVSCVVRVNRAYEYEYEDDLVPVVSCVSVVSNLVRHQEYEYQFFDPSQVVSDDPNYKTFYAHQAGACVNLPAALLPPPQADAEEEEADACPPQVVVVVQVVVLVVLLVVLVHRYYYDHYPPHHGGTRPRVVVNLNRYAAYEFDDSDQATASRTDSVLCNNLQNLHAYEYEDRHPVCLQPPCLQHPYAHGSNRVSVVSSVCVVVSVSSSRNSVNNNVSCHPQRHSNQRSLVVVCSSVVHDRPDDHSRVVRMDD/DEEEEEEACPVVVVQQAVQAQRVQLVVLCVVLPYHYDYDRQQVQLQPVDPVSDLLNSLVVSLVVVLVVCVVRVGQEYEYEPPQSHALVSLVVSCVVRVNRAYEYEYEDDLVPVVSCVSVVSNLVRHQEYEYQFFDPSQVVSDDPNYKTFYAHQAAACVNLPAALLPPPQAPAEEEEADACPPQVVVVVQVVVLVVLLVVLVHRYYYDHYPPHHGGTGPRVVVNLNRYAAYEFDDSDQATASRTDSVLCNNLQNLHAYEYEPHHPVCLQPPCLQHPYAHGSNRVSVVSSVCVVVSVSSSRNSVNNNVSCHPQRHSNQRSLVVVCSSVVHDRPDDHSRVVRMDD

=== Feature glossary ===
Feature key, reading from the visual/contextual features back to the raw sequence:

Rendered structure images. Six rendered views show the 3D structure from the faces of a cube — i.e. along ±x, ±y, ±z. Rendering representation is drawn randomly per protein from cartoon (secondary-structure ribbons), sticks (backbone bonds), or molecular surface; coloring is either N→C rainbow (blue at the N-terminus through red at the C-terminus) or one color per chain.

Contact-map, Ramachandran, and PAE plots. The contact map is a binary N×N matrix image: pixel (i, j) is dark where Cα_i and Cα_j are within 8 Å and |i−j|>4. Because the |i−j|>4 filter removes local helical contacts, off-diagonal stripes parallel to the main diagonal indicate parallel β-sheets; stripes perpendicular to it indicate antiparallel β-sheets. The Ramachandran plot scatters every residue's (φ, ψ) pair against the sterically allowed regions. The PAE heatmap renders the predicted-aligned-error matrix.

InterPro / GO / CATH / organism. Database cross-references. InterPro integrates a dozen domain/family signature databases into unified entries with residue-range hits. GO terms attach function/process/location labels with evidence codes. CATH codes position the fold in a four-level structural taxonomy. Organism is the NCBI-taxonomy species name.

Nearest PDB structures. The Foldseek neighbor list gives the closest experimentally determined structures in the PDB, ranked by structural alignment. TM-score near 1 means near-identical fold; near 0.3 means only rough topology match. This is how one finds what a novel AlphaFold prediction most resembles in the solved-structure universe.

Predicted aligned error. PAE(i, j) answers: if I align the predicted and true structures on residue i, how far off (in Å) do I expect residue j to be? A block-diagonal PAE matrix with low values on the blocks and high values off-diagonal is the signature of a multi-domain protein with confidently predicted domains but uncertain inter-domain orientation.

Solvent-accessible surface area. Accessible surface area quantifies burial. A residue with SASA near zero is packed into the hydrophobic core; one with SASA >100 Å² sits on the surface. Computed here via the Shrake–Rupley numerical algorithm with a 1.4 Å probe.

B-factor. B-factor (Debye–Waller factor) reflects atomic displacement in the crystal lattice. It is an experimental observable (units Å²), not a prediction; low values mean the atom is pinned down, high values mean it moves or is heterogeneous across the crystal.

pLDDT. For AlphaFold models, the B-factor field carries pLDDT — the model's own estimate of local accuracy on a 0–100 scale. Regions with pLDDT<50 should be treated as essentially unmodeled; they often correspond to intrinsically disordered segments.

Backbone torsions (φ/ψ). φ (phi) and ψ (psi) are the two rotatable backbone dihedrals per residue: φ is the C(i-1)–N–Cα–C torsion, ψ is the N–Cα–C–N(i+1) torsion, both in degrees on (−180°, 180°]. α-helical residues cluster near (−60°, −45°); β-strand residues near (−120°, +130°). A Ramachandran plot is simply a scatter of (φ, ψ) for every residue.

Radius of gyration, Cα contacts, bounding box. Radius of gyration (Rg) is the root-mean-square distance of Cα atoms from their centroid — a single number for overall size and compactness. A globular domain of N residues has Rg ≈ 2.2·N^0.38 Å; an extended or disordered chain has a much larger Rg. The Cα contact count is the number of residue pairs whose Cα atoms are within 8 Å and are more than four positions apart in sequence — a standard proxy for tertiary packing density. The bounding box is the smallest axis-aligned box enclosing all Cα atoms.

Secondary structure (3-state, P-SEA). Three-state secondary structure (P-SEA) collapses the eight DSSP classes into helix (a), strand (b), and coil (c). P-SEA assigns these from Cα geometry alone — distances and angles — without requiring backbone oxygens, so it works on any Cα trace.

Secondary structure (8-state, DSSP). DSSP 8-state secondary structure assigns each residue one of H (α-helix), G (3₁₀-helix), I (π-helix), E (extended β-strand), B (isolated β-bridge), T (hydrogen-bonded turn), S (bend), or '-' (coil). The assignment is computed from backbone hydrogen-bond geometry via the Kabsch–Sander algorithm.

Foldseek 3Di. A 3Di character summarizes, for each residue, the relative orientation of the Cα frame of its nearest spatial neighbor. Because it encodes fold topology rather than chemistry, 3Di alignments detect remote structural similarity that sequence alignment misses.

mmCIF coordinates. The mmCIF block holds the 3D Cartesian coordinates of each backbone atom (N, Cα, C, O) in ångströms. mmCIF is the PDB's canonical archive format — a tagged-loop text representation of the atomic model.

Sequence. Sequence gives the chain of amino acids in standard one-letter code (A=alanine, C=cysteine, …, Y=tyrosine), read N→C. It is the only feature that is directly encoded by the gene; all structural features are derived from the folded form of this sequence.